Protein AF-A0A7R8ZQA6-F1 (afdb_monomer_lite)

Secondary structure (DSSP, 8-state):
----PEEEEEEEEEEEGGGTEEEEEEEEETT-SSEEEE-EEEEEEEETTEEEEEEEE---SS-TT--EEEEEE--EEEEEE-TTS-EEEEEEEEEEEEETTEEEEEEEEEE--TTSS-SEEEEHHHHTTTEEEEEEEE-SS----HHHHHHHTTTS-------EEEEEES-TTSHHHHHHHHHHHHTT-EEEEEEGGGEEEE--SS--EEEETTTEE----SEEEE-PPPSS-HHHHHHHHHHTT-----EEEESS-S-HHHHHHHTTSSSEEEEETT-STTTTEEEESSHHHHHHHHHHHHHTT--EEEEE--GGGTTEEEEEEEETTEEEEEEEEEPPTT-S---GGGT-EEEE----HHHHHHHHHHHHHTT-SEEEEEEEEETTEEEEEEEESS--SHHHHHHH---HHHHHHHHHHHHHT--S-SS---S-S--SS-----------SSSS-HHHHHHHHHTSTT-------SSHHHHHHHHHTTPPPPSEEEEESS-SSS-HHHHHHHHHHH-TTSEEEEEESS--HHHHHHHHHTT-SEEEETTS-HHHHHHHHHHHHTT--B--HHHHHHHHHHTT-

InterPro domains:
  IPR001789 Signal transduction response regulator, receiver domain [PF00072] (460-562)
  IPR001789 Signal transduction response regulator, receiver domain [PS50110] (448-565)
  IPR001789 Signal transduction response regulator, receiver domain [SM00448] (444-561)
  IPR004666 Ribosomal bS6 modification enzyme RimK/Lysine biosynthesis enzyme LysX [TIGR00768] (237-417)
  IPR008503 Retropepsin-like aspartic endopeptidase RimB [PF05618] (7-141)
  IPR011006 CheY-like superfamily [SSF52172] (460-579)
  IPR011761 ATP-grasp fold [PS50975] (238-421)
  IPR013651 ATP-grasp fold, RimK-type [PF08443] (237-417)
  IPR013815 ATP-grasp fold, subdomain 1 [G3DSA:3.30.1490.20] (249-314)
  IPR021109 Aspartic peptidase domain superfamily [G3DSA:2.40.70.10] (5-134)
  IPR021109 Aspartic peptidase domain superfamily [SSF50630] (7-141)
  IPR058245 NreC/VraR/RcsB-like, phosphoacceptor receiver domain [cd17535] (460-565)

Organism: NCBI:txid163714

Radius of gyration: 31.62 Å; chains: 1; bounding box: 71×98×68 Å

Foldseek 3Di:
DPPPAAEAEQKAWKAFVLQLRGTAIAGEDQPAAFKEFEWPPWDWDDDPNFIKIWTWHDRALVQLLQIRIDMFGQPDWDFDADPVRDTDTWTWGWTWMGFAPDIDIGIYTYDHDNVDSGRMYDYCVNPPPRYHYDHVDHHPGHDDDPVRVCVSCVPRRDDDPAAEEEEEEADCPAPQNVLLCVLCVSVRYRYHYAHPVQWDWDDDPVDIFIDGPDDDTDDDHLYYDYLDFDQPFDPVLVVLCVVVVQFAFQKDWDQDDPDQPVRQVSNVHPQKWKAFSRDDPRPGIDGDRHSVSSSVSVVVCVVVSTTMMIGHDQPVQFQKKKKFKAAQLFRPFIWIAGHDVPHRHRGVVRVIAIAGDDDDPQRGNSQSVSCVSVVANIWTWIWGQHPVGIHTHDITSNDDDPRGCVRGVDSSSNSNSVRSCVVSVVPPPPPDPDDDPDDPPDAAEAAEAAEDDDDDDSVVLQCLQVVDRRYDHQDYHQALVRVVVCVVVPRDDGQEYEAEQDGPPHGRLNSLLVCVVPPVNYEYAYEAQDLDLVSLVSNVVSPHQHYDYPPDDSVLVVVQCVQVSVVHGHDPPSSVVSVVVVVVD

Structure (mmCIF, N/CA/C/O backbone):
data_AF-A0A7R8ZQA6-F1
#
_entry.id   AF-A0A7R8ZQA6-F1
#
loop_
_atom_site.group_PDB
_atom_site.id
_atom_site.type_symbol
_atom_site.label_atom_id
_atom_site.label_alt_id
_atom_site.label_comp_id
_atom_site.label_asym_id
_atom_site.label_entity_id
_atom_site.label_seq_id
_atom_site.pdbx_PDB_ins_code
_atom_site.Cartn_x
_atom_site.Cartn_y
_atom_site.Cartn_z
_atom_site.occupancy
_atom_site.B_iso_or_equiv
_atom_site.auth_seq_id
_atom_site.auth_comp_id
_atom_site.auth_asym_id
_atom_site.auth_atom_id
_atom_site.pdbx_PDB_model_num
ATOM 1 N N . MET A 1 1 ? -28.154 44.594 33.048 1.00 41.03 1 MET A N 1
ATOM 2 C CA . MET A 1 1 ? -27.375 43.557 33.753 1.00 41.03 1 MET A CA 1
ATOM 3 C C . MET A 1 1 ? -26.352 43.042 32.761 1.00 41.03 1 MET A C 1
ATOM 5 O O . MET A 1 1 ? -26.751 42.697 31.659 1.00 41.03 1 MET A O 1
ATOM 9 N N . LYS A 1 2 ? -25.051 43.139 33.059 1.00 47.81 2 LYS A N 1
ATOM 10 C CA . LYS A 1 2 ? -24.030 42.489 32.227 1.00 47.81 2 LYS A CA 1
ATOM 11 C C . LYS A 1 2 ? -24.173 40.997 32.502 1.00 47.81 2 LYS A C 1
ATOM 13 O O . LYS A 1 2 ? -23.981 40.607 33.650 1.00 47.81 2 LYS A O 1
ATOM 18 N N . ASP A 1 3 ? -24.577 40.214 31.508 1.00 57.72 3 ASP A N 1
ATOM 19 C CA . ASP A 1 3 ? -24.562 38.758 31.634 1.00 57.72 3 ASP A CA 1
ATOM 20 C C . ASP A 1 3 ? -23.142 38.358 32.041 1.00 57.72 3 ASP A C 1
ATOM 22 O O . ASP A 1 3 ? -22.174 38.706 31.359 1.00 57.72 3 ASP A O 1
ATOM 26 N N . ASN A 1 4 ? -23.007 37.718 33.202 1.00 74.25 4 ASN A N 1
ATOM 27 C CA . ASN A 1 4 ? -21.729 37.244 33.718 1.00 74.25 4 ASN A CA 1
ATOM 28 C C . ASN A 1 4 ? -21.347 35.981 32.928 1.00 74.25 4 ASN A C 1
ATOM 30 O O . ASN A 1 4 ? -21.466 34.864 33.423 1.00 74.25 4 ASN A O 1
ATOM 34 N N . LEU A 1 5 ? -21.029 36.165 31.643 1.00 83.19 5 LEU A N 1
ATOM 35 C CA . LEU A 1 5 ? -20.707 35.085 30.719 1.00 83.19 5 LEU A CA 1
ATOM 36 C C . LEU A 1 5 ? -19.378 34.452 31.128 1.00 83.19 5 LEU A C 1
ATOM 38 O O . LEU A 1 5 ? -18.390 35.150 31.362 1.00 83.19 5 LEU A O 1
ATOM 42 N N . MET A 1 6 ? -19.351 33.124 31.168 1.00 87.75 6 MET A N 1
ATOM 43 C CA . MET A 1 6 ? -18.136 32.367 31.441 1.00 87.75 6 MET A CA 1
ATOM 44 C C . MET A 1 6 ? -17.092 32.632 30.341 1.00 87.75 6 MET A C 1
ATOM 46 O O . MET A 1 6 ? -17.429 32.733 29.158 1.00 87.75 6 MET A O 1
ATOM 50 N N . ILE A 1 7 ? -15.822 32.761 30.727 1.00 91.38 7 ILE A N 1
ATOM 51 C CA . ILE A 1 7 ? -14.715 33.020 29.801 1.00 91.38 7 ILE A CA 1
ATOM 52 C C . ILE A 1 7 ? -14.065 31.691 29.402 1.00 91.38 7 ILE A C 1
ATOM 54 O O . ILE A 1 7 ? -13.569 30.970 30.260 1.00 91.38 7 ILE A O 1
ATOM 58 N N . LEU A 1 8 ? -14.028 31.403 28.103 1.00 92.88 8 LEU A N 1
ATOM 59 C CA . LEU A 1 8 ? -13.275 30.303 27.500 1.00 92.88 8 LEU A CA 1
ATOM 60 C C . LEU A 1 8 ? -11.928 30.806 26.972 1.00 92.88 8 LEU A C 1
ATOM 62 O O . LEU A 1 8 ? -11.832 31.928 26.473 1.00 92.88 8 LEU A O 1
ATOM 66 N N . GLY A 1 9 ? -10.893 29.976 27.037 1.00 92.50 9 GLY A N 1
ATOM 67 C CA . GLY A 1 9 ? -9.639 30.174 26.318 1.00 92.50 9 GLY A CA 1
ATOM 68 C C . GLY A 1 9 ? -9.790 29.985 24.803 1.00 92.50 9 GLY A C 1
ATOM 69 O O . GLY A 1 9 ? -10.852 29.630 24.294 1.00 92.50 9 GLY A O 1
ATOM 70 N N . GLY A 1 10 ? -8.704 30.179 24.052 1.00 90.31 10 GLY A N 1
ATOM 71 C CA . GLY A 1 10 ? -8.636 29.815 22.629 1.00 90.31 10 GLY A CA 1
ATOM 72 C C . GLY A 1 10 ? -8.679 28.298 22.382 1.00 90.31 10 GLY A C 1
ATOM 73 O O . GLY A 1 10 ? -8.963 27.847 21.269 1.00 90.31 10 GLY A O 1
ATOM 74 N N . GLU A 1 11 ? -8.419 27.510 23.425 1.00 92.38 11 GLU A N 1
ATOM 75 C CA . GLU A 1 11 ? -8.485 26.050 23.458 1.00 92.38 11 GLU A CA 1
ATOM 76 C C . GLU A 1 11 ? -9.132 25.620 24.773 1.00 92.38 11 GLU A C 1
ATOM 78 O O . GLU A 1 11 ? -8.763 26.134 25.829 1.00 92.38 11 GLU A O 1
ATOM 83 N N . GLU A 1 12 ? -10.072 24.679 24.709 1.00 93.19 12 GLU A N 1
ATOM 84 C CA . GLU A 1 12 ? -10.780 24.159 25.880 1.00 93.19 12 GLU A CA 1
ATOM 85 C C . GLU A 1 12 ? -11.001 22.654 25.774 1.00 93.19 12 GLU A C 1
ATOM 87 O O . GLU A 1 12 ? -11.076 22.085 24.679 1.00 93.19 12 GLU A O 1
ATOM 92 N N . TRP A 1 13 ? -11.126 22.012 26.931 1.00 92.38 13 TRP A N 1
ATOM 93 C CA . TRP A 1 13 ? -11.618 20.646 27.016 1.00 92.38 13 TRP A CA 1
ATOM 94 C C . TRP A 1 13 ? -13.139 20.647 27.137 1.00 92.38 13 TRP A C 1
ATOM 96 O O . TRP A 1 13 ? -13.728 21.463 27.845 1.00 92.38 13 TRP A O 1
ATOM 106 N N . CYS A 1 14 ? -13.776 19.728 26.422 1.00 93.38 14 CYS A N 1
ATOM 107 C CA . CYS A 1 14 ? -15.220 19.553 26.452 1.00 93.38 14 CYS A CA 1
ATOM 108 C C . CYS A 1 14 ? -15.595 18.071 26.425 1.00 93.38 14 CYS A C 1
ATOM 110 O O . CYS A 1 14 ? -14.785 17.226 26.045 1.00 93.38 14 CYS A O 1
ATOM 112 N N . SER A 1 15 ? -16.822 17.764 26.832 1.00 94.06 15 SER A N 1
ATOM 113 C CA . SER A 1 15 ? -17.382 16.413 26.827 1.00 94.06 15 SER A CA 1
ATOM 114 C C . SER A 1 15 ? -18.605 16.344 25.915 1.00 94.06 15 SER A C 1
ATOM 116 O O . SER A 1 15 ? -19.368 17.307 25.810 1.00 94.06 15 SER A O 1
ATOM 118 N N . LEU A 1 16 ? -18.782 15.197 25.259 1.00 95.12 16 LEU A N 1
ATOM 119 C CA . LEU A 1 16 ? -19.949 14.852 24.449 1.00 95.12 16 LEU A CA 1
ATOM 120 C C . LEU A 1 16 ? -20.514 13.524 24.987 1.00 95.12 16 LEU A C 1
ATOM 122 O O . LEU A 1 16 ? -20.154 12.459 24.474 1.00 95.12 16 LEU A O 1
ATOM 126 N N . PRO A 1 17 ? -21.331 13.555 26.057 1.00 92.31 17 PRO A N 1
ATOM 127 C CA . PRO A 1 17 ? -21.789 12.346 26.744 1.00 92.31 17 PRO A CA 1
ATOM 128 C C . PRO A 1 17 ? -22.607 11.417 25.840 1.00 92.31 17 PRO A C 1
ATOM 130 O O . PRO A 1 17 ? -22.410 10.205 25.895 1.00 92.31 17 PRO A O 1
ATOM 133 N N . ASP A 1 18 ? -23.434 11.968 24.945 1.00 92.62 18 ASP A N 1
ATOM 134 C CA . ASP A 1 18 ? -24.246 11.180 24.002 1.00 92.62 18 ASP A CA 1
ATOM 135 C C . ASP A 1 18 ? -23.389 10.370 23.016 1.00 92.62 18 ASP A C 1
ATOM 137 O O . ASP A 1 18 ? -23.853 9.383 22.454 1.00 92.62 18 ASP A O 1
ATOM 141 N N . LEU A 1 19 ? -22.130 10.781 22.823 1.00 92.75 19 LEU A N 1
ATOM 142 C CA . LEU A 1 19 ? -21.152 10.117 21.961 1.00 92.75 19 LEU A CA 1
ATOM 143 C C . LEU A 1 19 ? -20.103 9.323 22.752 1.00 92.75 19 LEU A C 1
ATOM 145 O O . LEU A 1 19 ? -19.093 8.914 22.182 1.00 92.75 19 LEU A O 1
ATOM 149 N N . GLN A 1 20 ? -20.291 9.163 24.066 1.00 89.94 20 GLN A N 1
ATOM 150 C CA . GLN A 1 20 ? -19.340 8.503 24.969 1.00 89.94 20 GLN A CA 1
ATOM 151 C C . GLN A 1 20 ? -17.929 9.120 24.924 1.00 89.94 20 GLN A C 1
ATOM 153 O O . GLN A 1 20 ? -16.919 8.433 25.067 1.00 89.94 20 GLN A O 1
ATOM 158 N N . ILE A 1 21 ? -17.848 10.440 24.727 1.00 92.00 21 ILE A N 1
ATOM 159 C CA . ILE A 1 21 ? -16.588 11.192 24.706 1.00 92.00 21 ILE A CA 1
ATOM 160 C C . ILE A 1 21 ? -16.491 11.995 26.009 1.00 92.00 21 ILE A C 1
ATOM 162 O O . ILE A 1 21 ? -17.004 13.117 26.092 1.00 92.00 21 ILE A O 1
ATOM 166 N N . PRO A 1 22 ? -15.848 11.453 27.059 1.00 90.19 22 PRO A N 1
ATOM 167 C CA . PRO A 1 22 ? -15.670 12.158 28.325 1.00 90.19 22 PRO A CA 1
ATOM 168 C C . PRO A 1 22 ? -14.790 13.406 28.199 1.00 90.19 22 PRO A C 1
ATOM 170 O O . PRO A 1 22 ? -15.007 14.358 28.938 1.00 90.19 22 PRO A O 1
ATOM 173 N N . ALA A 1 23 ? -13.826 13.434 27.270 1.00 91.38 23 ALA A N 1
ATOM 174 C CA . ALA A 1 23 ? -12.939 14.585 27.087 1.00 91.38 23 ALA A CA 1
ATOM 175 C C . ALA A 1 23 ? -12.375 14.689 25.659 1.00 91.38 23 ALA A C 1
ATOM 177 O O . ALA A 1 23 ? -11.655 13.803 25.199 1.00 91.38 23 ALA A O 1
ATOM 178 N N . VAL A 1 24 ? -12.633 15.799 24.970 1.00 91.75 24 VAL A N 1
ATOM 179 C CA . VAL A 1 24 ? -12.051 16.141 23.664 1.00 91.75 24 VAL A CA 1
ATOM 180 C C . VAL A 1 24 ? -11.563 17.586 23.663 1.00 91.75 24 VAL A C 1
ATOM 182 O O . VAL A 1 24 ? -12.242 18.495 24.148 1.00 91.75 24 VAL A O 1
ATOM 185 N N . ARG A 1 25 ? -10.368 17.807 23.106 1.00 91.00 25 ARG A N 1
ATOM 186 C CA . ARG A 1 25 ? -9.787 19.145 22.965 1.00 91.00 25 ARG A CA 1
ATOM 187 C C . ARG A 1 25 ? -10.438 19.874 21.790 1.00 91.00 25 ARG A C 1
ATOM 189 O O . ARG A 1 25 ? -10.286 19.468 20.631 1.00 91.00 25 ARG A O 1
ATOM 196 N N . ALA A 1 26 ? -11.120 20.973 22.088 1.00 92.44 26 ALA A N 1
ATOM 197 C CA . ALA A 1 26 ? -11.746 21.845 21.110 1.00 92.44 26 ALA A CA 1
ATOM 198 C C . ALA A 1 26 ? -10.952 23.142 20.941 1.00 92.44 26 ALA A C 1
ATOM 200 O O . ALA A 1 26 ? -10.575 23.800 21.910 1.00 92.44 26 ALA A O 1
ATOM 201 N N . ARG A 1 27 ? -10.740 23.547 19.687 1.00 92.81 27 ARG A N 1
ATOM 202 C CA . ARG A 1 27 ? -10.316 24.913 19.381 1.00 92.81 27 ARG A CA 1
ATOM 203 C C . ARG A 1 27 ? -11.544 25.807 19.321 1.00 92.81 27 ARG A C 1
ATOM 205 O O . ARG A 1 27 ? -12.495 25.511 18.593 1.00 92.81 27 ARG A O 1
ATOM 212 N N . VAL A 1 28 ? -11.499 26.905 20.059 1.00 93.56 28 VAL A N 1
ATOM 213 C CA . VAL A 1 28 ? -12.570 27.895 20.091 1.00 93.56 28 VAL A CA 1
ATOM 214 C C . VAL A 1 28 ? -12.433 28.799 18.867 1.00 93.56 28 VAL A C 1
ATOM 216 O O . VAL A 1 28 ? -11.434 29.500 18.709 1.00 93.56 28 VAL A O 1
ATOM 219 N N . ASP A 1 29 ? -13.406 28.737 17.956 1.00 90.75 29 ASP A N 1
ATOM 220 C CA . ASP A 1 29 ? -13.341 29.395 16.648 1.00 90.75 29 ASP A CA 1
ATOM 221 C C . ASP A 1 29 ? -14.626 30.187 16.378 1.00 90.75 29 ASP A C 1
ATOM 223 O O . ASP A 1 29 ? -15.638 29.666 15.906 1.00 90.75 29 ASP A O 1
ATOM 227 N N . SER A 1 30 ? -14.579 31.488 16.665 1.00 87.69 30 SER A N 1
ATOM 228 C CA . SER A 1 30 ? -15.696 32.404 16.412 1.00 87.69 30 SER A CA 1
ATOM 229 C C . SER A 1 30 ? -15.955 32.654 14.920 1.00 87.69 30 SER A C 1
ATOM 231 O O . SER A 1 30 ? -17.042 33.118 14.567 1.00 87.69 30 SER A O 1
ATOM 233 N N . GLY A 1 31 ? -15.003 32.326 14.037 1.00 86.94 31 GLY A N 1
ATOM 234 C CA . GLY A 1 31 ? -15.168 32.393 12.585 1.00 86.94 31 GLY A CA 1
ATOM 235 C C . GLY A 1 31 ? -15.984 31.224 12.029 1.00 86.94 31 GLY A C 1
ATOM 236 O O . GLY A 1 31 ? -16.694 31.374 11.029 1.00 86.94 31 GLY A O 1
ATOM 237 N N . ALA A 1 32 ? -15.952 30.071 12.697 1.00 86.75 32 ALA A N 1
ATOM 238 C CA . ALA A 1 32 ? -16.780 28.926 12.350 1.00 86.75 32 ALA A CA 1
ATOM 239 C C . ALA A 1 32 ? -18.235 29.158 12.785 1.00 86.75 32 ALA A C 1
ATOM 241 O O . ALA A 1 32 ? -18.524 29.407 13.954 1.00 86.75 32 ALA A O 1
ATOM 242 N N . ARG A 1 33 ? -19.188 29.052 11.846 1.00 88.56 33 ARG A N 1
ATOM 243 C CA . ARG A 1 33 ? -20.622 29.175 12.164 1.00 88.56 33 ARG A CA 1
ATOM 244 C C . ARG A 1 33 ? -21.089 28.059 13.106 1.00 88.56 33 ARG A C 1
ATOM 246 O O . ARG A 1 33 ? -21.602 28.350 14.182 1.00 88.56 33 ARG A O 1
ATOM 253 N N . THR A 1 34 ? -20.883 26.817 12.683 1.00 88.75 34 THR A N 1
ATOM 254 C CA . THR A 1 34 ? -21.328 25.598 13.367 1.00 88.75 34 THR A CA 1
ATOM 255 C C . THR A 1 34 ? -20.107 24.837 13.873 1.00 88.75 34 THR A C 1
ATOM 257 O O . THR A 1 34 ? -19.047 24.872 13.240 1.00 88.75 34 THR A O 1
ATOM 260 N N . SER A 1 35 ? -20.250 24.153 15.006 1.00 94.50 35 SER A N 1
ATOM 261 C CA . SER A 1 35 ? -19.207 23.286 15.552 1.00 94.50 35 SER A CA 1
ATOM 262 C C . SER A 1 35 ? -18.930 22.095 14.627 1.00 94.50 35 SER A C 1
ATOM 264 O O . SER A 1 35 ? -19.784 21.655 13.846 1.00 94.50 35 SER A O 1
ATOM 266 N N . ALA A 1 36 ? -17.717 21.558 14.702 1.00 93.25 36 ALA A N 1
ATOM 267 C CA . ALA A 1 36 ? -17.312 20.407 13.903 1.00 93.25 36 ALA A CA 1
ATOM 268 C C . ALA A 1 36 ? -16.472 19.447 14.734 1.00 93.25 36 ALA A C 1
ATOM 270 O O . ALA A 1 36 ? -15.629 19.897 15.505 1.00 93.25 36 ALA A O 1
ATOM 271 N N . ILE A 1 37 ? -16.643 18.147 14.516 1.00 93.69 37 ILE A N 1
ATOM 272 C CA . ILE A 1 37 ? -15.797 17.113 15.108 1.00 93.69 37 ILE A CA 1
ATOM 273 C C . ILE A 1 37 ? -15.142 16.274 14.024 1.00 93.69 37 ILE A C 1
ATOM 275 O O . ILE A 1 37 ? -15.688 16.068 12.936 1.00 93.69 37 ILE A O 1
ATOM 279 N N . HIS A 1 38 ? -13.932 15.832 14.324 1.00 90.56 38 HIS A N 1
ATOM 280 C CA . HIS A 1 38 ? -13.205 14.899 13.506 1.00 90.56 38 HIS A CA 1
ATOM 281 C C . HIS A 1 38 ? -13.875 13.527 13.552 1.00 90.56 38 HIS A C 1
ATOM 283 O O . HIS A 1 38 ? -13.994 12.944 14.627 1.00 90.56 38 HIS A O 1
ATOM 289 N N . ALA A 1 39 ? -14.279 13.027 12.387 1.00 89.88 39 ALA A N 1
ATOM 290 C CA . ALA A 1 39 ? -14.894 11.720 12.241 1.00 89.88 39 ALA A CA 1
ATOM 291 C C . ALA A 1 39 ? -14.347 10.982 11.010 1.00 89.88 39 ALA A C 1
ATOM 293 O O . ALA A 1 39 ? -14.197 11.581 9.939 1.00 89.88 39 ALA A O 1
ATOM 294 N N . ASN A 1 40 ? -14.094 9.685 11.176 1.00 83.94 40 ASN A N 1
ATOM 295 C CA . ASN A 1 40 ? -13.649 8.739 10.156 1.00 83.94 40 ASN A CA 1
ATOM 296 C C . ASN A 1 40 ? -14.734 7.691 9.876 1.00 83.94 40 ASN A C 1
ATOM 298 O O . ASN A 1 40 ? -15.726 7.603 10.597 1.00 83.94 40 ASN A O 1
ATOM 302 N N . ASN A 1 41 ? -14.574 6.942 8.779 1.00 78.81 41 ASN A N 1
ATOM 303 C CA . ASN A 1 41 ? -15.466 5.846 8.379 1.00 78.81 41 ASN A CA 1
ATOM 304 C C . ASN A 1 41 ? -16.968 6.182 8.417 1.00 78.81 41 ASN A C 1
ATOM 306 O O . ASN A 1 41 ? -17.794 5.334 8.740 1.00 78.81 41 ASN A O 1
ATOM 310 N N . ILE A 1 42 ? -17.327 7.412 8.032 1.00 86.44 42 ILE A N 1
ATOM 311 C CA . ILE A 1 42 ? -18.716 7.877 8.059 1.00 86.44 42 ILE A CA 1
ATOM 312 C C . ILE A 1 42 ? -19.547 7.084 7.042 1.00 86.44 42 ILE A C 1
ATOM 314 O O . ILE A 1 42 ? -19.318 7.180 5.832 1.00 86.44 42 ILE A O 1
ATOM 318 N N . ARG A 1 43 ? -20.525 6.320 7.530 1.00 84.88 43 ARG A N 1
ATOM 319 C CA . ARG A 1 43 ? -21.441 5.500 6.731 1.00 84.88 43 ARG A CA 1
ATOM 320 C C . ARG A 1 43 ? -22.878 5.856 7.054 1.00 84.88 43 ARG A C 1
ATOM 322 O O . ARG A 1 43 ? -23.286 5.863 8.209 1.00 84.88 43 ARG A O 1
ATOM 329 N N . GLU A 1 44 ? -23.647 6.134 6.017 1.00 90.31 44 GLU A N 1
ATOM 330 C CA . GLU A 1 44 ? -25.081 6.362 6.132 1.00 90.31 44 GLU A CA 1
ATOM 331 C C . GLU A 1 44 ? -25.836 5.031 6.117 1.00 90.31 44 GLU A C 1
ATOM 333 O O . GLU A 1 44 ? -25.506 4.135 5.337 1.00 90.31 44 GLU A O 1
ATOM 338 N N . PHE A 1 45 ? -26.866 4.921 6.953 1.00 89.62 45 PHE A N 1
ATOM 339 C CA . PHE A 1 45 ? -27.785 3.790 6.963 1.00 89.62 45 PHE A CA 1
ATOM 340 C C . PHE A 1 45 ? -29.184 4.219 7.425 1.00 89.62 45 PHE A C 1
ATOM 342 O O . PHE A 1 45 ? -29.393 5.338 7.897 1.00 89.62 45 PHE A O 1
ATOM 349 N N . THR A 1 46 ? -30.162 3.332 7.267 1.00 90.00 46 THR A N 1
ATOM 350 C CA . THR A 1 46 ? -31.541 3.562 7.711 1.00 90.00 46 THR A CA 1
ATOM 351 C C . THR A 1 46 ? -31.838 2.688 8.921 1.00 90.00 46 THR A C 1
ATOM 353 O O . THR A 1 46 ? -31.616 1.480 8.878 1.00 90.00 46 THR A O 1
ATOM 356 N N . LYS A 1 47 ? -32.370 3.289 9.988 1.00 86.81 47 LYS A N 1
ATOM 357 C CA . LYS A 1 47 ? -32.771 2.603 11.224 1.00 86.81 47 LYS A CA 1
ATOM 358 C C . LYS A 1 47 ? -34.184 3.053 11.569 1.00 86.81 47 LYS A C 1
ATOM 360 O O . LYS A 1 47 ? -34.427 4.248 11.679 1.00 86.81 47 LYS A O 1
ATOM 365 N N . ASN A 1 48 ? -35.125 2.115 11.677 1.00 88.00 48 ASN A N 1
ATOM 366 C CA . ASN A 1 48 ? -36.541 2.401 11.965 1.00 88.00 48 ASN A CA 1
ATOM 367 C C . ASN A 1 48 ? -37.190 3.441 11.021 1.00 88.00 48 ASN A C 1
ATOM 369 O O . ASN A 1 48 ? -38.031 4.225 11.441 1.00 88.00 48 ASN A O 1
ATOM 373 N N . GLY A 1 49 ? -36.790 3.465 9.743 1.00 86.19 49 GLY A N 1
ATOM 374 C CA . GLY A 1 49 ? -37.300 4.424 8.751 1.00 86.19 49 GLY A CA 1
ATOM 375 C C . GLY A 1 49 ? -36.673 5.823 8.815 1.00 86.19 49 GLY A C 1
ATOM 376 O O . GLY A 1 49 ? -36.961 6.653 7.956 1.00 86.19 49 GLY A O 1
ATOM 377 N N . GLU A 1 50 ? -35.779 6.078 9.771 1.00 88.88 50 GLU A N 1
ATOM 378 C CA . GLU A 1 50 ? -35.049 7.337 9.910 1.00 88.88 50 GLU A CA 1
ATOM 379 C C . GLU A 1 50 ? -33.623 7.227 9.360 1.00 88.88 50 GLU A C 1
ATOM 381 O O . GLU A 1 50 ? -33.024 6.148 9.300 1.00 88.88 50 GLU A O 1
ATOM 386 N N . ARG A 1 51 ? -33.056 8.369 8.960 1.00 93.19 51 ARG A N 1
ATOM 387 C CA . ARG A 1 51 ? -31.692 8.463 8.433 1.00 93.19 51 ARG A CA 1
ATOM 388 C C . ARG A 1 51 ? -30.682 8.525 9.574 1.00 93.19 51 ARG A C 1
ATOM 390 O O . ARG A 1 51 ? -30.726 9.446 10.383 1.00 93.19 51 ARG A O 1
ATOM 397 N N . TRP A 1 52 ? -29.738 7.595 9.596 1.00 95.62 52 TRP A N 1
ATOM 398 C CA . TRP A 1 52 ? -28.690 7.496 10.607 1.00 95.62 52 TRP A CA 1
ATOM 399 C C . TRP A 1 52 ? -27.303 7.517 9.966 1.00 95.62 52 TRP A C 1
ATOM 401 O O . TRP A 1 52 ? -27.129 7.212 8.784 1.00 95.62 52 TRP A O 1
ATOM 411 N N . VAL A 1 53 ? -26.305 7.899 10.756 1.00 94.19 53 VAL A N 1
ATOM 412 C CA . VAL A 1 53 ? -24.894 7.851 10.373 1.00 94.19 53 VAL A CA 1
ATOM 413 C C . VAL A 1 53 ? -24.088 7.128 11.444 1.00 94.19 53 VAL A C 1
ATOM 415 O O . VAL A 1 53 ? -24.217 7.431 12.627 1.00 94.19 53 VAL A O 1
ATOM 418 N N . SER A 1 54 ? -23.266 6.173 11.017 1.00 90.25 54 SER A N 1
ATOM 419 C CA . SER A 1 54 ? -22.240 5.511 11.825 1.00 90.25 54 SER A CA 1
ATOM 420 C C . SER A 1 54 ? -20.889 6.143 11.511 1.00 90.25 54 SER A C 1
ATOM 422 O O . SER A 1 54 ? -20.622 6.464 10.350 1.00 90.25 54 SER A O 1
ATOM 424 N N . PHE A 1 55 ? -20.065 6.387 12.524 1.00 91.56 55 PHE A N 1
ATOM 425 C CA . PHE A 1 55 ? -18.778 7.057 12.369 1.00 91.56 55 PHE A CA 1
ATOM 426 C C . PHE A 1 55 ? -17.835 6.756 13.538 1.00 91.56 55 PHE A C 1
ATOM 428 O O . PHE A 1 55 ? -18.256 6.418 14.643 1.00 91.56 55 PHE A O 1
ATOM 435 N N . GLU A 1 56 ? -16.543 6.929 13.289 1.00 88.31 56 GLU A N 1
ATOM 436 C CA . GLU A 1 56 ? -15.463 6.712 14.252 1.00 88.31 56 GLU A CA 1
ATOM 437 C C . GLU A 1 56 ? -14.872 8.052 14.691 1.00 88.31 56 GLU A C 1
ATOM 439 O O . GLU A 1 56 ? -14.534 8.887 13.848 1.00 88.31 56 GLU A O 1
ATOM 444 N N . ILE A 1 57 ? -14.722 8.271 15.998 1.00 87.56 57 ILE A N 1
ATOM 445 C CA . ILE A 1 57 ? -14.073 9.464 16.553 1.00 87.56 57 ILE A CA 1
ATOM 446 C C . ILE A 1 57 ? -12.777 9.066 17.254 1.00 87.56 57 ILE A C 1
ATOM 448 O O . ILE A 1 57 ? -12.769 8.177 18.098 1.00 87.56 57 ILE A O 1
ATOM 452 N N . HIS A 1 58 ? -11.701 9.798 16.962 1.00 83.50 58 HIS A N 1
ATOM 453 C CA . HIS A 1 58 ? -10.449 9.754 17.721 1.00 83.50 58 HIS A CA 1
ATOM 454 C C . HIS A 1 58 ? -10.376 11.010 18.600 1.00 83.50 58 HIS A C 1
ATOM 456 O O . HIS A 1 58 ? -9.979 12.072 18.104 1.00 83.50 58 HIS A O 1
ATOM 462 N N . PRO A 1 59 ? -10.810 10.955 19.872 1.00 81.88 59 PRO A N 1
ATOM 463 C CA . PRO A 1 59 ? -11.017 12.160 20.675 1.00 81.88 59 PRO A CA 1
ATOM 464 C C . PRO A 1 59 ? -9.708 12.807 21.152 1.00 81.88 59 PRO A C 1
ATOM 466 O O . PRO A 1 59 ? -9.679 14.011 21.405 1.00 81.88 59 PRO A O 1
ATOM 469 N N . ILE A 1 60 ? -8.609 12.049 21.223 1.00 81.12 60 ILE A N 1
ATOM 470 C CA . ILE A 1 60 ? -7.293 12.544 21.644 1.00 81.12 60 ILE A CA 1
ATOM 471 C C . ILE A 1 60 ? -6.376 12.656 20.421 1.00 81.12 60 ILE A C 1
ATOM 473 O O . ILE A 1 60 ? -6.231 11.712 19.644 1.00 81.12 60 ILE A O 1
ATOM 477 N N . THR A 1 61 ? -5.767 13.827 20.206 1.00 69.88 61 THR A N 1
ATOM 478 C CA . THR A 1 61 ? -4.917 14.070 19.026 1.00 69.88 61 THR A CA 1
ATOM 479 C C . THR A 1 61 ? -3.687 13.161 19.034 1.00 69.88 61 THR A C 1
ATOM 481 O O . THR A 1 61 ? -3.360 12.574 18.003 1.00 69.88 61 THR A O 1
ATOM 484 N N . GLU A 1 62 ? -3.053 13.028 20.198 1.00 65.75 62 GLU A N 1
ATOM 485 C CA . GLU A 1 62 ? -1.789 12.327 20.429 1.00 65.75 62 GLU A CA 1
ATOM 486 C C . GLU A 1 62 ? -1.967 10.819 20.708 1.00 65.75 62 GLU A C 1
ATOM 488 O O . GLU A 1 62 ? -0.983 10.091 20.772 1.00 65.75 62 GLU A O 1
ATOM 493 N N . ASN A 1 63 ? -3.206 10.332 20.856 1.00 64.31 63 ASN A N 1
ATOM 494 C CA . ASN A 1 63 ? -3.514 8.920 21.090 1.00 64.31 63 ASN A CA 1
ATOM 495 C C . ASN A 1 63 ? -4.587 8.439 20.107 1.00 64.31 63 ASN A C 1
ATOM 497 O O . ASN A 1 63 ? -5.785 8.515 20.381 1.00 64.31 63 ASN A O 1
ATOM 501 N N . ARG A 1 64 ? -4.139 7.937 18.953 1.00 56.41 64 ARG A N 1
ATOM 502 C CA . ARG A 1 64 ? -5.030 7.451 17.891 1.00 56.41 64 ARG A CA 1
ATOM 503 C C . ARG A 1 64 ? -5.518 6.013 18.089 1.00 56.41 64 ARG A C 1
ATOM 505 O O . ARG A 1 64 ? -6.450 5.624 17.394 1.00 56.41 64 ARG A O 1
ATOM 512 N N . ARG A 1 65 ? -4.968 5.278 19.072 1.00 56.25 65 ARG A N 1
ATOM 513 C CA . ARG A 1 65 ? -5.469 3.953 19.504 1.00 56.25 65 ARG A CA 1
ATOM 514 C C . ARG A 1 65 ? -6.879 4.021 20.076 1.00 56.25 65 ARG A C 1
ATOM 516 O O . ARG A 1 65 ? -7.608 3.039 20.063 1.00 56.25 65 ARG A O 1
ATOM 523 N N . LEU A 1 66 ? -7.238 5.173 20.630 1.00 68.94 66 LEU A N 1
ATOM 524 C CA . LEU A 1 66 ? -8.548 5.397 21.202 1.00 68.94 66 LEU A CA 1
ATOM 525 C C . LEU A 1 66 ? -9.534 5.760 20.090 1.00 68.94 66 LEU A C 1
ATOM 527 O O . LEU A 1 66 ? -9.496 6.875 19.561 1.00 68.94 66 LEU A O 1
ATOM 531 N N . VAL A 1 67 ? -10.408 4.814 19.759 1.00 77.56 67 VAL A N 1
ATOM 532 C CA . VAL A 1 67 ? -11.487 4.984 18.784 1.00 77.56 67 VAL A CA 1
ATOM 533 C C . VAL A 1 67 ? -12.814 4.823 19.503 1.00 77.56 67 VAL A C 1
ATOM 535 O O . VAL A 1 67 ? -13.040 3.825 20.177 1.00 77.56 67 VAL A O 1
ATOM 538 N N . VAL A 1 68 ? -13.700 5.802 19.349 1.00 81.81 68 VAL A N 1
ATOM 539 C CA . VAL A 1 68 ? -15.073 5.726 19.849 1.00 81.81 68 VAL A CA 1
ATOM 540 C C . VAL A 1 68 ? -16.006 5.632 18.650 1.00 81.81 68 VAL A C 1
ATOM 542 O O . VAL A 1 68 ? -16.149 6.592 17.885 1.00 81.81 68 VAL A O 1
ATOM 545 N N . ILE A 1 69 ? -16.604 4.456 18.462 1.00 83.56 69 ILE A N 1
ATOM 546 C CA . ILE A 1 69 ? -17.571 4.194 17.394 1.00 83.56 69 ILE A CA 1
ATOM 547 C C . ILE A 1 69 ? -18.942 4.659 17.868 1.00 83.56 69 ILE A C 1
ATOM 549 O O . ILE A 1 69 ? -19.399 4.265 18.937 1.00 83.56 69 ILE A O 1
ATOM 553 N N . ASN A 1 70 ? -19.597 5.494 17.069 1.00 89.88 70 ASN A N 1
ATOM 554 C CA . ASN A 1 70 ? -20.903 6.044 17.397 1.00 89.88 70 ASN A CA 1
ATOM 555 C C . ASN A 1 70 ? -21.881 5.910 16.231 1.00 89.88 70 ASN A C 1
ATOM 557 O O . ASN A 1 70 ? -21.500 5.919 15.059 1.00 89.88 70 ASN A O 1
ATOM 561 N N . GLU A 1 71 ? -23.162 5.841 16.578 1.00 92.81 71 GLU A N 1
ATOM 562 C CA . GLU A 1 71 ? -24.285 5.975 15.657 1.00 92.81 71 GLU A CA 1
ATOM 563 C C . GLU A 1 71 ? -25.165 7.130 16.128 1.00 92.81 71 GLU A C 1
ATOM 565 O O . GLU A 1 71 ? -25.502 7.206 17.308 1.00 92.81 71 GLU A O 1
ATOM 570 N N . ALA A 1 72 ? -25.576 8.010 15.216 1.00 94.06 72 ALA A N 1
ATOM 571 C CA . ALA A 1 72 ? -26.500 9.088 15.549 1.00 94.06 72 ALA A CA 1
ATOM 572 C C . ALA A 1 72 ? -27.496 9.363 14.411 1.00 94.06 72 ALA A C 1
ATOM 574 O O . ALA A 1 72 ? -27.153 9.179 13.234 1.00 94.06 72 ALA A O 1
ATOM 575 N N . PRO A 1 73 ? -28.711 9.851 14.728 1.00 95.25 73 PRO A N 1
ATOM 576 C CA . PRO A 1 73 ? -29.632 10.368 13.727 1.00 95.25 73 PRO A CA 1
ATOM 577 C C . PRO A 1 73 ? -28.990 11.504 12.923 1.00 95.25 73 PRO A C 1
ATOM 579 O O . PRO A 1 73 ? -28.435 12.459 13.475 1.00 95.25 73 PRO A O 1
ATOM 582 N N . CYS A 1 74 ? -29.090 11.419 11.600 1.00 95.12 74 CYS A N 1
ATOM 583 C CA . CYS A 1 74 ? -28.647 12.474 10.702 1.00 95.12 74 CYS A CA 1
ATOM 584 C C . CYS A 1 74 ? -29.754 13.522 10.574 1.00 95.12 74 CYS A C 1
ATOM 586 O O . CYS A 1 74 ? -30.700 13.343 9.805 1.00 95.12 74 CYS A O 1
ATOM 588 N N . VAL A 1 75 ? -29.611 14.639 11.285 1.00 94.31 75 VAL A N 1
ATOM 589 C CA . VAL A 1 75 ? -30.633 15.696 11.306 1.00 94.31 75 VAL A CA 1
ATOM 590 C C . VAL A 1 75 ? -30.586 16.603 10.075 1.00 94.31 75 VAL A C 1
ATOM 592 O O . VAL A 1 75 ? -31.602 17.189 9.714 1.00 94.31 75 VAL A O 1
ATOM 595 N N . ASP A 1 76 ? -29.424 16.733 9.425 1.00 93.06 76 ASP A N 1
ATOM 596 C CA . ASP A 1 76 ? -29.237 17.600 8.253 1.00 93.06 76 ASP A CA 1
ATOM 597 C C . ASP A 1 76 ? -27.954 17.230 7.472 1.00 93.06 76 ASP A C 1
ATOM 599 O O . ASP A 1 76 ? -27.069 16.541 7.985 1.00 93.06 76 ASP A O 1
ATOM 603 N N . ILE A 1 77 ? -27.819 17.721 6.235 1.00 91.94 77 ILE A N 1
ATOM 604 C CA . ILE A 1 77 ? -26.554 17.753 5.487 1.00 91.94 77 ILE A CA 1
ATOM 605 C C . ILE A 1 77 ? -26.256 19.181 5.060 1.00 91.94 77 ILE A C 1
ATOM 607 O O . ILE A 1 77 ? -26.916 19.749 4.188 1.00 91.94 77 ILE A O 1
ATOM 611 N N . ARG A 1 78 ? -25.160 19.731 5.581 1.00 89.44 78 ARG A N 1
ATOM 612 C CA . ARG A 1 78 ? -24.768 21.117 5.316 1.00 89.44 78 ARG A CA 1
ATOM 613 C C . ARG A 1 78 ? -23.600 21.213 4.361 1.00 89.44 78 ARG A C 1
ATOM 615 O O . ARG A 1 78 ? -22.625 20.471 4.454 1.00 89.44 78 ARG A O 1
ATOM 622 N N . LYS A 1 79 ? -23.679 22.189 3.456 1.00 88.12 79 LYS A N 1
ATOM 623 C CA . LYS A 1 79 ? -22.556 22.596 2.610 1.00 88.12 79 LYS A CA 1
ATOM 624 C C . LYS A 1 79 ? -21.674 23.567 3.396 1.00 88.12 79 LYS A C 1
ATOM 626 O O . LYS A 1 79 ? -22.033 24.729 3.568 1.00 88.12 79 LYS A O 1
ATOM 631 N N . VAL A 1 80 ? -20.528 23.092 3.870 1.00 83.81 80 VAL A N 1
ATOM 632 C CA . VAL A 1 80 ? -19.571 23.853 4.682 1.00 83.81 80 VAL A CA 1
ATOM 633 C C . VAL A 1 80 ? -18.340 24.169 3.838 1.00 83.81 80 VAL A C 1
ATOM 635 O O . VAL A 1 80 ? -17.793 23.284 3.187 1.00 83.81 80 VAL A O 1
ATOM 638 N N . LYS A 1 81 ? -17.894 25.429 3.826 1.00 80.75 81 LYS A N 1
ATOM 639 C CA . LYS A 1 81 ? -16.627 25.818 3.188 1.00 80.75 81 LYS A CA 1
ATOM 640 C C . LYS A 1 81 ? -15.486 25.703 4.194 1.00 80.75 81 LYS A C 1
ATOM 642 O O . LYS A 1 81 ? -15.615 26.193 5.313 1.00 80.75 81 LYS A O 1
ATOM 647 N N . ASN A 1 82 ? -14.388 25.063 3.805 1.00 68.88 82 ASN A N 1
ATOM 648 C CA . ASN A 1 82 ? -13.167 25.056 4.607 1.00 68.88 82 ASN A CA 1
ATOM 649 C C . ASN A 1 82 ? -12.396 26.386 4.461 1.00 68.88 82 ASN A C 1
ATOM 651 O O . ASN A 1 82 ? -12.756 27.247 3.656 1.00 68.88 82 ASN A O 1
ATOM 655 N N . THR A 1 83 ? -11.318 26.549 5.231 1.00 60.94 83 THR A N 1
ATOM 656 C CA . THR A 1 83 ? -10.433 27.728 5.178 1.00 60.94 83 THR A CA 1
ATOM 657 C C . THR A 1 83 ? -9.780 27.936 3.806 1.00 60.94 83 THR A C 1
ATOM 659 O O . THR A 1 83 ? -9.440 29.063 3.469 1.00 60.94 83 THR A O 1
ATOM 662 N N . GLY A 1 84 ? -9.663 26.882 2.992 1.00 61.12 84 GLY A N 1
ATOM 663 C CA . GLY A 1 84 ? -9.206 26.939 1.598 1.00 61.12 84 GLY A CA 1
ATOM 664 C C . GLY A 1 84 ? -10.303 27.271 0.576 1.00 61.12 84 GLY A C 1
ATOM 665 O O . GLY A 1 84 ? -10.054 27.203 -0.623 1.00 61.12 84 GLY A O 1
ATOM 666 N N . GLY A 1 85 ? -11.527 27.589 1.014 1.00 68.50 85 GLY A N 1
ATOM 667 C CA . GLY A 1 85 ? -12.648 27.971 0.146 1.00 68.50 85 GLY A CA 1
ATOM 668 C C . GLY A 1 85 ? -13.375 26.810 -0.546 1.00 68.50 85 GLY A C 1
ATOM 669 O O . GLY A 1 85 ? -14.393 27.039 -1.207 1.00 68.50 85 GLY A O 1
ATOM 670 N N . VAL A 1 86 ? -12.916 25.570 -0.363 1.00 70.75 86 VAL A N 1
ATOM 671 C CA . VAL A 1 86 ? -13.539 24.370 -0.936 1.00 70.75 86 VAL A CA 1
ATOM 672 C C . VAL A 1 86 ? -14.791 24.025 -0.139 1.00 70.75 86 VAL A C 1
ATOM 674 O O . VAL A 1 86 ? -14.763 23.931 1.089 1.00 70.75 86 VAL A O 1
ATOM 677 N N . ALA A 1 87 ? -15.909 23.858 -0.844 1.00 79.38 87 ALA A N 1
ATOM 678 C CA . ALA A 1 87 ? -17.179 23.495 -0.238 1.00 79.38 87 ALA A CA 1
ATOM 679 C C . ALA A 1 87 ? -17.343 21.971 -0.168 1.00 79.38 87 ALA A C 1
ATOM 681 O O . ALA A 1 87 ? -17.265 21.292 -1.187 1.00 79.38 87 ALA A O 1
ATOM 682 N N . GLU A 1 88 ? -17.654 21.463 1.018 1.00 83.00 88 GLU A N 1
ATOM 683 C CA . GLU A 1 88 ? -17.867 20.048 1.318 1.00 83.00 88 GLU A CA 1
ATOM 684 C C . GLU A 1 88 ? -19.280 19.844 1.883 1.00 83.00 88 GLU A C 1
ATOM 686 O O . GLU A 1 88 ? -19.802 20.709 2.589 1.00 83.00 88 GLU A O 1
ATOM 691 N N . ARG A 1 89 ? -19.921 18.713 1.574 1.00 88.25 89 ARG A N 1
ATOM 692 C CA . ARG A 1 89 ? -21.181 18.308 2.212 1.00 88.25 89 ARG A CA 1
ATOM 693 C C . ARG A 1 89 ? -20.873 17.485 3.455 1.00 88.25 89 ARG A C 1
ATOM 695 O O . ARG A 1 89 ? -20.188 16.477 3.348 1.00 88.25 89 ARG A O 1
ATOM 702 N N . ARG A 1 90 ? -21.398 17.903 4.604 1.00 92.69 90 ARG A N 1
ATOM 703 C CA . ARG A 1 90 ? -21.159 17.257 5.897 1.00 92.69 90 ARG A CA 1
ATOM 704 C C . ARG A 1 90 ? -22.470 16.882 6.560 1.00 92.69 90 ARG A C 1
ATOM 706 O O . ARG A 1 90 ? -23.392 17.697 6.584 1.00 92.69 90 ARG A O 1
ATOM 713 N N . TYR A 1 91 ? -22.521 15.672 7.104 1.00 94.81 91 TYR A N 1
ATOM 714 C CA . TYR A 1 91 ? -23.619 15.226 7.952 1.00 94.81 91 TYR A CA 1
ATOM 715 C C . TYR A 1 91 ? -23.629 16.034 9.248 1.00 94.81 91 TYR A C 1
ATOM 717 O O . TYR A 1 91 ? -22.571 16.378 9.786 1.00 94.81 91 TYR A O 1
ATOM 725 N N . VAL A 1 92 ? -24.827 16.347 9.721 1.00 95.88 92 VAL A N 1
ATOM 726 C CA . VAL A 1 92 ? -25.067 17.061 10.970 1.00 95.88 92 VAL A CA 1
ATOM 727 C C . VAL A 1 92 ? -25.778 16.116 11.921 1.00 95.88 92 VAL A C 1
ATOM 729 O O . VAL A 1 92 ? -26.778 15.497 11.553 1.00 95.88 92 VAL A O 1
ATOM 732 N N . ILE A 1 93 ? -25.261 16.036 13.139 1.00 96.69 93 ILE A N 1
ATOM 733 C CA . ILE A 1 93 ? -25.862 15.299 14.249 1.00 96.69 93 ILE A CA 1
ATOM 734 C C . ILE A 1 93 ? -26.189 16.277 15.379 1.00 96.69 93 ILE A C 1
ATOM 736 O O . ILE A 1 93 ? -25.605 17.364 15.452 1.00 96.69 93 ILE A O 1
ATOM 740 N N . ARG A 1 94 ? -27.108 15.891 16.264 1.00 96.44 94 ARG A N 1
ATOM 741 C CA . ARG A 1 94 ? -27.330 16.578 17.541 1.00 96.44 94 ARG A CA 1
ATOM 742 C C . ARG A 1 94 ? -26.665 15.797 18.658 1.00 96.44 94 ARG A C 1
ATOM 744 O O . ARG A 1 94 ? -26.697 14.572 18.654 1.00 96.44 94 ARG A O 1
ATOM 751 N N . THR A 1 95 ? -26.036 16.520 19.571 1.00 96.19 95 THR A N 1
ATOM 752 C CA . THR A 1 95 ? -25.405 15.960 20.766 1.00 96.19 95 THR A CA 1
ATOM 753 C C . THR A 1 95 ? -25.383 17.016 21.855 1.00 96.19 95 THR A C 1
ATOM 755 O O . THR A 1 95 ? -25.294 18.218 21.590 1.00 96.19 95 THR A O 1
ATOM 758 N N . THR A 1 96 ? -25.405 16.561 23.093 1.00 96.62 96 THR A N 1
ATOM 759 C CA . THR A 1 96 ? -25.150 17.365 24.277 1.00 96.62 96 THR A CA 1
ATOM 760 C C . THR A 1 96 ? -23.668 17.719 24.325 1.00 96.62 96 THR A C 1
ATOM 762 O O . THR A 1 96 ? -22.813 16.848 24.165 1.00 96.62 96 THR A O 1
ATOM 765 N N . LEU A 1 97 ? -23.363 19.000 24.521 1.00 95.69 97 LEU A N 1
ATOM 766 C CA . LEU A 1 97 ? -22.029 19.518 24.799 1.00 95.69 97 LEU A CA 1
ATOM 767 C C . LEU A 1 97 ? -21.951 19.904 26.270 1.00 95.69 97 LEU A C 1
ATOM 769 O O . LEU A 1 97 ? -22.794 20.668 26.744 1.00 95.69 97 LEU A O 1
ATOM 773 N N . MET A 1 98 ? -20.904 19.444 26.953 1.00 94.25 98 MET A N 1
ATOM 774 C CA . MET A 1 98 ? -20.565 19.919 28.291 1.00 94.25 98 MET A CA 1
ATOM 775 C C . MET A 1 98 ? -19.210 20.625 28.315 1.00 94.25 98 MET A C 1
ATOM 777 O O . MET A 1 98 ? -18.223 20.116 27.775 1.00 94.25 98 MET A O 1
ATOM 781 N N . ILE A 1 99 ? -19.164 21.789 28.962 1.00 92.00 99 ILE A N 1
ATOM 782 C CA . ILE A 1 99 ? -17.942 22.553 29.249 1.00 92.00 99 ILE A CA 1
ATOM 783 C C . ILE A 1 99 ? -18.024 23.012 30.708 1.00 92.00 99 ILE A C 1
ATOM 785 O O . ILE A 1 99 ? -18.834 23.879 31.044 1.00 92.00 99 ILE A O 1
ATOM 789 N N . GLY A 1 100 ? -17.208 22.415 31.581 1.00 86.75 100 GLY A N 1
ATOM 790 C CA . GLY A 1 100 ? -17.344 22.599 33.029 1.00 86.75 100 GLY A CA 1
ATOM 791 C C . GLY A 1 100 ? -18.726 22.150 33.508 1.00 86.75 100 GLY A C 1
ATOM 792 O O . GLY A 1 100 ? -19.157 21.044 33.199 1.00 86.75 100 GLY A O 1
ATOM 793 N N . GLU A 1 101 ? -19.437 23.025 34.219 1.00 84.81 101 GLU A N 1
ATOM 794 C CA . GLU A 1 101 ? -20.799 22.764 34.716 1.00 84.81 101 GLU A CA 1
ATOM 795 C C . GLU A 1 101 ? -21.904 23.085 33.690 1.00 84.81 101 GLU A C 1
ATOM 797 O O . GLU A 1 101 ? -23.078 22.791 33.916 1.00 84.81 101 GLU A O 1
ATOM 802 N N . HIS A 1 102 ? -21.561 23.690 32.548 1.00 89.44 102 HIS A N 1
ATOM 803 C CA . HIS A 1 102 ? -22.542 24.032 31.521 1.00 89.44 102 HIS A CA 1
ATOM 804 C C . HIS A 1 102 ? -22.823 22.833 30.620 1.00 89.44 102 HIS A C 1
ATOM 806 O O . HIS A 1 102 ? -21.897 22.283 30.029 1.00 89.44 102 HIS A O 1
ATOM 812 N N . SER A 1 103 ? -24.102 22.495 30.449 1.00 93.62 103 SER A N 1
ATOM 813 C CA . SER A 1 103 ? -24.575 21.425 29.566 1.00 93.62 103 SER A CA 1
ATOM 814 C C . SER A 1 103 ? -25.724 21.923 28.686 1.00 93.62 103 SER A C 1
ATOM 816 O O . SER A 1 103 ? -26.677 22.522 29.190 1.00 93.62 103 SER A O 1
ATOM 818 N N . PHE A 1 104 ? -25.617 21.750 27.366 1.00 94.69 104 PHE A N 1
ATOM 819 C CA . PHE A 1 104 ? -26.654 22.140 26.401 1.00 94.69 104 PHE A CA 1
ATOM 820 C C . PHE A 1 104 ? -26.502 21.403 25.061 1.00 94.69 104 PHE A C 1
ATOM 822 O O . PHE A 1 104 ? -25.412 20.971 24.692 1.00 94.69 104 PHE A O 1
ATOM 829 N N . GLU A 1 105 ? -27.594 21.289 24.305 1.00 95.69 105 GLU A N 1
ATOM 830 C CA . GLU A 1 105 ? -27.590 20.655 22.981 1.00 95.69 105 GLU A CA 1
ATOM 831 C C . GLU A 1 105 ? -26.907 21.545 21.928 1.00 95.69 105 GLU A C 1
ATOM 833 O O . GLU A 1 105 ? -27.123 22.762 21.873 1.00 95.69 105 GLU A O 1
ATOM 838 N N . ILE A 1 106 ? -26.100 20.925 21.065 1.00 95.56 106 ILE A N 1
ATOM 839 C CA . ILE A 1 106 ? -25.499 21.552 19.890 1.00 95.56 106 ILE A CA 1
ATOM 840 C C . ILE A 1 106 ? -25.733 20.715 18.633 1.00 95.56 106 ILE A C 1
ATOM 842 O O . ILE A 1 106 ? -25.895 19.496 18.677 1.00 95.56 106 ILE A O 1
ATOM 846 N N . GLU A 1 107 ? -25.650 21.380 17.485 1.00 95.44 107 GLU A N 1
ATOM 847 C CA . GLU A 1 107 ? -25.469 20.710 16.203 1.00 95.44 107 GLU A CA 1
ATOM 848 C C . GLU A 1 107 ? -23.980 20.601 15.880 1.00 95.44 107 GLU A C 1
ATOM 850 O O . GLU A 1 107 ? -23.229 21.584 15.937 1.00 95.44 107 GLU A O 1
ATOM 855 N N . LEU A 1 108 ? -23.561 19.395 15.515 1.00 95.38 108 LEU A N 1
ATOM 856 C CA . LEU A 1 108 ? -22.171 19.055 15.274 1.00 95.38 108 LEU A CA 1
ATOM 857 C C . LEU A 1 108 ? -22.026 18.487 13.865 1.00 95.38 108 LEU A C 1
ATOM 859 O O . LEU A 1 108 ? -22.708 17.538 13.483 1.00 95.38 108 LEU A O 1
ATOM 863 N N . THR A 1 109 ? -21.145 19.092 13.070 1.00 95.00 109 THR A N 1
ATOM 864 C CA . THR A 1 109 ? -20.838 18.583 11.727 1.00 95.00 109 THR A CA 1
ATOM 865 C C . THR A 1 109 ? -19.725 17.540 11.786 1.00 95.00 109 THR A C 1
ATOM 867 O O . THR A 1 109 ? -18.688 17.771 12.412 1.00 95.00 109 THR A O 1
ATOM 870 N N . LEU A 1 110 ? -19.920 16.407 11.109 1.00 93.19 110 LEU A N 1
ATOM 871 C CA . LEU A 1 110 ? -18.903 15.362 10.970 1.00 93.19 110 LEU A CA 1
ATOM 872 C C . LEU A 1 110 ? -17.941 15.734 9.834 1.00 93.19 110 LEU A C 1
ATOM 874 O O . LEU A 1 110 ? -18.375 15.971 8.704 1.00 93.19 110 LEU A O 1
ATOM 878 N N . ALA A 1 111 ? -16.642 15.826 10.125 1.00 86.38 111 ALA A N 1
ATOM 879 C CA . ALA A 1 111 ? -15.631 16.248 9.157 1.00 86.38 111 ALA A CA 1
ATOM 880 C C . ALA A 1 111 ? -14.353 15.404 9.247 1.00 86.38 111 ALA A C 1
ATOM 882 O O . ALA A 1 111 ? -13.862 15.120 10.339 1.00 86.38 111 ALA A O 1
ATOM 883 N N . ARG A 1 112 ? -13.720 15.104 8.109 1.00 79.88 112 ARG A N 1
ATOM 884 C CA . ARG A 1 112 ? -12.347 14.573 8.106 1.00 79.88 112 ARG A CA 1
ATOM 885 C C . ARG A 1 112 ? -11.362 15.722 8.320 1.00 79.88 112 ARG A C 1
ATOM 887 O O . ARG A 1 112 ? -11.385 16.713 7.594 1.00 79.88 112 ARG A O 1
ATOM 894 N N . ARG A 1 113 ? -10.542 15.631 9.369 1.00 72.31 113 ARG A N 1
ATOM 895 C CA . ARG A 1 113 ? -9.653 16.711 9.842 1.00 72.31 113 ARG A CA 1
ATOM 896 C C . ARG A 1 113 ? -8.245 16.192 10.152 1.00 72.31 113 ARG A C 1
ATOM 898 O O . ARG A 1 113 ? -7.561 16.761 10.995 1.00 72.31 113 ARG A O 1
ATOM 905 N N . ASP A 1 114 ? -7.828 15.136 9.451 1.00 59.31 114 ASP A N 1
ATOM 906 C CA . ASP A 1 114 ? -6.578 14.383 9.663 1.00 59.31 114 ASP A CA 1
ATOM 907 C C . ASP A 1 114 ? -5.320 15.274 9.678 1.00 59.31 114 ASP A C 1
ATOM 909 O O . ASP A 1 114 ? -4.370 15.014 10.411 1.00 59.31 114 ASP A O 1
ATOM 913 N N . SER A 1 115 ? -5.337 16.371 8.916 1.00 51.75 115 SER A N 1
ATOM 914 C CA . SER A 1 115 ? -4.238 17.335 8.782 1.00 51.75 115 SER A CA 1
ATOM 915 C C . SER A 1 115 ? -4.249 18.480 9.809 1.00 51.75 115 SER A C 1
ATOM 917 O O . SER A 1 115 ? -3.449 19.409 9.699 1.00 51.75 115 SER A O 1
ATOM 919 N N . MET A 1 116 ? -5.152 18.466 10.799 1.00 59.97 116 MET A N 1
ATOM 920 C CA . MET A 1 116 ? -5.345 19.572 11.747 1.00 59.97 116 MET A CA 1
ATOM 921 C C . MET A 1 116 ? -5.110 19.131 13.199 1.00 59.97 116 MET A C 1
ATOM 923 O O . MET A 1 116 ? -5.656 18.130 13.646 1.00 59.97 116 MET A O 1
ATOM 927 N N . GLY A 1 117 ? -4.361 19.917 13.983 1.00 63.03 117 GLY A N 1
ATOM 928 C CA . GLY A 1 117 ? -3.976 19.565 15.366 1.00 63.03 117 GLY A CA 1
ATOM 929 C C . GLY A 1 117 ? -5.112 19.480 16.407 1.00 63.03 117 GLY A C 1
ATOM 930 O O . GLY A 1 117 ? -4.873 19.066 17.546 1.00 63.03 117 GLY A O 1
ATOM 931 N N . PHE A 1 118 ? -6.347 19.844 16.039 1.00 77.50 118 PHE A N 1
ATOM 932 C CA . PHE A 1 118 ? -7.522 19.827 16.919 1.00 77.50 118 PHE A CA 1
ATOM 933 C C . PHE A 1 118 ? -8.622 18.933 16.354 1.00 77.50 118 PHE A C 1
ATOM 935 O O . PHE A 1 118 ? -9.036 19.098 15.202 1.00 77.50 118 PHE A O 1
ATOM 942 N N . ARG A 1 119 ? -9.123 18.026 17.199 1.00 84.25 119 ARG A N 1
ATOM 943 C CA . ARG A 1 119 ? -10.183 17.071 16.856 1.00 84.25 119 ARG A CA 1
ATOM 944 C C . ARG A 1 119 ? -11.568 17.709 16.848 1.00 84.25 119 ARG A C 1
ATOM 946 O O . ARG A 1 119 ? -12.433 17.224 16.132 1.00 84.25 119 ARG A O 1
ATOM 953 N N . MET A 1 120 ? -11.768 18.821 17.553 1.00 92.31 120 MET A N 1
ATOM 954 C CA . MET A 1 120 ? -13.034 19.553 17.558 1.00 92.31 120 MET A CA 1
ATOM 955 C C . MET A 1 120 ? -12.831 21.057 17.325 1.00 92.31 120 MET A C 1
ATOM 957 O O . MET A 1 120 ? -11.839 21.646 17.756 1.00 92.31 120 MET A O 1
ATOM 961 N N . LEU A 1 121 ? -13.787 21.680 16.635 1.00 92.88 121 LEU A N 1
ATOM 962 C CA . LEU A 1 121 ? -13.984 23.126 16.595 1.00 92.88 121 LEU A CA 1
ATOM 963 C C . LEU A 1 121 ? -15.270 23.481 17.331 1.00 92.88 121 LEU A C 1
ATOM 965 O O . LEU A 1 121 ? -16.328 22.930 17.016 1.00 92.88 121 LEU A O 1
ATOM 969 N N . LEU A 1 122 ? -15.184 24.455 18.232 1.00 93.94 122 LEU A N 1
ATOM 970 C CA . LEU A 1 122 ? -16.344 25.063 18.867 1.00 93.94 122 LEU A CA 1
ATOM 971 C C . LEU A 1 122 ? -16.731 26.326 18.092 1.00 93.94 122 LEU A C 1
ATOM 973 O O . LEU A 1 122 ? -16.012 27.324 18.128 1.00 93.94 122 LEU A O 1
ATOM 977 N N . GLY A 1 123 ? -17.842 26.252 17.358 1.00 93.19 123 GLY A N 1
ATOM 978 C CA . GLY A 1 123 ? -18.332 27.337 16.509 1.00 93.19 123 GLY A CA 1
ATOM 979 C C . GLY A 1 123 ? -19.177 28.365 17.263 1.00 93.19 123 GLY A C 1
ATOM 980 O O . GLY A 1 123 ? -19.680 28.122 18.363 1.00 93.19 123 GLY A O 1
ATOM 981 N N . ARG A 1 124 ? -19.390 29.531 16.646 1.00 92.50 124 ARG A N 1
ATOM 982 C CA . ARG A 1 124 ? -20.112 30.655 17.262 1.00 92.50 124 ARG A CA 1
ATOM 983 C C . ARG A 1 124 ? -21.561 30.350 17.633 1.00 92.50 124 ARG A C 1
ATOM 985 O O . ARG A 1 124 ? -22.045 30.950 18.581 1.00 92.50 124 ARG A O 1
ATOM 992 N N . GLU A 1 125 ? -22.265 29.453 16.937 1.00 91.62 125 GLU A N 1
ATOM 993 C CA . GLU A 1 125 ? -23.645 29.081 17.309 1.00 91.62 125 GLU A CA 1
ATOM 994 C C . GLU A 1 125 ? -23.708 28.393 18.681 1.00 91.62 125 GLU A C 1
ATOM 996 O O . GLU A 1 125 ? -24.599 28.708 19.469 1.00 91.62 125 GLU A O 1
ATOM 1001 N N . ALA A 1 126 ? -22.722 27.548 19.004 1.00 90.75 126 ALA A N 1
ATOM 1002 C CA . ALA A 1 126 ? -22.606 26.931 20.324 1.00 90.75 126 ALA A CA 1
ATOM 1003 C C . ALA A 1 126 ? -22.208 27.954 21.405 1.00 90.75 126 ALA A C 1
ATOM 1005 O O . ALA A 1 126 ? -22.646 27.846 22.546 1.00 90.75 126 ALA A O 1
ATOM 1006 N N . MET A 1 127 ? -21.419 28.975 21.050 1.00 91.56 127 MET A N 1
ATOM 1007 C CA . MET A 1 127 ? -20.946 29.988 22.004 1.00 91.56 127 MET A CA 1
ATOM 1008 C C . MET A 1 127 ? -21.911 31.148 22.252 1.00 91.56 127 MET A C 1
ATOM 1010 O O . MET A 1 127 ? -21.836 31.811 23.289 1.00 91.56 127 MET A O 1
ATOM 1014 N N . ASN A 1 128 ? -22.784 31.437 21.287 1.00 86.31 128 ASN A N 1
ATOM 1015 C CA . ASN A 1 128 ? -23.581 32.656 21.264 1.00 86.31 128 ASN A CA 1
ATOM 1016 C C . ASN A 1 128 ? -24.407 32.811 22.550 1.00 86.31 128 ASN A C 1
ATOM 1018 O O . ASN A 1 128 ? -25.160 31.905 22.911 1.00 86.31 128 ASN A O 1
ATOM 1022 N N . ARG A 1 129 ? -24.270 33.969 23.212 1.00 85.88 129 ARG A N 1
ATOM 1023 C CA . ARG A 1 129 ? -24.919 34.321 24.492 1.00 85.88 129 ARG A CA 1
ATOM 1024 C C . ARG A 1 129 ? -24.617 33.376 25.668 1.00 85.88 129 ARG A C 1
ATOM 1026 O O . ARG A 1 129 ? -25.331 33.421 26.662 1.00 85.88 129 ARG A O 1
ATOM 1033 N N . ARG A 1 130 ? -23.589 32.528 25.563 1.00 88.38 130 ARG A N 1
ATOM 1034 C CA . ARG A 1 130 ? -23.173 31.591 26.625 1.00 88.38 130 ARG A CA 1
ATOM 1035 C C . ARG A 1 130 ? -21.767 31.878 27.140 1.00 88.38 130 ARG A C 1
ATOM 1037 O O . ARG A 1 130 ? -21.544 31.798 28.341 1.00 88.38 130 ARG A O 1
ATOM 1044 N N . PHE A 1 131 ? -20.853 32.270 26.250 1.00 91.50 131 PHE A N 1
ATOM 1045 C CA . PHE A 1 131 ? -19.438 32.425 26.586 1.00 91.50 131 PHE A CA 1
ATOM 1046 C C . PHE A 1 131 ? -18.814 33.707 26.027 1.00 91.50 131 PHE A C 1
ATOM 1048 O O . PHE A 1 131 ? -19.208 34.204 24.970 1.00 91.50 131 PHE A O 1
ATOM 1055 N N . MET A 1 132 ? -17.787 34.199 26.719 1.00 90.62 132 MET A N 1
ATOM 1056 C CA . MET A 1 132 ? -16.782 35.127 26.195 1.00 90.62 132 MET A CA 1
ATOM 1057 C C . MET A 1 132 ? -15.502 34.358 25.857 1.00 90.62 132 MET A C 1
ATOM 1059 O O . MET A 1 132 ? -15.203 33.362 26.501 1.00 90.62 132 MET A O 1
ATOM 1063 N N . VAL A 1 133 ? -14.727 34.813 24.869 1.00 91.50 133 VAL A N 1
ATOM 1064 C CA . VAL A 1 133 ? -13.488 34.132 24.451 1.00 91.50 133 VAL A CA 1
ATOM 1065 C C . VAL A 1 133 ? -12.277 35.007 24.754 1.00 91.50 133 VAL A C 1
ATOM 1067 O O . VAL A 1 133 ? -12.186 36.132 24.263 1.00 91.50 133 VAL A O 1
ATOM 1070 N N . ASN A 1 134 ? -11.335 34.478 25.532 1.00 92.50 134 ASN A N 1
ATOM 1071 C CA . ASN A 1 134 ? -10.003 35.030 25.731 1.00 92.50 134 ASN A CA 1
ATOM 1072 C C . ASN A 1 134 ? -8.992 34.251 24.865 1.00 92.50 134 ASN A C 1
ATOM 1074 O O . ASN A 1 134 ? -8.540 33.177 25.264 1.00 92.50 134 ASN A O 1
ATOM 1078 N N . PRO A 1 135 ? -8.589 34.779 23.696 1.00 89.12 135 PRO A N 1
ATOM 1079 C CA . PRO A 1 135 ? -7.730 34.053 22.762 1.00 89.12 135 PRO A CA 1
ATOM 1080 C C . PRO A 1 135 ? -6.299 33.825 23.274 1.00 89.12 135 PRO A C 1
ATOM 1082 O O . PRO A 1 135 ? -5.590 32.998 22.709 1.00 89.12 135 PRO A O 1
ATOM 1085 N N . ALA A 1 136 ? -5.861 34.551 24.312 1.00 90.50 136 ALA A N 1
ATOM 1086 C CA . ALA A 1 136 ? -4.522 34.411 24.887 1.00 90.50 136 ALA A CA 1
ATOM 1087 C C . ALA A 1 136 ? -4.429 33.292 25.939 1.00 90.50 136 ALA A C 1
ATOM 1089 O O . ALA A 1 136 ? -3.329 32.855 26.271 1.00 90.50 136 ALA A O 1
ATOM 1090 N N . ALA A 1 137 ? -5.566 32.835 26.466 1.00 92.25 137 ALA A N 1
ATOM 1091 C CA . ALA A 1 137 ? -5.629 31.786 27.475 1.00 92.25 137 ALA A CA 1
ATOM 1092 C C . ALA A 1 137 ? -5.967 30.423 26.853 1.00 92.25 137 ALA A C 1
ATOM 1094 O O . ALA A 1 137 ? -6.485 30.343 25.739 1.00 92.25 137 ALA A O 1
ATOM 1095 N N . LYS A 1 138 ? -5.694 29.345 27.588 1.00 91.75 138 LYS A N 1
ATOM 1096 C CA . LYS A 1 138 ? -6.067 27.969 27.238 1.00 91.75 138 LYS A CA 1
ATOM 1097 C C . LYS A 1 138 ? -6.501 27.242 28.503 1.00 91.75 138 LYS A C 1
ATOM 1099 O O . LYS A 1 138 ? -5.919 27.507 29.553 1.00 91.75 138 LYS A O 1
ATOM 1104 N N . TYR A 1 139 ? -7.453 26.322 28.373 1.00 89.06 139 TYR A N 1
ATOM 1105 C CA . TYR A 1 139 ? -7.874 25.415 29.443 1.00 89.06 139 TYR A CA 1
ATOM 1106 C C . TYR A 1 139 ? -8.320 26.158 30.712 1.00 89.06 139 TYR A C 1
ATOM 1108 O O . TYR A 1 139 ? -7.938 25.791 31.820 1.00 89.06 139 TYR A O 1
ATOM 1116 N N . LEU A 1 140 ? -9.094 27.239 30.554 1.00 88.81 140 LEU A N 1
ATOM 1117 C CA . LEU A 1 140 ? -9.557 28.038 31.691 1.00 88.81 140 LEU A CA 1
ATOM 1118 C C . LEU A 1 140 ? -10.581 27.287 32.544 1.00 88.81 140 LEU A C 1
ATOM 1120 O O . LEU A 1 140 ? -10.745 27.618 33.717 1.00 88.81 140 LEU A O 1
ATOM 1124 N N . ILE A 1 141 ? -11.286 26.318 31.953 1.00 86.00 141 ILE A N 1
ATOM 1125 C CA . ILE A 1 141 ? -12.385 25.619 32.624 1.00 86.00 141 ILE A CA 1
ATOM 1126 C C . ILE A 1 141 ? -11.939 24.288 33.214 1.00 86.00 141 ILE A C 1
ATOM 1128 O O . ILE A 1 141 ? -12.251 23.969 34.357 1.00 86.00 141 ILE A O 1
ATOM 1132 N N . SER A 1 142 ? -11.246 23.485 32.417 1.00 80.56 142 SER A N 1
ATOM 1133 C CA . SER A 1 142 ? -10.796 22.158 32.821 1.00 80.56 142 SER A CA 1
ATOM 1134 C C . SER A 1 142 ? -9.493 21.818 32.121 1.00 80.56 142 SER A C 1
ATOM 1136 O O . SER A 1 142 ? -9.254 22.239 30.988 1.00 80.56 142 SER A O 1
ATOM 1138 N N . GLN A 1 143 ? -8.657 21.050 32.810 1.00 82.69 143 GLN A N 1
ATOM 1139 C CA . GLN A 1 143 ? -7.383 20.565 32.311 1.00 82.69 143 GLN A CA 1
ATOM 1140 C C . GLN A 1 143 ? -7.246 19.100 32.715 1.00 82.69 143 GLN A C 1
ATOM 1142 O O . GLN A 1 143 ? -7.483 18.752 33.867 1.00 82.69 143 GLN A O 1
ATOM 1147 N N . TYR A 1 144 ? -6.880 18.258 31.754 1.00 82.31 144 TYR A N 1
ATOM 1148 C CA . TYR A 1 144 ? -6.635 16.838 31.976 1.00 82.31 144 TYR A CA 1
ATOM 1149 C C . TYR A 1 144 ? -5.160 16.536 31.754 1.00 82.31 144 TYR A C 1
ATOM 1151 O O . TYR A 1 144 ? -4.581 16.978 30.755 1.00 82.31 144 TYR A O 1
ATOM 1159 N N . GLU A 1 145 ? -4.561 15.758 32.651 1.00 78.00 145 GLU A N 1
ATOM 1160 C CA . GLU A 1 145 ? -3.261 15.145 32.406 1.00 78.00 145 GLU A CA 1
ATOM 1161 C C . GLU A 1 145 ? -3.416 13.802 31.674 1.00 78.00 145 GLU A C 1
ATOM 1163 O O . GLU A 1 145 ? -4.502 13.225 31.571 1.00 78.00 145 GLU A O 1
ATOM 1168 N N . ASN A 1 146 ? -2.308 13.266 31.154 1.00 70.56 146 ASN A N 1
ATOM 1169 C CA . ASN A 1 146 ? -2.319 12.001 30.412 1.00 70.56 146 ASN A CA 1
ATOM 1170 C C . ASN A 1 146 ? -2.863 10.820 31.239 1.00 70.56 146 ASN A C 1
ATOM 1172 O O . ASN A 1 146 ? -3.473 9.912 30.673 1.00 70.56 146 ASN A O 1
ATOM 1176 N N . GLU A 1 147 ? -2.649 10.801 32.557 1.00 70.50 147 GLU A N 1
ATOM 1177 C CA . GLU A 1 147 ? -3.202 9.760 33.433 1.00 70.50 147 GLU A CA 1
ATOM 1178 C C . GLU A 1 147 ? -4.714 9.890 33.631 1.00 70.50 147 GLU A C 1
ATOM 1180 O O . GLU A 1 147 ? -5.408 8.871 33.658 1.00 70.50 147 GLU A O 1
ATOM 1185 N N . ASP A 1 148 ? -5.241 11.114 33.701 1.00 79.19 148 ASP A N 1
ATOM 1186 C CA . ASP A 1 148 ? -6.682 11.358 33.810 1.00 79.19 148 ASP A CA 1
ATOM 1187 C C . ASP A 1 148 ? -7.401 10.887 32.550 1.00 79.19 148 ASP A C 1
ATOM 1189 O O . ASP A 1 148 ? -8.400 10.173 32.626 1.00 79.19 148 ASP A O 1
ATOM 1193 N N . LEU A 1 149 ? -6.838 11.197 31.378 1.00 79.69 149 LEU A N 1
ATOM 1194 C CA . LEU A 1 149 ? -7.365 10.734 30.095 1.00 79.69 149 LEU A CA 1
ATOM 1195 C C . LEU A 1 149 ? -7.372 9.203 30.007 1.00 79.69 149 LEU A C 1
ATOM 1197 O O . LEU A 1 149 ? -8.356 8.623 29.553 1.00 79.69 149 LEU A O 1
ATOM 1201 N N . LYS A 1 150 ? -6.320 8.525 30.489 1.00 71.12 150 LYS A N 1
ATOM 1202 C CA . LYS A 1 150 ? -6.287 7.052 30.541 1.00 71.12 150 LYS A CA 1
ATOM 1203 C C . LYS A 1 150 ? -7.403 6.482 31.415 1.00 71.12 150 LYS A C 1
ATOM 1205 O O . LYS A 1 150 ? -8.011 5.491 31.025 1.00 71.12 150 LYS A O 1
ATOM 1210 N N . LYS A 1 151 ? -7.685 7.096 32.569 1.00 77.31 151 LYS A N 1
ATOM 1211 C CA . LYS A 1 151 ? -8.774 6.671 33.466 1.00 77.31 151 LYS A CA 1
ATOM 1212 C C . LYS A 1 151 ? -10.147 6.915 32.837 1.00 77.31 151 LYS A C 1
ATOM 1214 O O . LYS A 1 151 ? -10.983 6.017 32.849 1.00 77.31 151 LYS A O 1
ATOM 1219 N N . LEU A 1 152 ? -10.357 8.093 32.248 1.00 80.38 152 LEU A N 1
ATOM 1220 C CA . LEU A 1 152 ? -11.618 8.472 31.602 1.00 80.38 152 LEU A CA 1
ATOM 1221 C C . LEU A 1 152 ? -11.969 7.557 30.426 1.00 80.38 152 LEU A C 1
ATOM 1223 O O . LEU A 1 152 ? -13.135 7.230 30.230 1.00 80.38 152 LEU A O 1
ATOM 1227 N N . TYR A 1 153 ? -10.962 7.108 29.678 1.00 77.69 153 TYR A N 1
ATOM 1228 C CA . TYR A 1 153 ? -11.134 6.247 28.509 1.00 77.69 153 TYR A CA 1
ATOM 1229 C C . TYR A 1 153 ? -10.853 4.759 28.764 1.00 77.69 153 TYR A C 1
ATOM 1231 O O . TYR A 1 153 ? -10.829 3.973 27.819 1.00 77.69 153 TYR A O 1
ATOM 1239 N N . ALA A 1 154 ? -10.687 4.338 30.023 1.00 66.00 154 ALA A N 1
ATOM 1240 C CA . ALA A 1 154 ? -10.327 2.960 30.374 1.00 66.00 154 ALA A CA 1
ATOM 1241 C C . ALA A 1 154 ? -11.332 1.900 29.876 1.00 66.00 154 ALA A C 1
ATOM 1243 O O . ALA A 1 154 ? -10.950 0.755 29.654 1.00 66.00 154 ALA A O 1
ATOM 1244 N N . HIS A 1 155 ? -12.598 2.282 29.677 1.00 55.88 155 HIS A N 1
ATOM 1245 C CA . HIS A 1 155 ? -13.682 1.394 29.240 1.00 55.88 155 HIS A CA 1
ATOM 1246 C C . HIS A 1 155 ? -13.882 1.354 27.710 1.00 55.88 155 HIS A C 1
ATOM 1248 O O . HIS A 1 155 ? -14.700 0.574 27.238 1.00 55.88 155 HIS A O 1
ATOM 1254 N N . GLY A 1 156 ? -13.154 2.176 26.939 1.00 50.75 156 GLY A N 1
ATOM 1255 C CA . GLY A 1 156 ? -13.312 2.324 25.481 1.00 50.75 156 GLY A CA 1
ATOM 1256 C C . GLY A 1 156 ? -12.184 1.711 24.644 1.00 50.75 156 GLY A C 1
ATOM 1257 O O . GLY A 1 156 ? -11.997 2.104 23.498 1.00 50.75 156 GLY A O 1
ATOM 1258 N N . ILE A 1 157 ? -11.389 0.803 25.216 1.00 48.78 157 ILE A N 1
ATOM 1259 C CA . ILE A 1 157 ? -10.274 0.140 24.526 1.00 48.78 157 ILE A CA 1
ATOM 1260 C C . ILE A 1 157 ? -10.686 -1.307 24.241 1.00 48.78 157 ILE A C 1
ATOM 1262 O O . ILE A 1 157 ? -10.505 -2.182 25.089 1.00 48.78 157 ILE A O 1
ATOM 1266 N N . GLU A 1 158 ? -11.241 -1.577 23.059 1.00 45.19 158 GLU A N 1
ATOM 1267 C CA . GLU A 1 158 ? -11.317 -2.959 22.572 1.00 45.19 158 GLU A CA 1
ATOM 1268 C C . GLU A 1 158 ? -9.902 -3.489 22.256 1.00 45.19 158 GLU A C 1
ATOM 1270 O O . GLU A 1 158 ? -9.022 -2.759 21.792 1.00 45.19 158 GLU A O 1
ATOM 1275 N N . LYS A 1 159 ? -9.671 -4.763 22.608 1.00 45.16 159 LYS A N 1
ATOM 1276 C CA . LYS A 1 159 ? -8.390 -5.502 22.553 1.00 45.16 159 LYS A CA 1
ATOM 1277 C C . LYS A 1 159 ? -7.769 -5.431 21.146 1.00 45.16 159 LYS A C 1
ATOM 1279 O O . LYS A 1 159 ? -8.426 -5.762 20.173 1.00 45.16 159 LYS A O 1
ATOM 1284 N N . LYS A 1 160 ? -6.559 -4.881 20.981 1.00 47.88 160 LYS A N 1
ATOM 1285 C CA . LYS A 1 160 ? -5.224 -5.510 21.123 1.00 47.88 160 LYS A CA 1
ATOM 1286 C C . LYS A 1 160 ? -5.008 -6.761 20.262 1.00 47.88 160 LYS A C 1
ATOM 1288 O O . LYS A 1 160 ? -5.163 -7.875 20.751 1.00 47.88 160 LYS A O 1
ATOM 1293 N N . SER A 1 161 ? -4.468 -6.573 19.064 1.00 53.28 161 SER A N 1
ATOM 1294 C CA . SER A 1 161 ? -3.440 -7.482 18.553 1.00 53.28 161 SER A CA 1
ATOM 1295 C C . SER A 1 161 ? -2.096 -7.082 19.171 1.00 53.28 161 SER A C 1
ATOM 1297 O O . SER A 1 161 ? -1.633 -5.962 18.992 1.00 53.28 161 SER A O 1
ATOM 1299 N N . ASN A 1 162 ? -1.470 -7.972 19.938 1.00 66.25 162 ASN A N 1
ATOM 1300 C CA . ASN A 1 162 ? -0.196 -7.693 20.614 1.00 66.25 162 ASN A CA 1
ATOM 1301 C C . ASN A 1 162 ? 1.023 -7.975 19.717 1.00 66.25 162 ASN A C 1
ATOM 1303 O O . ASN A 1 162 ? 2.053 -8.392 20.239 1.00 66.25 162 ASN A O 1
ATOM 1307 N N . LEU A 1 163 ? 0.922 -7.807 18.391 1.00 75.94 163 LEU A N 1
ATOM 1308 C CA . LEU A 1 163 ? 2.070 -8.115 17.539 1.00 75.94 163 LEU A CA 1
ATOM 1309 C C . LEU A 1 163 ? 3.182 -7.092 17.752 1.00 75.94 163 LEU A C 1
ATOM 1311 O O . LEU A 1 163 ? 2.933 -5.885 17.808 1.00 75.94 163 LEU A O 1
ATOM 1315 N N . LYS A 1 164 ? 4.413 -7.579 17.807 1.00 79.19 164 LYS A N 1
ATOM 1316 C CA . LYS A 1 164 ? 5.642 -6.803 17.855 1.00 79.19 164 LYS A CA 1
ATOM 1317 C C . LYS A 1 164 ? 6.209 -6.692 16.443 1.00 79.19 164 LYS A C 1
ATOM 1319 O O . LYS A 1 164 ? 6.893 -7.587 15.946 1.00 79.19 164 LYS A O 1
ATOM 1324 N N . ILE A 1 165 ? 5.892 -5.590 15.767 1.00 80.56 165 ILE A N 1
ATOM 1325 C CA . ILE A 1 165 ? 6.226 -5.368 14.356 1.00 80.56 165 ILE A CA 1
ATOM 1326 C C . ILE A 1 165 ? 7.397 -4.388 14.252 1.00 80.56 165 ILE A C 1
ATOM 1328 O O . ILE A 1 165 ? 7.301 -3.225 14.654 1.00 80.56 165 ILE A O 1
ATOM 1332 N N . ALA A 1 166 ? 8.505 -4.822 13.651 1.00 83.00 166 ALA A N 1
ATOM 1333 C CA . ALA A 1 166 ? 9.642 -3.951 13.384 1.00 83.00 166 ALA A CA 1
ATOM 1334 C C . ALA A 1 166 ? 9.499 -3.206 12.050 1.00 83.00 166 ALA A C 1
ATOM 1336 O O . ALA A 1 166 ? 9.336 -3.813 10.994 1.00 83.00 166 ALA A O 1
ATOM 1337 N N . LEU A 1 167 ? 9.651 -1.883 12.064 1.00 81.44 167 LEU A N 1
ATOM 1338 C CA . LEU A 1 167 ? 9.818 -1.064 10.867 1.00 81.44 167 LEU A CA 1
ATOM 1339 C C . LEU A 1 167 ? 11.311 -0.835 10.611 1.00 81.44 167 LEU A C 1
ATOM 1341 O O . LEU A 1 167 ? 11.946 -0.023 11.285 1.00 81.44 167 LEU A O 1
ATOM 1345 N N . LEU A 1 168 ? 11.865 -1.527 9.615 1.00 76.38 168 LEU A N 1
ATOM 1346 C CA . LEU A 1 168 ? 13.280 -1.438 9.260 1.00 76.38 168 LEU A CA 1
ATOM 1347 C C . LEU A 1 168 ? 13.490 -0.357 8.188 1.00 76.38 168 LEU A C 1
ATOM 1349 O O . LEU A 1 168 ? 13.174 -0.571 7.017 1.00 76.38 168 LEU A O 1
ATOM 1353 N N . ALA A 1 169 ? 14.004 0.815 8.567 1.00 74.88 169 ALA A N 1
ATOM 1354 C CA . ALA A 1 169 ? 14.157 1.969 7.670 1.00 74.88 169 ALA A CA 1
ATOM 1355 C C . ALA A 1 169 ? 15.370 2.841 8.045 1.00 74.88 169 ALA A C 1
ATOM 1357 O O . ALA A 1 169 ? 16.111 2.508 8.954 1.00 74.88 169 ALA A O 1
ATOM 1358 N N . SER A 1 170 ? 15.592 3.973 7.366 1.00 72.44 170 SER A N 1
ATOM 1359 C CA . SER A 1 170 ? 16.753 4.848 7.632 1.00 72.44 170 SER A CA 1
ATOM 1360 C C . SER A 1 170 ? 16.454 6.077 8.502 1.00 72.44 170 SER A C 1
ATOM 1362 O O . SER A 1 170 ? 17.351 6.615 9.139 1.00 72.44 170 SER A O 1
ATOM 1364 N N . ASN A 1 171 ? 15.217 6.588 8.505 1.00 76.81 171 ASN A N 1
ATOM 1365 C CA . ASN A 1 171 ? 14.862 7.807 9.241 1.00 76.81 171 ASN A CA 1
ATOM 1366 C C . ASN A 1 171 ? 13.406 7.751 9.744 1.00 76.81 171 ASN A C 1
ATOM 1368 O O . ASN A 1 171 ? 12.502 7.721 8.904 1.00 76.81 171 ASN A O 1
ATOM 1372 N N . PRO A 1 172 ? 13.156 7.770 11.066 1.00 76.50 172 PRO A N 1
ATOM 1373 C CA . PRO A 1 172 ? 11.803 7.693 11.620 1.00 76.50 172 PRO A CA 1
ATOM 1374 C C . PRO A 1 172 ? 10.967 8.943 11.327 1.00 76.50 172 PRO A C 1
ATOM 1376 O O . PRO A 1 172 ? 9.745 8.859 11.267 1.00 76.50 172 PRO A O 1
ATOM 1379 N N . GLU A 1 173 ? 11.603 10.087 11.057 1.00 77.38 173 GLU A N 1
ATOM 1380 C CA . GLU A 1 173 ? 10.908 11.359 10.854 1.00 77.38 173 GLU A CA 1
ATOM 1381 C C . GLU A 1 173 ? 10.236 11.493 9.478 1.00 77.38 173 GLU A C 1
ATOM 1383 O O . GLU A 1 173 ? 9.464 12.425 9.241 1.00 77.38 173 GLU A O 1
ATOM 1388 N N . LEU A 1 174 ? 10.513 10.572 8.551 1.00 73.69 174 LEU A N 1
ATOM 1389 C CA . LEU A 1 174 ? 9.882 10.573 7.234 1.00 73.69 174 LEU A CA 1
ATOM 1390 C C . LEU A 1 174 ? 8.396 10.227 7.348 1.00 73.69 174 LEU A C 1
ATOM 1392 O O . LEU A 1 174 ? 8.039 9.245 7.994 1.00 73.69 174 LEU A O 1
ATOM 1396 N N . TYR A 1 175 ? 7.550 10.970 6.627 1.00 73.44 175 TYR A N 1
ATOM 1397 C CA . TYR A 1 175 ? 6.090 10.814 6.650 1.00 73.44 175 TYR A CA 1
ATOM 1398 C C . TYR A 1 175 ? 5.632 9.353 6.549 1.00 73.44 175 TYR A C 1
ATOM 1400 O O . TYR A 1 175 ? 4.842 8.892 7.360 1.00 73.44 175 TYR A O 1
ATOM 1408 N N . SER A 1 176 ? 6.163 8.597 5.580 1.00 72.75 176 SER A N 1
ATOM 1409 C CA . SER A 1 176 ? 5.762 7.197 5.374 1.00 72.75 176 SER A CA 1
ATOM 1410 C C . SER A 1 176 ? 6.102 6.293 6.557 1.00 72.75 176 SER A C 1
ATOM 1412 O O . SER A 1 176 ? 5.355 5.365 6.835 1.00 72.75 176 SER A O 1
ATOM 1414 N N . ASN A 1 177 ? 7.206 6.562 7.256 1.00 82.31 177 ASN A N 1
ATOM 1415 C CA . ASN A 1 177 ? 7.605 5.771 8.414 1.00 82.31 177 ASN A CA 1
ATOM 1416 C C . ASN A 1 177 ? 6.754 6.133 9.633 1.00 82.31 177 ASN A C 1
ATOM 1418 O O . ASN A 1 177 ? 6.259 5.227 10.296 1.00 82.31 177 ASN A O 1
ATOM 1422 N N . LYS A 1 178 ? 6.496 7.432 9.858 1.00 79.88 178 LYS A N 1
ATOM 1423 C CA . LYS A 1 178 ? 5.543 7.892 10.879 1.00 79.88 178 LYS A CA 1
ATOM 1424 C C . LYS A 1 178 ? 4.175 7.260 10.677 1.00 79.88 178 LYS A C 1
ATOM 1426 O O . LYS A 1 178 ? 3.658 6.634 11.590 1.00 79.88 178 LYS A O 1
ATOM 1431 N N . ARG A 1 179 ? 3.635 7.329 9.457 1.00 81.94 179 ARG A N 1
ATOM 1432 C CA . ARG A 1 179 ? 2.304 6.798 9.166 1.00 81.94 179 ARG A CA 1
ATOM 1433 C C . ARG A 1 179 ? 2.223 5.274 9.341 1.00 81.94 179 ARG A C 1
ATOM 1435 O O . ARG A 1 179 ? 1.213 4.803 9.845 1.00 81.94 179 ARG A O 1
ATOM 1442 N N . LEU A 1 180 ? 3.264 4.511 8.987 1.00 76.00 180 LEU A N 1
ATOM 1443 C CA . LEU A 1 180 ? 3.311 3.059 9.236 1.00 76.00 180 LEU A CA 1
ATOM 1444 C C . LEU A 1 180 ? 3.337 2.716 10.732 1.00 76.00 180 LEU A C 1
ATOM 1446 O O . LEU A 1 180 ? 2.637 1.799 11.147 1.00 76.00 180 LEU A O 1
ATOM 1450 N N . ILE A 1 181 ? 4.114 3.455 11.531 1.00 78.75 181 ILE A N 1
ATOM 1451 C CA . ILE A 1 181 ? 4.128 3.310 12.995 1.00 78.75 181 ILE A CA 1
ATOM 1452 C C . ILE A 1 181 ? 2.743 3.648 13.554 1.00 78.75 181 ILE A C 1
ATOM 1454 O O . ILE A 1 181 ? 2.145 2.830 14.241 1.00 78.75 181 ILE A O 1
ATOM 1458 N N . GLU A 1 182 ? 2.188 4.800 13.173 1.00 71.88 182 GLU A N 1
ATOM 1459 C CA . GLU A 1 182 ? 0.853 5.234 13.592 1.00 71.88 182 GLU A CA 1
ATOM 1460 C C . GLU A 1 182 ? -0.220 4.189 13.244 1.00 71.88 182 GLU A C 1
ATOM 1462 O O . GLU A 1 182 ? -1.057 3.878 14.082 1.00 71.88 182 GLU A O 1
ATOM 1467 N N . ALA A 1 183 ? -0.192 3.615 12.034 1.00 71.31 183 ALA A N 1
ATOM 1468 C CA . ALA A 1 183 ? -1.182 2.637 11.578 1.00 71.31 183 ALA A CA 1
ATOM 1469 C C . ALA A 1 183 ? -1.084 1.318 12.352 1.00 71.31 183 ALA A C 1
ATOM 1471 O O . ALA A 1 183 ? -2.099 0.699 12.662 1.00 71.31 183 ALA A O 1
ATOM 1472 N N . GLY A 1 184 ? 0.138 0.879 12.663 1.00 72.62 184 GLY A N 1
ATOM 1473 C CA . GLY A 1 184 ? 0.348 -0.302 13.490 1.00 72.62 184 GLY A CA 1
ATOM 1474 C C . GLY A 1 184 ? -0.124 -0.077 14.925 1.00 72.62 184 GLY A C 1
ATOM 1475 O O . GLY A 1 184 ? -0.846 -0.904 15.479 1.00 72.62 184 GLY A O 1
ATOM 1476 N N . GLU A 1 185 ? 0.197 1.084 15.497 1.00 76.62 185 GLU A N 1
ATOM 1477 C CA . GLU A 1 185 ? -0.244 1.461 16.837 1.00 76.62 185 GLU A CA 1
ATOM 1478 C C . GLU A 1 185 ? -1.767 1.580 16.931 1.00 76.62 185 GLU A C 1
ATOM 1480 O O . GLU A 1 185 ? -2.332 1.040 17.881 1.00 76.62 185 GLU A O 1
ATOM 1485 N N . GLU A 1 186 ? -2.422 2.231 15.959 1.00 60.62 186 GLU A N 1
ATOM 1486 C CA . GLU A 1 186 ? -3.885 2.370 15.830 1.00 60.62 186 GLU A CA 1
ATOM 1487 C C . GLU A 1 186 ? -4.606 1.018 15.844 1.00 60.62 186 GLU A C 1
ATOM 1489 O O . GLU A 1 186 ? -5.733 0.928 16.323 1.00 60.62 186 GLU A O 1
ATOM 1494 N N . ARG A 1 187 ? -3.947 -0.041 15.361 1.00 67.31 187 ARG A N 1
ATOM 1495 C CA . ARG A 1 187 ? -4.484 -1.408 15.331 1.00 67.31 187 ARG A CA 1
ATOM 1496 C C . ARG A 1 187 ? -4.138 -2.232 16.574 1.00 67.31 187 ARG A C 1
ATOM 1498 O O . ARG A 1 187 ? -4.587 -3.362 16.700 1.00 67.31 187 ARG A O 1
ATOM 1505 N N . GLY A 1 188 ? -3.413 -1.646 17.526 1.00 66.38 188 GLY A N 1
ATOM 1506 C CA . GLY A 1 188 ? -3.096 -2.251 18.820 1.00 66.38 188 GLY A CA 1
ATOM 1507 C C . GLY A 1 188 ? -1.701 -2.869 18.921 1.00 66.38 188 GLY A C 1
ATOM 1508 O O . GLY A 1 188 ? -1.335 -3.284 20.018 1.00 66.38 188 GLY A O 1
ATOM 1509 N N . HIS A 1 189 ? -0.917 -2.860 17.837 1.00 75.69 189 HIS A N 1
ATOM 1510 C CA . HIS A 1 189 ? 0.412 -3.478 17.773 1.00 75.69 189 HIS A CA 1
ATOM 1511 C C . HIS A 1 189 ? 1.489 -2.655 18.495 1.00 75.69 189 HIS A C 1
ATOM 1513 O O . HIS A 1 189 ? 1.392 -1.427 18.636 1.00 75.69 189 HIS A O 1
ATOM 1519 N N . GLU A 1 190 ? 2.554 -3.333 18.923 1.00 82.38 190 GLU A N 1
ATOM 1520 C CA . GLU A 1 190 ? 3.813 -2.725 19.349 1.00 82.38 190 GLU A CA 1
ATOM 1521 C C . GLU A 1 190 ? 4.697 -2.478 18.119 1.00 82.38 190 GLU A C 1
ATOM 1523 O O . GLU A 1 190 ? 5.163 -3.411 17.468 1.00 82.38 190 GLU A O 1
ATOM 1528 N N . MET A 1 191 ? 4.934 -1.205 17.794 1.00 82.62 191 MET A N 1
ATOM 1529 C CA . MET A 1 191 ? 5.748 -0.813 16.644 1.00 82.62 191 MET A CA 1
ATOM 1530 C C . MET A 1 191 ? 7.175 -0.474 17.071 1.00 82.62 191 MET A C 1
ATOM 1532 O O . MET A 1 191 ? 7.396 0.437 17.867 1.00 82.62 191 MET A O 1
ATOM 1536 N N . ILE A 1 192 ? 8.160 -1.164 16.492 1.00 82.88 192 ILE A N 1
ATOM 1537 C CA . ILE A 1 192 ? 9.582 -0.961 16.797 1.00 82.88 192 ILE A CA 1
ATOM 1538 C C . ILE A 1 192 ? 10.287 -0.378 15.581 1.00 82.88 192 ILE A C 1
ATOM 1540 O O . ILE A 1 192 ? 10.497 -1.055 14.579 1.00 82.88 192 ILE A O 1
ATOM 1544 N N . PHE A 1 193 ? 10.705 0.883 15.655 1.00 81.06 193 PHE A N 1
ATOM 1545 C CA . PHE A 1 193 ? 11.531 1.460 14.599 1.00 81.06 193 PHE A CA 1
ATOM 1546 C C . PHE A 1 193 ? 12.986 0.995 14.723 1.00 81.06 193 PHE A C 1
ATOM 1548 O O . PHE A 1 193 ? 13.657 1.266 15.723 1.00 81.06 193 PHE A O 1
ATOM 1555 N N . MET A 1 194 ? 13.506 0.376 13.666 1.00 73.00 194 MET A N 1
ATOM 1556 C CA . MET A 1 194 ? 14.897 -0.053 13.575 1.00 73.00 194 MET A CA 1
ATOM 1557 C C . MET A 1 194 ? 15.605 0.699 12.456 1.00 73.00 194 MET A C 1
ATOM 1559 O O . MET A 1 194 ? 15.285 0.535 11.276 1.0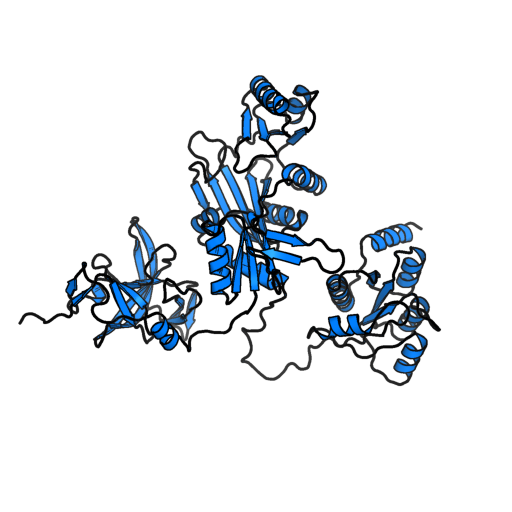0 73.00 194 MET A O 1
ATOM 1563 N N . ASN A 1 195 ? 16.601 1.510 12.823 1.00 72.25 195 ASN A N 1
ATOM 1564 C CA . ASN A 1 195 ? 17.500 2.073 11.828 1.00 72.25 195 ASN A CA 1
ATOM 1565 C C . ASN A 1 195 ? 18.480 1.004 11.329 1.00 72.25 195 ASN A C 1
ATOM 1567 O O . ASN A 1 195 ? 19.275 0.482 12.115 1.00 72.25 195 ASN A O 1
ATOM 1571 N N . MET A 1 196 ? 18.456 0.722 10.028 1.00 65.38 196 MET A N 1
ATOM 1572 C CA . MET A 1 196 ? 19.371 -0.234 9.397 1.00 65.38 196 MET A CA 1
ATOM 1573 C C . MET A 1 196 ? 20.847 0.053 9.692 1.00 65.38 196 MET A C 1
ATOM 1575 O O . MET A 1 196 ? 21.597 -0.886 9.934 1.00 65.38 196 MET A O 1
ATOM 1579 N N . ASP A 1 197 ? 21.250 1.327 9.743 1.00 66.94 197 ASP A N 1
ATOM 1580 C CA . ASP A 1 197 ? 22.649 1.731 9.955 1.00 66.94 197 ASP A CA 1
ATOM 1581 C C . ASP A 1 197 ? 23.163 1.392 11.366 1.00 66.94 197 ASP A C 1
ATOM 1583 O O . ASP A 1 197 ? 24.366 1.402 11.619 1.00 66.94 197 ASP A O 1
ATOM 1587 N N . TYR A 1 198 ? 22.256 1.100 12.303 1.00 69.50 198 TYR A N 1
ATOM 1588 C CA . TYR A 1 198 ? 22.594 0.707 13.674 1.00 69.50 198 TYR A CA 1
ATOM 1589 C C . TYR A 1 198 ? 22.356 -0.779 13.952 1.00 69.50 198 TYR A C 1
ATOM 1591 O O . TYR A 1 198 ? 22.505 -1.210 15.100 1.00 69.50 198 TYR A O 1
ATOM 1599 N N . CYS A 1 199 ? 21.973 -1.545 12.929 1.00 64.88 199 CYS A N 1
ATOM 1600 C CA . CYS A 1 199 ? 21.845 -2.991 13.009 1.00 64.88 199 CYS A CA 1
ATOM 1601 C C . CYS A 1 199 ? 23.188 -3.648 12.666 1.00 64.88 199 CYS A C 1
ATOM 1603 O O . CYS A 1 199 ? 23.827 -3.298 11.677 1.00 64.88 199 CYS A O 1
ATOM 1605 N N . TYR A 1 200 ? 23.600 -4.642 13.444 1.00 64.19 200 TYR A N 1
ATOM 1606 C CA . TYR A 1 200 ? 24.710 -5.537 13.102 1.00 64.19 200 TYR A CA 1
ATOM 1607 C C . TYR A 1 200 ? 24.329 -6.967 13.476 1.00 64.19 200 TYR A C 1
ATOM 1609 O O . TYR A 1 200 ? 23.419 -7.174 14.270 1.00 64.19 200 TYR A O 1
ATOM 1617 N N . MET A 1 201 ? 24.955 -7.973 12.872 1.00 68.12 201 MET A N 1
ATOM 1618 C CA . MET A 1 201 ? 24.448 -9.347 12.933 1.00 68.12 201 MET A CA 1
ATOM 1619 C C . MET A 1 201 ? 25.544 -10.370 13.200 1.00 68.12 201 MET A C 1
ATOM 1621 O O . MET A 1 201 ? 26.651 -10.266 12.675 1.00 68.12 201 MET A O 1
ATOM 1625 N N . LYS A 1 202 ? 25.203 -11.380 14.001 1.00 59.22 202 LYS A N 1
ATOM 1626 C CA . LYS A 1 202 ? 25.935 -12.637 14.121 1.00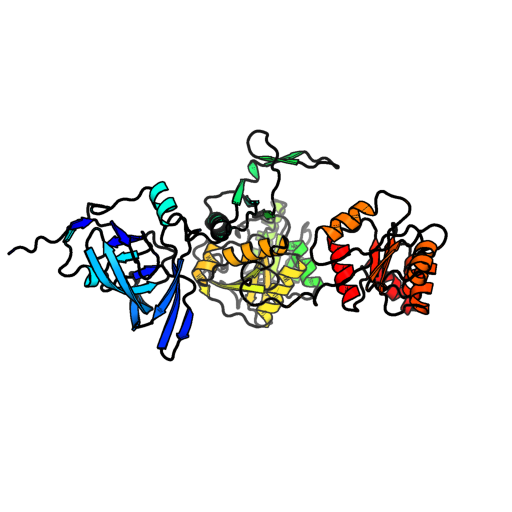 59.22 202 LYS A CA 1
ATOM 1627 C C . LYS A 1 202 ? 25.319 -13.619 13.128 1.00 59.22 202 LYS A C 1
ATOM 1629 O O . LYS A 1 202 ? 24.191 -14.069 13.314 1.00 59.22 202 LYS A O 1
ATOM 1634 N N . LEU A 1 203 ? 26.063 -13.917 12.070 1.00 54.75 203 LEU A N 1
ATOM 1635 C CA . LEU A 1 203 ? 25.678 -14.872 11.037 1.00 54.75 203 LEU A CA 1
ATOM 1636 C C . LEU A 1 203 ? 26.232 -16.247 11.420 1.00 54.75 203 LEU A C 1
ATOM 1638 O O . LEU A 1 203 ? 27.410 -16.527 11.222 1.00 54.75 203 LEU A O 1
ATOM 1642 N N . ASP A 1 204 ? 25.382 -17.065 12.030 1.00 58.34 204 ASP A N 1
ATOM 1643 C CA . ASP A 1 204 ? 25.670 -18.434 12.454 1.00 58.34 204 ASP A CA 1
ATOM 1644 C C . ASP A 1 204 ? 24.632 -19.362 11.810 1.00 58.34 204 ASP A C 1
ATOM 1646 O O . ASP A 1 204 ? 23.452 -19.017 11.766 1.00 58.34 204 ASP A O 1
ATOM 1650 N N . GLY A 1 205 ? 25.060 -20.515 11.288 1.00 36.16 205 GLY A N 1
ATOM 1651 C CA . GLY A 1 205 ? 24.183 -21.440 10.555 1.00 36.16 205 GLY A CA 1
ATOM 1652 C C . GLY A 1 205 ? 23.128 -22.142 11.417 1.00 36.16 205 GLY A C 1
ATOM 1653 O O . GLY A 1 205 ? 22.231 -22.777 10.875 1.00 36.16 205 GLY A O 1
ATOM 1654 N N . THR A 1 206 ? 23.227 -22.033 12.743 1.00 49.41 206 THR A N 1
ATOM 1655 C CA . THR A 1 206 ? 22.311 -22.660 13.706 1.00 49.41 206 THR A CA 1
ATOM 1656 C C . THR A 1 206 ? 21.556 -21.644 14.561 1.00 49.41 206 THR A C 1
ATOM 1658 O O . THR A 1 206 ? 20.433 -21.916 14.979 1.00 49.41 206 THR A O 1
ATOM 1661 N N . LYS A 1 207 ? 22.139 -20.463 14.812 1.00 59.19 207 LYS A N 1
ATOM 1662 C CA . LYS A 1 207 ? 21.508 -19.392 15.598 1.00 59.19 207 LYS A CA 1
ATOM 1663 C C . LYS A 1 207 ? 21.889 -17.994 15.082 1.00 59.19 207 LYS A C 1
ATOM 1665 O O . LYS A 1 207 ? 22.702 -17.314 15.720 1.00 59.19 207 LYS A O 1
ATOM 1670 N N . PRO A 1 208 ? 21.328 -17.539 13.946 1.00 56.84 208 PRO A N 1
ATOM 1671 C CA . PRO A 1 208 ? 21.527 -16.171 13.480 1.00 56.84 208 PRO A CA 1
ATOM 1672 C C . PRO A 1 208 ? 20.910 -15.177 14.476 1.00 56.84 208 PRO A C 1
ATOM 1674 O O . PRO A 1 208 ? 19.811 -15.396 14.980 1.00 56.84 208 PRO A O 1
ATOM 1677 N N . GLN A 1 209 ? 21.615 -14.086 14.780 1.00 66.69 209 GLN A N 1
ATOM 1678 C CA . GLN A 1 209 ? 21.137 -13.042 15.697 1.00 66.69 209 GLN A CA 1
ATOM 1679 C C . GLN A 1 209 ? 21.380 -11.660 15.092 1.00 66.69 209 GLN A C 1
ATOM 1681 O O . GLN A 1 209 ? 22.479 -11.364 14.621 1.00 66.69 209 GLN A O 1
ATOM 1686 N N . VAL A 1 210 ? 20.370 -10.795 15.130 1.00 63.41 210 VAL A N 1
ATOM 1687 C CA . VAL A 1 210 ? 20.492 -9.373 14.780 1.00 63.41 210 VAL A CA 1
ATOM 1688 C C . VAL A 1 210 ? 20.593 -8.583 16.077 1.00 63.41 210 VAL A C 1
ATOM 1690 O O . VAL A 1 210 ? 19.873 -8.875 17.016 1.00 63.41 210 VAL A O 1
ATOM 1693 N N . TYR A 1 211 ? 21.471 -7.592 16.146 1.00 67.06 211 TYR A N 1
ATOM 1694 C CA . TYR A 1 211 ? 21.682 -6.713 17.292 1.00 67.06 211 TYR A CA 1
ATOM 1695 C C . TYR A 1 211 ? 21.367 -5.272 16.900 1.00 67.06 211 TYR A C 1
ATOM 1697 O O . TYR A 1 211 ? 21.662 -4.853 15.778 1.00 67.06 211 TYR A O 1
ATOM 1705 N N . TYR A 1 212 ? 20.811 -4.497 17.830 1.00 61.91 212 TYR A N 1
ATOM 1706 C CA . TYR A 1 212 ? 20.477 -3.088 17.616 1.00 61.91 212 TYR A CA 1
ATOM 1707 C C . TYR A 1 212 ? 21.005 -2.235 18.769 1.00 61.91 212 TYR A C 1
ATOM 1709 O O . TYR A 1 212 ? 20.791 -2.586 19.922 1.00 61.91 212 TYR A O 1
ATOM 1717 N N . ARG A 1 213 ? 21.713 -1.136 18.451 1.00 54.50 213 ARG A N 1
ATOM 1718 C CA . ARG A 1 213 ? 22.249 -0.118 19.390 1.00 54.50 213 ARG A CA 1
ATOM 1719 C C . ARG A 1 213 ? 22.608 -0.646 20.796 1.00 54.50 213 ARG A C 1
ATOM 1721 O O . ARG A 1 213 ? 21.795 -0.595 21.712 1.00 54.50 213 ARG A O 1
ATOM 1728 N N . GLY A 1 214 ? 23.872 -1.026 21.001 1.00 53.22 214 GLY A N 1
ATOM 1729 C CA . GLY A 1 214 ? 24.410 -1.256 22.350 1.00 53.22 214 GLY A CA 1
ATOM 1730 C C . GLY A 1 214 ? 24.421 -2.706 22.840 1.00 53.22 214 GLY A C 1
ATOM 1731 O O . GLY A 1 214 ? 24.484 -2.922 24.046 1.00 53.22 214 GLY A O 1
ATOM 1732 N N . GLY A 1 215 ? 24.415 -3.701 21.945 1.00 52.34 215 GLY A N 1
ATOM 1733 C CA . GLY A 1 215 ? 24.811 -5.066 22.324 1.00 52.34 215 GLY A CA 1
ATOM 1734 C C . GLY A 1 215 ? 23.698 -6.083 22.522 1.00 52.34 215 GLY A C 1
ATOM 1735 O O . GLY A 1 215 ? 24.020 -7.263 22.610 1.00 52.34 215 GLY A O 1
ATOM 1736 N N . GLN A 1 216 ? 22.427 -5.678 22.579 1.00 55.06 216 GLN A N 1
ATOM 1737 C CA . GLN A 1 216 ? 21.330 -6.620 22.823 1.00 55.06 216 GLN A CA 1
ATOM 1738 C C . GLN A 1 216 ? 20.794 -7.217 21.514 1.00 55.06 216 GLN A C 1
ATOM 1740 O O . GLN A 1 216 ? 20.630 -6.474 20.535 1.00 55.06 216 GLN A O 1
ATOM 1745 N N . PRO A 1 217 ? 20.565 -8.543 21.466 1.00 57.75 217 PRO A N 1
ATOM 1746 C CA . PRO A 1 217 ? 19.938 -9.175 20.321 1.00 57.75 217 PRO A CA 1
ATOM 1747 C C . PRO A 1 217 ? 18.477 -8.720 20.216 1.00 57.75 217 PRO A C 1
ATOM 1749 O O . PRO A 1 217 ? 17.786 -8.506 21.209 1.00 57.75 217 PRO A O 1
ATOM 1752 N N . VAL A 1 218 ? 18.027 -8.536 18.984 1.00 64.62 218 VAL A N 1
ATOM 1753 C CA . VAL A 1 218 ? 16.645 -8.255 18.623 1.00 64.62 218 VAL A CA 1
ATOM 1754 C C . VAL A 1 218 ? 15.931 -9.595 18.585 1.00 64.62 218 VAL A C 1
ATOM 1756 O O . VAL A 1 218 ? 16.176 -10.405 17.692 1.00 64.62 218 VAL A O 1
ATOM 1759 N N . GLU A 1 219 ? 15.091 -9.827 19.583 1.00 64.44 219 GLU A N 1
ATOM 1760 C CA . GLU A 1 219 ? 14.371 -11.083 19.779 1.00 64.44 219 GLU A CA 1
ATOM 1761 C C . GLU A 1 219 ? 12.848 -10.837 19.761 1.00 64.44 219 GLU A C 1
ATOM 1763 O O . GLU A 1 219 ? 12.365 -9.725 20.034 1.00 64.44 219 GLU A O 1
ATOM 1768 N N . ASP A 1 220 ? 12.111 -11.892 19.400 1.00 68.38 220 ASP A N 1
ATOM 1769 C CA . ASP A 1 220 ? 10.646 -11.989 19.461 1.00 68.38 220 ASP A CA 1
ATOM 1770 C C . ASP A 1 220 ? 9.871 -10.989 18.584 1.00 68.38 220 ASP A C 1
ATOM 1772 O O . ASP A 1 220 ? 8.869 -10.429 19.016 1.00 68.38 220 ASP A O 1
ATOM 1776 N N . LEU A 1 221 ? 10.334 -10.719 17.357 1.00 73.44 221 LEU A N 1
ATOM 1777 C CA . LEU A 1 221 ? 9.551 -9.952 16.380 1.00 73.44 221 LEU A CA 1
ATOM 1778 C C . LEU A 1 221 ? 8.542 -10.859 15.671 1.00 73.44 221 LEU A C 1
ATOM 1780 O O . LEU A 1 221 ? 8.943 -11.843 15.052 1.00 73.44 221 LEU A O 1
ATOM 1784 N N . ASP A 1 222 ? 7.268 -10.472 15.672 1.00 74.00 222 ASP A N 1
ATOM 1785 C CA . ASP A 1 222 ? 6.216 -11.184 14.937 1.00 74.00 222 ASP A CA 1
ATOM 1786 C C . ASP A 1 222 ? 6.245 -10.856 13.439 1.00 74.00 222 ASP A C 1
ATOM 1788 O O . ASP A 1 222 ? 5.897 -11.682 12.598 1.00 74.00 222 ASP A O 1
ATOM 1792 N N . ALA A 1 223 ? 6.681 -9.644 13.080 1.00 77.44 223 ALA A N 1
ATOM 1793 C CA . ALA A 1 223 ? 6.899 -9.262 11.689 1.00 77.44 223 ALA A CA 1
ATOM 1794 C C . ALA A 1 223 ? 7.920 -8.144 11.515 1.00 77.44 223 ALA A C 1
ATOM 1796 O O . ALA A 1 223 ? 8.206 -7.360 12.420 1.00 77.44 223 ALA A O 1
ATOM 1797 N N . VAL A 1 224 ? 8.427 -8.035 10.286 1.00 77.44 224 VAL A N 1
ATOM 1798 C CA . VAL A 1 224 ? 9.302 -6.948 9.848 1.00 77.44 224 VAL A CA 1
ATOM 1799 C C . VAL A 1 224 ? 8.722 -6.309 8.592 1.00 77.44 224 VAL A C 1
ATOM 1801 O O . VAL A 1 224 ? 8.441 -6.990 7.610 1.00 77.44 224 VAL A O 1
ATOM 1804 N N . ILE A 1 225 ? 8.591 -4.983 8.598 1.00 76.12 225 ILE A N 1
ATOM 1805 C CA . ILE A 1 225 ? 8.265 -4.168 7.428 1.00 76.12 225 ILE A CA 1
ATOM 1806 C C . ILE A 1 225 ? 9.570 -3.547 6.907 1.00 76.12 225 ILE A C 1
ATOM 1808 O O . ILE A 1 225 ? 10.038 -2.539 7.452 1.00 76.12 225 ILE A O 1
ATOM 1812 N N . PRO A 1 226 ? 10.195 -4.115 5.860 1.00 74.88 226 PRO A N 1
ATOM 1813 C CA . PRO A 1 226 ? 11.419 -3.569 5.294 1.00 74.88 226 PRO A CA 1
ATOM 1814 C C . PRO A 1 226 ? 11.125 -2.361 4.396 1.00 74.88 226 PRO A C 1
ATOM 1816 O O . PRO A 1 226 ? 10.476 -2.464 3.357 1.00 74.88 226 PRO A O 1
ATOM 1819 N N . ARG A 1 227 ? 11.678 -1.198 4.747 1.00 75.88 227 ARG A N 1
ATOM 1820 C CA . ARG A 1 227 ? 11.676 0.029 3.930 1.00 75.88 227 ARG A CA 1
ATOM 1821 C C . ARG A 1 227 ? 13.034 0.260 3.266 1.00 75.88 227 ARG A C 1
ATOM 1823 O O . ARG A 1 227 ? 13.541 1.381 3.221 1.00 75.88 227 ARG A O 1
ATOM 1830 N N . ILE A 1 228 ? 13.608 -0.801 2.713 1.00 64.38 228 ILE A N 1
ATOM 1831 C CA . ILE A 1 228 ? 14.930 -0.786 2.079 1.00 64.38 228 ILE A CA 1
ATOM 1832 C C . ILE A 1 228 ? 14.814 -0.216 0.661 1.00 64.38 228 ILE A C 1
ATOM 1834 O O . ILE A 1 228 ? 13.895 -0.560 -0.085 1.00 64.38 228 ILE A O 1
ATOM 1838 N N . LYS A 1 229 ? 15.734 0.676 0.277 1.00 57.69 229 LYS A N 1
ATOM 1839 C CA . LYS A 1 229 ? 15.827 1.159 -1.108 1.00 57.69 229 LYS A CA 1
ATOM 1840 C C . LYS A 1 229 ? 16.346 0.017 -1.992 1.00 57.69 229 LYS A C 1
ATOM 1842 O O . LYS A 1 229 ? 17.425 -0.496 -1.697 1.00 57.69 229 LYS A O 1
ATOM 1847 N N . PRO A 1 230 ? 15.640 -0.389 -3.056 1.00 54.31 230 PRO A N 1
ATOM 1848 C CA . PRO A 1 230 ? 16.112 -1.482 -3.896 1.00 54.31 230 PRO A CA 1
ATOM 1849 C C . PRO A 1 230 ? 17.327 -1.037 -4.712 1.00 54.31 230 PRO A C 1
ATOM 1851 O O . PRO A 1 230 ? 17.234 -0.091 -5.489 1.00 54.31 230 PRO A O 1
ATOM 1854 N N . ALA A 1 231 ? 18.465 -1.710 -4.538 1.00 48.88 231 ALA A N 1
ATOM 1855 C CA . ALA A 1 231 ? 19.689 -1.406 -5.281 1.00 48.88 231 ALA A CA 1
ATOM 1856 C C . ALA A 1 231 ? 19.900 -2.290 -6.529 1.00 48.88 231 ALA A C 1
ATOM 1858 O O . ALA A 1 231 ? 20.899 -2.117 -7.215 1.00 48.88 231 ALA A O 1
ATOM 1859 N N . ILE A 1 232 ? 19.008 -3.241 -6.857 1.00 49.47 232 ILE A N 1
ATOM 1860 C CA . ILE A 1 232 ? 19.251 -4.211 -7.953 1.00 49.47 232 ILE A CA 1
ATOM 1861 C C . ILE A 1 232 ? 17.956 -4.614 -8.699 1.00 49.47 232 ILE A C 1
ATOM 1863 O O . ILE A 1 232 ? 17.728 -5.785 -8.985 1.00 49.47 232 ILE A O 1
ATOM 1867 N N . THR A 1 233 ? 17.064 -3.670 -9.026 1.00 58.22 233 THR A N 1
ATOM 1868 C CA . THR A 1 233 ? 15.698 -4.045 -9.472 1.00 58.22 233 THR A CA 1
ATOM 1869 C C . THR A 1 233 ? 15.432 -3.884 -10.970 1.00 58.22 233 THR A C 1
ATOM 1871 O O . THR A 1 233 ? 14.679 -4.677 -11.525 1.00 58.22 233 THR A O 1
ATOM 1874 N N . HIS A 1 234 ? 16.048 -2.934 -11.678 1.00 64.06 234 HIS A N 1
ATOM 1875 C CA . HIS A 1 234 ? 15.599 -2.591 -13.040 1.00 64.06 234 HIS A CA 1
ATOM 1876 C C . HIS A 1 234 ? 15.868 -3.667 -14.107 1.00 64.06 234 HIS A C 1
ATOM 1878 O O . HIS A 1 234 ? 14.953 -4.009 -14.850 1.00 64.06 234 HIS A O 1
ATOM 1884 N N . TYR A 1 235 ? 17.087 -4.218 -14.190 1.00 63.91 235 TYR A N 1
ATOM 1885 C CA . TYR A 1 235 ? 17.422 -5.237 -15.201 1.00 63.91 235 TYR A CA 1
ATOM 1886 C C . TYR A 1 235 ? 16.711 -6.570 -14.936 1.00 63.91 235 TYR A C 1
ATOM 1888 O O . TYR A 1 235 ? 16.069 -7.114 -15.830 1.00 63.91 235 TYR A O 1
ATOM 1896 N N . GLY A 1 236 ? 16.766 -7.061 -13.692 1.00 62.84 236 GLY A N 1
ATOM 1897 C CA . GLY A 1 236 ? 16.090 -8.300 -13.296 1.00 62.84 236 GLY A CA 1
ATOM 1898 C C . GLY A 1 236 ? 14.573 -8.218 -13.472 1.00 62.84 236 GLY A C 1
ATOM 1899 O O . GLY A 1 236 ? 13.974 -9.128 -14.038 1.00 62.84 236 GLY A O 1
ATOM 1900 N N . SER A 1 237 ? 13.956 -7.094 -13.084 1.00 69.06 237 SER A N 1
ATOM 1901 C CA . SER A 1 237 ? 12.515 -6.901 -13.291 1.00 69.06 237 SER A CA 1
ATOM 1902 C C . SER A 1 237 ? 12.166 -6.810 -14.768 1.00 69.06 237 SER A C 1
ATOM 1904 O O . SER A 1 237 ? 11.205 -7.438 -15.187 1.00 69.06 237 SER A O 1
ATOM 1906 N N . ALA A 1 238 ? 12.947 -6.089 -15.580 1.00 66.88 238 ALA A N 1
ATOM 1907 C CA . ALA A 1 238 ? 12.687 -5.999 -17.014 1.00 66.88 238 ALA A CA 1
ATOM 1908 C C . ALA A 1 238 ? 12.780 -7.365 -17.711 1.00 66.88 238 ALA A C 1
ATOM 1910 O O . ALA A 1 238 ? 11.935 -7.669 -18.551 1.00 66.88 238 ALA A O 1
ATOM 1911 N N . LEU A 1 239 ? 13.748 -8.207 -17.329 1.00 60.25 239 LEU A N 1
ATOM 1912 C CA . LEU A 1 239 ? 13.859 -9.577 -17.835 1.00 60.25 239 LEU A CA 1
ATOM 1913 C C . LEU A 1 239 ? 12.629 -10.414 -17.461 1.00 60.25 239 LEU A C 1
ATOM 1915 O O . LEU A 1 239 ? 12.042 -11.051 -18.333 1.00 60.25 239 LEU A O 1
ATOM 1919 N N . LEU A 1 240 ? 12.221 -10.380 -16.188 1.00 59.53 240 LEU A N 1
ATOM 1920 C CA . LEU A 1 240 ? 11.036 -11.092 -15.702 1.00 59.53 240 LEU A CA 1
ATOM 1921 C C . LEU A 1 240 ? 9.761 -10.606 -16.399 1.00 59.53 240 LEU A C 1
ATOM 1923 O O . LEU A 1 240 ? 8.946 -11.406 -16.850 1.00 59.53 240 LEU A O 1
ATOM 1927 N N . PHE A 1 241 ? 9.592 -9.293 -16.526 1.00 76.00 241 PHE A N 1
ATOM 1928 C CA . PHE A 1 241 ? 8.442 -8.683 -17.182 1.00 76.00 241 PHE A CA 1
ATOM 1929 C C . PHE A 1 241 ? 8.363 -9.075 -18.659 1.00 76.00 241 PHE A C 1
ATOM 1931 O O . PHE A 1 241 ? 7.307 -9.527 -19.105 1.00 76.00 241 PHE A O 1
ATOM 1938 N N . ALA A 1 242 ? 9.477 -8.996 -19.392 1.00 64.19 242 ALA A N 1
ATOM 1939 C CA . ALA A 1 242 ? 9.537 -9.402 -20.791 1.00 64.19 242 ALA A CA 1
ATOM 1940 C C . ALA A 1 242 ? 9.226 -10.899 -20.974 1.00 64.19 242 ALA A C 1
ATOM 1942 O O . ALA A 1 242 ? 8.412 -11.249 -21.828 1.00 64.19 242 ALA A O 1
ATOM 1943 N N . SER A 1 243 ? 9.796 -11.780 -20.141 1.00 55.09 243 SER A N 1
ATOM 1944 C CA . SER A 1 243 ? 9.569 -13.232 -20.231 1.00 55.09 243 SER A CA 1
ATOM 1945 C C . SER A 1 243 ? 8.161 -13.672 -19.813 1.00 55.09 243 SER A C 1
ATOM 1947 O O . SER A 1 243 ? 7.734 -14.766 -20.170 1.00 55.09 243 SER A O 1
ATOM 1949 N N . ASN A 1 244 ? 7.413 -12.818 -19.107 1.00 68.50 244 ASN A N 1
ATOM 1950 C CA . ASN A 1 244 ? 6.059 -13.103 -18.625 1.00 68.50 244 ASN A CA 1
ATOM 1951 C C . ASN A 1 244 ? 4.973 -12.265 -19.320 1.00 68.50 244 ASN A C 1
ATOM 1953 O O . ASN A 1 244 ? 3.833 -12.205 -18.843 1.00 68.50 244 ASN A O 1
ATOM 1957 N N . GLY A 1 245 ? 5.296 -11.605 -20.437 1.00 73.31 245 GLY A N 1
ATOM 1958 C CA . GLY A 1 245 ? 4.333 -10.821 -21.215 1.00 73.31 245 GLY A CA 1
ATOM 1959 C C . GLY A 1 245 ? 3.741 -9.648 -20.429 1.00 73.31 245 GLY A C 1
ATOM 1960 O O . GLY A 1 245 ? 2.527 -9.436 -20.446 1.00 73.31 245 GLY A O 1
ATOM 1961 N N . ILE A 1 246 ? 4.572 -8.941 -19.661 1.00 79.50 246 ILE A N 1
ATOM 1962 C CA . ILE A 1 246 ? 4.248 -7.638 -19.075 1.00 79.50 246 ILE A CA 1
ATOM 1963 C C . ILE A 1 246 ? 4.826 -6.565 -20.009 1.00 79.50 246 ILE A C 1
ATOM 1965 O O . ILE A 1 246 ? 6.043 -6.537 -20.200 1.00 79.50 246 ILE A O 1
ATOM 1969 N N . PRO A 1 247 ? 3.990 -5.694 -20.604 1.00 84.56 247 PRO A N 1
ATOM 1970 C CA . PRO A 1 247 ? 4.460 -4.671 -21.533 1.00 84.56 247 PRO A CA 1
ATOM 1971 C C . PRO A 1 247 ? 5.394 -3.659 -20.862 1.00 84.56 247 PRO A C 1
ATOM 1973 O O . PRO A 1 247 ? 5.089 -3.137 -19.788 1.00 84.56 247 PRO A O 1
ATOM 1976 N N . LEU A 1 248 ? 6.502 -3.343 -21.531 1.00 85.31 248 LEU A N 1
ATOM 1977 C CA . LEU A 1 248 ? 7.481 -2.326 -21.140 1.00 85.31 248 LEU A CA 1
ATOM 1978 C C . LEU A 1 248 ? 7.714 -1.366 -22.310 1.00 85.31 248 LEU A C 1
ATOM 1980 O O . LEU A 1 248 ? 7.493 -1.749 -23.464 1.00 85.31 248 LEU A O 1
ATOM 1984 N N . PRO A 1 249 ? 8.218 -0.149 -22.061 1.00 88.25 249 PRO A N 1
ATOM 1985 C CA . PRO A 1 249 ? 8.838 0.626 -23.122 1.00 88.25 249 PRO A CA 1
ATOM 1986 C C . PRO A 1 249 ? 10.036 -0.142 -23.697 1.00 88.25 249 PRO A C 1
ATOM 1988 O O . PRO A 1 249 ? 10.783 -0.798 -22.962 1.00 88.25 249 PRO A O 1
ATOM 1991 N N . LEU A 1 250 ? 10.234 -0.038 -25.005 1.00 84.81 250 LEU A N 1
ATOM 1992 C CA . LEU A 1 250 ? 11.352 -0.597 -25.745 1.00 84.81 250 LEU A CA 1
ATOM 1993 C C . LEU A 1 250 ? 12.652 -0.119 -25.106 1.00 84.81 250 LEU A C 1
ATOM 1995 O O . LEU A 1 250 ? 12.898 1.079 -24.976 1.00 84.81 250 LEU A O 1
ATOM 1999 N N . SER A 1 251 ? 13.444 -1.078 -24.642 1.00 81.88 251 SER A N 1
ATOM 2000 C CA . SER A 1 251 ? 14.550 -0.835 -23.727 1.00 81.88 251 SER A CA 1
ATOM 2001 C C . SER A 1 251 ? 15.763 -1.664 -24.118 1.00 81.88 251 SER A C 1
ATOM 2003 O O . SER A 1 251 ? 15.671 -2.883 -24.232 1.00 81.88 251 SER A O 1
ATOM 2005 N N . GLY A 1 252 ? 16.907 -1.006 -24.264 1.00 76.88 252 GLY A N 1
ATOM 2006 C CA . GLY A 1 252 ? 18.218 -1.616 -24.414 1.00 76.88 252 GLY A CA 1
ATOM 2007 C C . GLY A 1 252 ? 19.019 -1.502 -23.117 1.00 76.88 252 GLY A C 1
ATOM 2008 O O . GLY A 1 252 ? 19.203 -0.411 -22.573 1.00 76.88 252 GLY A O 1
ATOM 2009 N N . PHE A 1 253 ? 19.524 -2.629 -22.620 1.00 72.06 253 PHE A N 1
ATOM 2010 C CA . PHE A 1 253 ? 20.400 -2.671 -21.448 1.00 72.06 253 PHE A CA 1
ATOM 2011 C C . PHE A 1 253 ? 21.845 -2.847 -21.877 1.00 72.06 253 PHE A C 1
ATOM 2013 O O . PHE A 1 253 ? 22.136 -3.686 -22.729 1.00 72.06 253 PHE A O 1
ATOM 2020 N N . ALA A 1 254 ? 22.764 -2.122 -21.239 1.00 62.09 254 ALA A N 1
ATOM 2021 C CA . ALA A 1 254 ? 24.174 -2.348 -21.493 1.00 62.09 254 ALA A CA 1
ATOM 2022 C C . ALA A 1 254 ? 25.060 -2.095 -20.265 1.00 62.09 254 ALA A C 1
ATOM 2024 O O . ALA A 1 254 ? 25.060 -1.018 -19.671 1.00 62.09 254 ALA A O 1
ATOM 2025 N N . LYS A 1 255 ? 25.841 -3.124 -19.915 1.00 53.56 255 LYS A N 1
ATOM 2026 C CA . LYS A 1 255 ? 26.824 -3.133 -18.816 1.00 53.56 255 LYS A CA 1
ATOM 2027 C C . LYS A 1 255 ? 28.252 -2.831 -19.294 1.00 53.56 255 LYS A C 1
ATOM 2029 O O . LYS A 1 255 ? 29.068 -2.305 -18.551 1.00 53.56 255 LYS A O 1
ATOM 2034 N N . SER A 1 256 ? 28.551 -3.157 -20.550 1.00 53.28 256 SER A N 1
ATOM 2035 C CA . SER A 1 256 ? 29.835 -2.945 -21.223 1.00 53.28 256 SER A CA 1
ATOM 2036 C C . SER A 1 256 ? 29.521 -2.571 -22.667 1.00 53.28 256 SER A C 1
ATOM 2038 O O . SER A 1 256 ? 29.083 -3.414 -23.445 1.00 53.28 256 SER A O 1
ATOM 2040 N N . ILE A 1 257 ? 29.629 -1.290 -23.012 1.00 55.94 257 ILE A N 1
ATOM 2041 C CA . ILE A 1 257 ? 29.223 -0.811 -24.337 1.00 55.94 257 ILE A CA 1
ATOM 2042 C C . ILE A 1 257 ? 30.472 -0.576 -25.175 1.00 55.94 257 ILE A C 1
ATOM 2044 O O . ILE A 1 257 ? 31.113 0.470 -25.043 1.00 55.94 257 ILE A O 1
ATOM 2048 N N . GLN A 1 258 ? 30.762 -1.490 -26.094 1.00 58.78 258 GLN A N 1
ATOM 2049 C CA . GLN A 1 258 ? 31.614 -1.175 -27.244 1.00 58.78 258 GLN A CA 1
ATOM 2050 C C . GLN A 1 258 ? 30.796 -0.567 -28.400 1.00 58.78 258 GLN A C 1
ATOM 2052 O O . GLN A 1 258 ? 31.322 0.272 -29.123 1.00 58.78 258 GLN A O 1
ATOM 2057 N N . ASP A 1 259 ? 29.490 -0.860 -28.488 1.00 70.88 259 ASP A N 1
ATOM 2058 C CA . ASP A 1 259 ? 28.601 -0.387 -29.559 1.00 70.88 259 ASP A CA 1
ATOM 2059 C C . ASP A 1 259 ? 27.479 0.546 -29.052 1.00 70.88 259 ASP A C 1
ATOM 2061 O O . ASP A 1 259 ? 26.384 0.119 -28.689 1.00 70.88 259 ASP A O 1
ATOM 2065 N N . THR A 1 260 ? 27.762 1.854 -28.983 1.00 76.12 260 THR A N 1
ATOM 2066 C CA . THR A 1 260 ? 26.755 2.869 -28.600 1.00 76.12 260 THR A CA 1
ATOM 2067 C C . THR A 1 260 ? 25.677 3.043 -29.668 1.00 76.12 260 THR A C 1
ATOM 2069 O O . THR A 1 260 ? 24.530 3.328 -29.333 1.00 76.12 260 THR A O 1
ATOM 2072 N N . LYS A 1 261 ? 26.044 2.914 -30.948 1.00 79.19 261 LYS A N 1
ATOM 2073 C CA . LYS A 1 261 ? 25.143 3.211 -32.066 1.00 79.19 261 LYS A CA 1
ATOM 2074 C C . LYS A 1 261 ? 24.092 2.123 -32.215 1.00 79.19 261 LYS A C 1
ATOM 2076 O O . LYS A 1 261 ? 22.911 2.454 -32.251 1.00 79.19 261 LYS A O 1
ATOM 2081 N N . GLY A 1 262 ? 24.500 0.856 -32.151 1.00 73.75 262 GLY A N 1
ATOM 2082 C CA . GLY A 1 262 ? 23.570 -0.270 -32.145 1.00 73.75 262 GLY A CA 1
ATOM 2083 C C . GLY A 1 262 ? 22.578 -0.211 -30.981 1.00 73.75 262 GLY A C 1
ATOM 2084 O O . GLY A 1 262 ? 21.405 -0.519 -31.159 1.00 73.75 262 GLY A O 1
ATOM 2085 N N . LEU A 1 263 ? 22.994 0.275 -29.804 1.00 76.69 263 LEU A N 1
ATOM 2086 C CA . LEU A 1 263 ? 22.093 0.452 -28.657 1.00 76.69 263 LEU A CA 1
ATOM 2087 C C . LEU A 1 263 ? 21.023 1.536 -28.891 1.00 76.69 263 LEU A C 1
ATOM 2089 O O . LEU A 1 263 ? 19.888 1.388 -28.443 1.00 76.69 263 LEU A O 1
ATOM 2093 N N . ILE A 1 264 ? 21.377 2.622 -29.584 1.00 84.31 264 ILE A N 1
ATOM 2094 C CA . ILE A 1 264 ? 20.438 3.692 -29.955 1.00 84.31 264 ILE A CA 1
ATOM 2095 C C . ILE A 1 264 ? 19.476 3.202 -31.043 1.00 84.31 264 ILE A C 1
ATOM 2097 O O . ILE A 1 264 ? 18.271 3.429 -30.949 1.00 84.31 264 ILE A O 1
ATOM 2101 N N . GLU A 1 265 ? 19.990 2.506 -32.056 1.00 80.88 265 GLU A N 1
ATOM 2102 C CA . GLU A 1 265 ? 19.183 1.932 -33.140 1.00 80.88 265 GLU A CA 1
ATOM 2103 C C . GLU A 1 265 ? 18.213 0.859 -32.626 1.00 80.88 265 GLU A C 1
ATOM 2105 O O . GLU A 1 265 ? 17.062 0.824 -33.055 1.00 80.88 265 GLU A O 1
ATOM 2110 N N . MET A 1 266 ? 18.625 0.056 -31.638 1.00 77.50 266 MET A N 1
ATOM 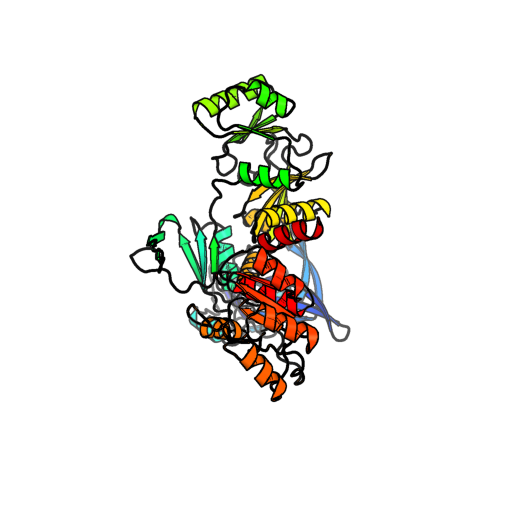2111 C CA . MET A 1 266 ? 17.792 -0.966 -30.989 1.00 77.50 266 MET A CA 1
ATOM 2112 C C . MET A 1 266 ? 16.504 -0.400 -30.379 1.00 77.50 266 MET A C 1
ATOM 2114 O O . MET A 1 266 ? 15.491 -1.096 -30.351 1.00 77.50 266 MET A O 1
ATOM 2118 N N . VAL A 1 267 ? 16.530 0.846 -29.897 1.00 84.38 267 VAL A N 1
ATOM 2119 C CA . VAL A 1 267 ? 15.343 1.519 -29.342 1.00 84.38 267 VAL A CA 1
ATOM 2120 C C . VAL A 1 267 ? 14.623 2.422 -30.351 1.00 84.38 267 VAL A C 1
ATOM 2122 O O . VAL A 1 267 ? 13.722 3.163 -29.969 1.00 84.38 267 VAL A O 1
ATOM 2125 N N . GLY A 1 268 ? 15.006 2.370 -31.631 1.00 84.56 268 GLY A N 1
ATOM 2126 C CA . GLY A 1 268 ? 14.388 3.149 -32.709 1.00 84.56 268 GLY A CA 1
ATOM 2127 C C . GLY A 1 268 ? 14.961 4.557 -32.911 1.00 84.56 268 GLY A C 1
ATOM 2128 O O . GLY A 1 268 ? 14.410 5.326 -33.697 1.00 84.56 268 GLY A O 1
ATOM 2129 N N . GLY A 1 269 ? 16.071 4.902 -32.251 1.00 89.31 269 GLY A N 1
ATOM 2130 C CA . GLY A 1 269 ? 16.686 6.228 -32.330 1.00 89.31 269 GLY A CA 1
ATOM 2131 C C . GLY A 1 269 ? 16.046 7.278 -31.414 1.00 89.31 269 GLY A C 1
ATOM 2132 O O . GLY A 1 269 ? 15.154 7.000 -30.619 1.00 89.31 269 GLY A O 1
ATOM 2133 N N . ALA A 1 270 ? 16.554 8.507 -31.482 1.00 90.62 270 ALA A N 1
ATOM 2134 C CA . ALA A 1 270 ? 16.065 9.626 -30.684 1.00 90.62 270 ALA A CA 1
ATOM 2135 C C . ALA A 1 270 ? 14.704 10.170 -31.189 1.00 90.62 270 ALA A C 1
ATOM 2137 O O . ALA A 1 270 ? 14.437 10.131 -32.393 1.00 90.62 270 ALA A O 1
ATOM 2138 N N . PRO A 1 271 ? 13.865 10.756 -30.309 1.00 93.06 271 PRO A N 1
ATOM 2139 C CA . PRO A 1 271 ? 14.132 11.035 -28.897 1.00 93.06 271 PRO A CA 1
ATOM 2140 C C . PRO A 1 271 ? 14.081 9.784 -28.014 1.00 93.06 271 PRO A C 1
ATOM 2142 O O . PRO A 1 271 ? 13.188 8.953 -28.151 1.00 93.06 271 PRO A O 1
ATOM 2145 N N . LEU A 1 272 ? 15.034 9.679 -27.085 1.00 91.81 272 LEU A N 1
ATOM 2146 C CA . LEU A 1 272 ? 15.186 8.524 -26.197 1.00 91.81 272 LEU A CA 1
ATOM 2147 C C . LEU A 1 272 ? 15.584 8.941 -24.779 1.00 91.81 272 LEU A C 1
ATOM 2149 O O . LEU A 1 272 ? 16.077 10.045 -24.548 1.00 91.81 272 LEU A O 1
ATOM 2153 N N . ILE A 1 273 ? 15.386 8.039 -23.826 1.00 90.31 273 ILE A N 1
ATOM 2154 C CA . ILE A 1 273 ? 15.742 8.205 -22.422 1.00 90.31 273 ILE A CA 1
ATOM 2155 C C . ILE A 1 273 ? 16.996 7.391 -22.100 1.00 90.31 273 ILE A C 1
ATOM 2157 O O . ILE A 1 273 ? 17.056 6.197 -22.380 1.00 90.31 273 ILE A O 1
ATOM 2161 N N . VAL A 1 274 ? 17.973 8.016 -21.442 1.00 88.25 274 VAL A N 1
ATOM 2162 C CA . VAL A 1 274 ? 19.140 7.342 -20.853 1.00 88.25 274 VAL A CA 1
ATOM 2163 C C . VAL A 1 274 ? 19.010 7.381 -19.331 1.00 88.25 274 VAL A C 1
ATOM 2165 O O . VAL A 1 274 ? 18.886 8.463 -18.758 1.00 88.25 274 VAL A O 1
ATOM 2168 N N . LYS A 1 275 ? 19.018 6.218 -18.671 1.00 84.06 275 LYS A N 1
ATOM 2169 C CA . LYS A 1 275 ? 18.885 6.072 -17.212 1.00 84.06 275 LYS A CA 1
ATOM 2170 C C . LYS A 1 275 ? 20.116 5.410 -16.600 1.00 84.06 275 LYS A C 1
ATOM 2172 O O . LYS A 1 275 ? 20.564 4.375 -17.087 1.00 84.06 275 LYS A O 1
ATOM 2177 N N . LEU A 1 276 ? 20.604 5.959 -15.491 1.00 79.12 276 LEU A N 1
ATOM 2178 C CA . LEU A 1 276 ? 21.581 5.313 -14.611 1.00 79.12 276 LEU A CA 1
ATOM 2179 C C . LEU A 1 276 ? 20.887 4.320 -13.673 1.00 79.12 276 LEU A C 1
ATOM 2181 O O . LEU A 1 276 ? 20.004 4.714 -12.908 1.00 79.12 276 LEU A O 1
ATOM 2185 N N . LEU A 1 277 ? 21.321 3.056 -13.690 1.00 68.62 277 LEU A N 1
ATOM 2186 C CA . LEU A 1 277 ? 20.718 1.992 -12.874 1.00 68.62 277 LEU A CA 1
ATOM 2187 C C . LEU A 1 277 ? 21.050 2.093 -11.375 1.00 68.62 277 LEU A C 1
ATOM 2189 O O . LEU A 1 277 ? 20.343 1.515 -10.559 1.00 68.62 277 LEU A O 1
ATOM 2193 N N . GLU A 1 278 ? 22.090 2.843 -11.010 1.00 63.44 278 GLU A N 1
ATOM 2194 C CA . GLU A 1 278 ? 22.582 2.988 -9.628 1.00 63.44 278 GLU A CA 1
ATOM 2195 C C . GLU A 1 278 ? 22.105 4.285 -8.947 1.00 63.44 278 GLU A C 1
ATOM 2197 O O . GLU A 1 278 ? 22.678 4.730 -7.954 1.00 63.44 278 GLU A O 1
ATOM 2202 N N . SER A 1 279 ? 21.055 4.930 -9.469 1.00 53.53 279 SER A N 1
ATOM 2203 C CA . SER A 1 279 ? 20.597 6.226 -8.959 1.00 53.53 279 SER A CA 1
ATOM 2204 C C . SER A 1 279 ? 19.287 6.162 -8.172 1.00 53.53 279 SER A C 1
ATOM 2206 O O . SER A 1 279 ? 18.306 5.562 -8.596 1.00 53.53 279 SER A O 1
ATOM 2208 N N . ALA A 1 280 ? 19.241 6.852 -7.028 1.00 49.47 280 ALA A N 1
ATOM 2209 C CA . ALA A 1 280 ? 18.005 7.096 -6.288 1.00 49.47 280 ALA A CA 1
ATOM 2210 C C . ALA A 1 280 ? 17.323 8.396 -6.764 1.00 49.47 280 ALA A C 1
ATOM 2212 O O . ALA A 1 280 ? 17.991 9.383 -7.079 1.00 49.47 280 ALA A O 1
ATOM 2213 N N . GLN A 1 281 ? 15.984 8.428 -6.738 1.00 52.81 281 GLN A N 1
ATOM 2214 C CA . GLN A 1 281 ? 15.160 9.634 -6.955 1.00 52.81 281 GLN A CA 1
ATOM 2215 C C . GLN A 1 281 ? 15.303 10.306 -8.341 1.00 52.81 281 GLN A C 1
ATOM 2217 O O . GLN A 1 281 ? 15.173 11.523 -8.457 1.00 52.81 281 GLN A O 1
ATOM 2222 N N . GLY A 1 282 ? 15.573 9.544 -9.408 1.00 52.88 282 GLY A N 1
ATOM 2223 C CA . GLY A 1 282 ? 15.601 10.072 -10.783 1.00 52.88 282 GLY A CA 1
ATOM 2224 C C . GLY A 1 282 ? 16.820 10.941 -11.131 1.00 52.88 282 GLY A C 1
ATOM 2225 O O . GLY A 1 282 ? 16.857 11.555 -12.204 1.00 52.88 282 GLY A O 1
ATOM 2226 N N . ARG A 1 283 ? 17.832 10.994 -10.250 1.00 61.25 283 ARG A N 1
ATOM 2227 C CA . ARG A 1 283 ? 19.134 11.629 -10.506 1.00 61.25 283 ARG A CA 1
ATOM 2228 C C . ARG A 1 283 ? 19.964 10.767 -11.454 1.00 61.25 283 ARG A C 1
ATOM 2230 O O . ARG A 1 283 ? 20.795 9.989 -11.021 1.00 61.25 283 ARG A O 1
ATOM 2237 N N . GLY A 1 284 ? 19.736 10.910 -12.751 1.00 72.31 284 GLY A N 1
ATOM 2238 C CA . GLY A 1 284 ? 20.401 10.078 -13.758 1.00 72.31 284 GLY A CA 1
ATOM 2239 C C . GLY A 1 284 ? 19.503 9.649 -14.907 1.00 72.31 284 GLY A C 1
ATOM 2240 O O . GLY A 1 284 ? 19.908 8.792 -15.680 1.00 72.31 284 GLY A O 1
ATOM 2241 N N . VAL A 1 285 ? 18.296 10.216 -15.007 1.00 83.94 285 VAL A N 1
ATOM 2242 C CA . VAL A 1 285 ? 17.391 10.065 -16.152 1.00 83.94 285 VAL A CA 1
ATOM 2243 C C . VAL A 1 285 ? 17.526 11.299 -17.039 1.00 83.94 285 VAL A C 1
ATOM 2245 O O . VAL A 1 285 ? 17.237 12.409 -16.592 1.00 83.94 285 VAL A O 1
ATOM 2248 N N . VAL A 1 286 ? 17.961 11.106 -18.281 1.00 88.56 286 VAL A N 1
ATOM 2249 C CA . VAL A 1 286 ? 18.204 12.170 -19.262 1.00 88.56 286 VAL A CA 1
ATOM 2250 C C . VAL A 1 286 ? 17.386 11.896 -20.518 1.00 88.56 286 VAL A C 1
ATOM 2252 O O . VAL A 1 286 ? 17.456 10.798 -21.065 1.00 88.56 286 VAL A O 1
ATOM 2255 N N . LEU A 1 287 ? 16.633 12.894 -20.982 1.00 91.25 287 LEU A N 1
ATOM 2256 C CA . LEU A 1 287 ? 16.020 12.884 -22.308 1.00 91.25 287 LEU A CA 1
ATOM 2257 C C . LEU A 1 287 ? 17.044 13.390 -23.325 1.00 91.25 287 LEU A C 1
ATOM 2259 O O . LEU A 1 287 ? 17.535 14.512 -23.215 1.00 91.25 287 LEU A O 1
ATOM 2263 N N . ALA A 1 288 ? 17.364 12.560 -24.311 1.00 93.50 288 ALA A N 1
ATOM 2264 C CA . ALA A 1 288 ? 18.198 12.928 -25.440 1.00 93.50 288 ALA A CA 1
ATOM 2265 C C . ALA A 1 288 ? 17.322 13.109 -26.682 1.00 93.50 288 ALA A C 1
ATOM 2267 O O . ALA A 1 288 ? 16.775 12.146 -27.216 1.00 93.50 288 ALA A O 1
ATOM 2268 N N . GLU A 1 289 ? 17.205 14.350 -27.155 1.00 93.06 289 GLU A N 1
ATOM 2269 C CA . GLU A 1 289 ? 16.355 14.698 -28.304 1.00 93.06 289 GLU A CA 1
ATOM 2270 C C . GLU A 1 289 ? 16.964 14.299 -29.656 1.00 93.06 289 GLU A C 1
ATOM 2272 O O . GLU A 1 289 ? 16.251 14.186 -30.649 1.00 93.06 289 GLU A O 1
ATOM 2277 N N . THR A 1 290 ? 18.279 14.061 -29.705 1.00 95.44 290 THR A N 1
ATOM 2278 C CA . THR A 1 290 ? 19.004 13.669 -30.922 1.00 95.44 290 THR A CA 1
ATOM 2279 C C . THR A 1 290 ? 19.940 12.493 -30.656 1.00 95.44 290 THR A C 1
ATOM 2281 O O . THR A 1 290 ? 20.449 12.340 -29.544 1.00 95.44 290 THR A O 1
ATOM 2284 N N . ASN A 1 291 ? 20.244 11.699 -31.692 1.00 92.88 291 ASN A N 1
ATOM 2285 C CA . ASN A 1 291 ? 21.197 10.585 -31.581 1.00 92.88 291 ASN A CA 1
ATOM 2286 C C . ASN A 1 291 ? 22.573 11.064 -31.094 1.00 92.88 291 ASN A C 1
ATOM 2288 O O . ASN A 1 291 ? 23.184 10.422 -30.249 1.00 92.88 291 ASN A O 1
ATOM 2292 N N . LYS A 1 292 ? 23.031 12.241 -31.547 1.00 92.56 292 LYS A N 1
ATOM 2293 C CA . LYS A 1 292 ? 24.300 12.835 -31.090 1.00 92.56 292 LYS A CA 1
ATOM 2294 C C . LYS A 1 292 ? 24.288 13.156 -29.591 1.00 92.56 292 LYS A C 1
ATOM 2296 O O . LYS A 1 292 ? 25.271 12.886 -28.899 1.00 92.56 292 LYS A O 1
ATOM 2301 N N . ALA A 1 293 ? 23.184 13.712 -29.084 1.00 93.56 293 ALA A N 1
ATOM 2302 C CA . ALA A 1 293 ? 23.023 13.972 -27.655 1.00 93.56 293 ALA A CA 1
ATOM 2303 C C . ALA A 1 293 ? 23.001 12.662 -26.849 1.00 93.56 293 ALA A C 1
ATOM 2305 O O . ALA A 1 293 ? 23.675 12.567 -25.825 1.00 93.56 293 ALA A O 1
ATOM 2306 N N . ALA A 1 294 ? 22.301 11.636 -27.345 1.00 91.38 294 ALA A N 1
ATOM 2307 C CA . ALA A 1 294 ? 22.266 10.315 -26.723 1.00 91.38 294 ALA A CA 1
ATOM 2308 C C . ALA A 1 294 ? 23.667 9.689 -26.654 1.00 91.38 294 ALA A C 1
ATOM 2310 O O . ALA A 1 294 ? 24.089 9.256 -25.584 1.00 91.38 294 ALA A O 1
ATOM 2311 N N . GLU A 1 295 ? 24.423 9.719 -27.758 1.00 90.56 295 GLU A N 1
ATOM 2312 C CA . GLU A 1 295 ? 25.807 9.238 -27.807 1.00 90.56 295 GLU A CA 1
ATOM 2313 C C . GLU A 1 295 ? 26.696 9.951 -26.779 1.00 90.56 295 GLU A C 1
ATOM 2315 O O . GLU A 1 295 ? 27.453 9.295 -26.063 1.00 90.56 295 GLU A O 1
ATOM 2320 N N . SER A 1 296 ? 26.582 11.278 -26.660 1.00 91.12 296 SER A N 1
ATOM 2321 C CA . SER A 1 296 ? 27.355 12.058 -25.684 1.00 91.12 296 SER A CA 1
ATOM 2322 C C . SER A 1 296 ? 27.044 11.665 -24.240 1.00 91.12 296 SER A C 1
ATOM 2324 O O . SER A 1 296 ? 27.966 11.435 -23.459 1.00 91.12 296 SER A O 1
ATOM 2326 N N . VAL A 1 297 ? 25.761 11.531 -23.889 1.00 89.62 297 VAL A N 1
ATOM 2327 C CA . VAL A 1 297 ? 25.337 11.142 -22.532 1.00 89.62 297 VAL A CA 1
ATOM 2328 C C . VAL A 1 297 ? 25.782 9.716 -22.208 1.00 89.62 297 VAL A C 1
ATOM 2330 O O . VAL A 1 297 ? 26.349 9.471 -21.143 1.00 89.62 297 VAL A O 1
ATOM 2333 N N . ILE A 1 298 ? 25.586 8.780 -23.140 1.00 86.06 298 ILE A N 1
ATOM 2334 C CA . ILE A 1 298 ? 26.005 7.385 -22.976 1.00 86.06 298 ILE A CA 1
ATOM 2335 C C . ILE A 1 298 ? 27.522 7.311 -22.772 1.00 86.06 298 ILE A C 1
ATOM 2337 O O . ILE A 1 298 ? 27.978 6.670 -21.829 1.00 86.06 298 ILE A O 1
ATOM 2341 N N . ASN A 1 299 ? 28.314 7.996 -23.601 1.00 85.19 299 ASN A N 1
ATOM 2342 C CA . ASN A 1 299 ? 29.773 7.995 -23.483 1.00 85.19 299 ASN A CA 1
ATOM 2343 C C . ASN A 1 299 ? 30.257 8.630 -22.168 1.00 85.19 299 ASN A C 1
ATOM 2345 O O . ASN A 1 299 ? 31.197 8.114 -21.561 1.00 85.19 299 ASN A O 1
ATOM 2349 N N . ALA A 1 300 ? 29.593 9.685 -21.686 1.00 86.25 300 ALA A N 1
ATOM 2350 C CA . ALA A 1 300 ? 29.885 10.268 -20.379 1.00 86.25 300 ALA A CA 1
ATOM 2351 C C . ALA A 1 300 ? 29.647 9.259 -19.240 1.00 86.25 300 ALA A C 1
ATOM 2353 O O . ALA A 1 300 ? 30.507 9.082 -18.379 1.00 86.25 300 ALA A O 1
ATOM 2354 N N . PHE A 1 301 ? 28.526 8.531 -19.258 1.00 82.25 301 PHE A N 1
ATOM 2355 C CA . PHE A 1 301 ? 28.238 7.504 -18.250 1.00 82.25 301 PHE A CA 1
ATOM 2356 C C . PHE A 1 301 ? 29.158 6.280 -18.347 1.00 82.25 301 PHE A C 1
ATOM 2358 O O . PHE A 1 301 ? 29.546 5.730 -17.314 1.00 82.25 301 PHE A O 1
ATOM 2365 N N . LYS A 1 302 ? 29.600 5.901 -19.554 1.00 76.25 302 LYS A N 1
ATOM 2366 C CA . LYS A 1 302 ? 30.635 4.870 -19.729 1.00 76.25 302 LYS A CA 1
ATOM 2367 C C . LYS A 1 302 ? 31.959 5.252 -19.079 1.00 76.25 302 LYS A C 1
ATOM 2369 O O . LYS A 1 302 ? 32.589 4.398 -18.463 1.00 76.25 302 LYS A O 1
ATOM 2374 N N . ALA A 1 303 ? 32.389 6.510 -19.213 1.00 80.56 303 ALA A N 1
ATOM 2375 C CA . ALA A 1 303 ? 33.631 6.984 -18.598 1.00 80.56 303 ALA A CA 1
ATOM 2376 C C . ALA A 1 303 ? 33.593 6.845 -17.065 1.00 80.56 303 ALA A C 1
ATOM 2378 O O . ALA A 1 303 ? 34.614 6.576 -16.437 1.00 80.56 303 ALA A O 1
ATOM 2379 N N . LEU A 1 304 ? 32.395 6.941 -16.482 1.00 79.19 304 LEU A N 1
ATOM 2380 C CA . LEU A 1 304 ? 32.134 6.720 -15.060 1.00 79.19 304 LEU A CA 1
ATOM 2381 C C . LEU A 1 304 ? 31.937 5.240 -14.688 1.00 79.19 304 LEU A C 1
ATOM 2383 O O . LEU A 1 304 ? 31.663 4.943 -13.530 1.00 79.19 304 LEU A O 1
ATOM 2387 N N . LYS A 1 305 ? 32.075 4.312 -15.647 1.00 74.06 305 LYS A N 1
ATOM 2388 C CA . LYS A 1 305 ? 31.830 2.866 -15.489 1.00 74.06 305 LYS A CA 1
ATOM 2389 C C . LYS A 1 305 ? 30.436 2.535 -14.935 1.00 74.06 305 LYS A C 1
ATOM 2391 O O . LYS A 1 305 ? 30.262 1.509 -14.284 1.00 74.06 305 LYS A O 1
ATOM 2396 N N . ALA A 1 306 ? 29.452 3.394 -15.196 1.00 74.00 306 ALA A N 1
ATOM 2397 C CA . ALA A 1 306 ? 28.102 3.219 -14.686 1.00 74.00 306 ALA A CA 1
ATOM 2398 C C . ALA A 1 306 ? 27.272 2.283 -15.576 1.00 74.00 306 ALA A C 1
ATOM 2400 O O . ALA A 1 306 ? 27.391 2.293 -16.804 1.00 74.00 306 ALA A O 1
ATOM 2401 N N . ASN A 1 307 ? 26.381 1.510 -14.954 1.00 74.50 307 ASN A N 1
ATOM 2402 C CA . ASN A 1 307 ? 25.399 0.694 -15.663 1.00 74.50 307 ASN A CA 1
ATOM 2403 C C . ASN A 1 307 ? 24.262 1.571 -16.203 1.00 74.50 307 ASN A C 1
ATOM 2405 O O . ASN A 1 307 ? 23.660 2.339 -15.441 1.00 74.50 307 ASN A O 1
ATOM 2409 N N . ILE A 1 308 ? 23.936 1.431 -17.492 1.00 78.81 308 ILE A N 1
ATOM 2410 C CA . ILE A 1 308 ? 22.917 2.265 -18.138 1.00 78.81 308 ILE A CA 1
ATOM 2411 C C . ILE A 1 308 ? 21.786 1.458 -18.776 1.00 78.81 308 ILE A C 1
ATOM 2413 O O . ILE A 1 308 ? 21.957 0.326 -19.233 1.00 78.81 308 ILE A O 1
ATOM 2417 N N . LEU A 1 309 ? 20.632 2.109 -18.843 1.00 82.81 309 LEU A N 1
ATOM 2418 C CA . LEU A 1 309 ? 19.448 1.689 -19.575 1.00 82.81 309 LEU A CA 1
ATOM 2419 C C . LEU A 1 309 ? 19.113 2.767 -20.606 1.00 82.81 309 LEU A C 1
ATOM 2421 O O . LEU A 1 309 ? 18.932 3.930 -20.250 1.00 82.81 309 LEU A O 1
ATOM 2425 N N . VAL A 1 310 ? 19.024 2.375 -21.871 1.00 86.69 310 VAL A N 1
ATOM 2426 C CA . VAL A 1 310 ? 18.530 3.215 -22.964 1.00 86.69 310 VAL A CA 1
ATOM 2427 C C . VAL A 1 310 ? 17.107 2.771 -23.268 1.00 86.69 310 VAL A C 1
ATOM 2429 O O . VAL A 1 310 ? 16.839 1.580 -23.352 1.00 86.69 310 VAL A O 1
ATOM 2432 N N . GLN A 1 311 ? 16.174 3.702 -23.382 1.00 88.38 311 GLN A N 1
ATOM 2433 C CA . GLN A 1 311 ? 14.752 3.398 -23.497 1.00 88.38 311 GLN A CA 1
ATOM 2434 C C . GLN A 1 311 ? 14.092 4.367 -24.476 1.00 88.38 311 GLN A C 1
ATOM 2436 O O . GLN A 1 311 ? 14.482 5.531 -24.531 1.00 88.38 311 GLN A O 1
ATOM 2441 N N . GLU A 1 312 ? 13.099 3.920 -25.240 1.00 91.06 312 GLU A N 1
ATOM 2442 C CA . GLU A 1 312 ? 12.326 4.815 -26.106 1.00 91.06 312 GLU A CA 1
ATOM 2443 C C . GLU A 1 312 ? 11.624 5.913 -25.285 1.00 91.06 312 GLU A C 1
ATOM 2445 O O . GLU A 1 312 ? 11.294 5.733 -24.106 1.00 91.06 312 GLU A O 1
ATOM 2450 N N . PHE A 1 313 ? 11.365 7.061 -25.908 1.00 92.69 313 PHE A N 1
ATOM 2451 C CA . PHE A 1 313 ? 10.588 8.122 -25.279 1.00 92.69 313 PHE A CA 1
ATOM 2452 C C . PHE A 1 313 ? 9.105 8.042 -25.667 1.00 92.69 313 PHE A C 1
ATOM 2454 O O . PHE A 1 313 ? 8.741 8.292 -26.815 1.00 92.69 313 PHE A O 1
ATOM 2461 N N . ILE A 1 314 ? 8.243 7.758 -24.686 1.00 91.50 314 ILE A N 1
ATOM 2462 C CA . ILE A 1 314 ? 6.780 7.727 -24.844 1.00 91.50 314 ILE A CA 1
ATOM 2463 C C . ILE A 1 314 ? 6.233 9.163 -24.794 1.00 91.50 314 ILE A C 1
ATOM 2465 O O . ILE A 1 314 ? 5.955 9.703 -23.719 1.00 91.50 314 ILE A O 1
ATOM 2469 N N . LYS A 1 315 ? 6.124 9.807 -25.961 1.00 89.31 315 LYS A N 1
ATOM 2470 C CA . LYS A 1 315 ? 5.771 11.234 -26.100 1.00 89.31 315 LYS A CA 1
ATOM 2471 C C . LYS A 1 315 ? 4.375 11.556 -25.569 1.00 89.31 315 LYS A C 1
ATOM 2473 O O . LYS A 1 315 ? 4.174 12.605 -24.966 1.00 89.31 315 LYS A O 1
ATOM 2478 N N . GLU A 1 316 ? 3.423 10.659 -25.775 1.00 88.38 316 GLU A N 1
ATOM 2479 C CA . GLU A 1 316 ? 2.028 10.796 -25.359 1.00 88.38 316 GLU A CA 1
ATOM 2480 C C . GLU A 1 316 ? 1.855 10.796 -23.829 1.00 88.38 316 GLU A C 1
ATOM 2482 O O . GLU A 1 316 ? 0.920 11.404 -23.306 1.00 88.38 316 GLU A O 1
ATOM 2487 N N . SER A 1 317 ? 2.803 10.195 -23.103 1.00 88.12 317 SER A N 1
ATOM 2488 C CA . SER A 1 317 ? 2.888 10.221 -21.636 1.00 88.12 317 SER A CA 1
ATOM 2489 C C . SER A 1 317 ? 3.902 11.246 -21.110 1.00 88.12 317 SER A C 1
ATOM 2491 O O . SER A 1 317 ? 4.243 11.223 -19.930 1.00 88.12 317 SER A O 1
ATOM 2493 N N . ALA A 1 318 ? 4.418 12.154 -21.943 1.00 85.50 318 ALA A N 1
ATOM 2494 C CA . ALA A 1 318 ? 5.435 13.107 -21.504 1.00 85.50 318 ALA A CA 1
ATOM 2495 C C . ALA A 1 318 ? 4.954 13.934 -20.296 1.00 85.50 318 ALA A C 1
ATOM 2497 O O . ALA A 1 318 ? 3.902 14.578 -20.331 1.00 85.50 318 ALA A O 1
ATOM 2498 N N . GLY A 1 319 ? 5.739 13.910 -19.215 1.00 85.44 319 GLY A N 1
ATOM 2499 C CA . GLY A 1 319 ? 5.421 14.617 -17.977 1.00 85.44 319 GLY A CA 1
ATOM 2500 C C . GLY A 1 319 ? 4.291 13.989 -17.164 1.00 85.44 319 GLY A C 1
ATOM 2501 O O . GLY A 1 319 ? 3.824 14.630 -16.226 1.00 85.44 319 GLY A O 1
ATOM 2502 N N . LYS A 1 320 ? 3.828 12.775 -17.488 1.00 90.75 320 LYS A N 1
ATOM 2503 C CA . LYS A 1 320 ? 2.753 12.096 -16.757 1.00 90.75 320 LYS A CA 1
ATOM 2504 C C . LYS A 1 320 ? 3.062 10.625 -16.540 1.00 90.75 320 LYS A C 1
ATOM 2506 O O . LYS A 1 320 ? 3.543 9.944 -17.439 1.00 90.75 320 LYS A O 1
ATOM 2511 N N . ASP A 1 321 ? 2.712 10.112 -15.372 1.00 92.56 321 ASP A N 1
ATOM 2512 C CA . ASP A 1 321 ? 2.715 8.674 -15.134 1.00 92.56 321 ASP A CA 1
ATOM 2513 C C . ASP A 1 321 ? 1.672 8.270 -14.087 1.00 92.56 321 ASP A C 1
ATOM 2515 O O . ASP A 1 321 ? 1.190 9.084 -13.297 1.00 92.56 321 ASP A O 1
ATOM 2519 N N . LEU A 1 322 ? 1.299 6.996 -14.094 1.00 94.25 322 LEU A N 1
ATOM 2520 C CA . LEU A 1 322 ? 0.396 6.408 -13.117 1.00 94.25 322 LEU A CA 1
ATOM 2521 C C . LEU A 1 322 ? 1.192 5.668 -12.052 1.00 94.25 322 LEU A C 1
ATOM 2523 O O . LEU A 1 322 ? 1.882 4.701 -12.357 1.00 94.25 322 LEU A O 1
ATOM 2527 N N . ARG A 1 323 ? 0.990 6.030 -10.788 1.00 95.12 323 ARG A N 1
ATOM 2528 C CA . ARG A 1 323 ? 1.447 5.255 -9.633 1.00 95.12 323 ARG A CA 1
ATOM 2529 C C . ARG A 1 323 ? 0.298 4.394 -9.127 1.00 95.12 323 ARG A C 1
ATOM 2531 O O . ARG A 1 323 ? -0.646 4.912 -8.528 1.00 95.12 323 ARG A O 1
ATOM 2538 N N . CYS A 1 324 ? 0.398 3.084 -9.308 1.00 96.25 324 CYS A N 1
ATOM 2539 C CA . CYS A 1 324 ? -0.518 2.101 -8.735 1.00 96.25 324 CYS A CA 1
ATOM 2540 C C . CYS A 1 324 ? 0.078 1.529 -7.447 1.00 96.25 324 CYS A C 1
ATOM 2542 O O . CYS A 1 324 ? 1.168 0.963 -7.465 1.00 96.25 324 CYS A O 1
ATOM 2544 N N . PHE A 1 325 ? -0.631 1.647 -6.330 1.00 96.56 325 PHE A N 1
ATOM 2545 C CA . PHE A 1 325 ? -0.216 1.075 -5.056 1.00 96.56 325 PHE A CA 1
ATOM 2546 C C . PHE A 1 325 ? -0.874 -0.293 -4.872 1.00 96.56 325 PHE A C 1
ATOM 2548 O O . PHE A 1 325 ? -2.096 -0.386 -4.730 1.00 96.56 325 PHE A O 1
ATOM 2555 N N . VAL A 1 326 ? -0.069 -1.350 -4.917 1.00 94.88 326 VAL A N 1
ATOM 2556 C CA . VAL A 1 326 ? -0.491 -2.747 -4.806 1.00 94.88 326 VAL A CA 1
ATOM 2557 C C . VAL A 1 326 ? -0.170 -3.258 -3.409 1.00 94.88 326 VAL A C 1
ATOM 2559 O O . VAL A 1 326 ? 0.961 -3.130 -2.947 1.00 94.88 326 VAL A O 1
ATOM 2562 N N . VAL A 1 327 ? -1.165 -3.850 -2.755 1.00 91.50 327 VAL A N 1
ATOM 2563 C CA . VAL A 1 327 ? -1.034 -4.545 -1.473 1.00 91.50 327 VAL A CA 1
ATOM 2564 C C . VAL A 1 327 ? -1.801 -5.861 -1.575 1.00 91.50 327 VAL A C 1
ATOM 2566 O O . VAL A 1 327 ? -2.952 -5.856 -2.013 1.00 91.50 327 VAL A O 1
ATOM 2569 N N . ASN A 1 328 ? -1.178 -6.989 -1.220 1.00 85.94 328 ASN A N 1
ATOM 2570 C CA . ASN A 1 328 ? -1.798 -8.322 -1.251 1.00 85.94 328 ASN A CA 1
ATOM 2571 C C . ASN A 1 328 ? -2.540 -8.623 -2.566 1.00 85.94 328 ASN A C 1
ATOM 2573 O O . ASN A 1 328 ? -3.737 -8.914 -2.585 1.00 85.94 328 ASN A O 1
ATOM 2577 N N . ASN A 1 329 ? -1.830 -8.519 -3.694 1.00 86.50 329 ASN A N 1
ATOM 2578 C CA . ASN A 1 329 ? -2.369 -8.769 -5.039 1.00 86.50 329 ASN A CA 1
ATOM 2579 C C . ASN A 1 329 ? -3.570 -7.883 -5.434 1.00 86.50 329 ASN A C 1
ATOM 2581 O O . ASN A 1 329 ? -4.311 -8.210 -6.362 1.00 86.50 329 ASN A O 1
ATOM 2585 N N . LYS A 1 330 ? -3.771 -6.739 -4.772 1.00 93.31 330 LYS A N 1
ATOM 2586 C CA . LYS A 1 330 ? -4.851 -5.795 -5.074 1.00 93.31 330 LYS A CA 1
ATOM 2587 C C . LYS A 1 330 ? -4.312 -4.376 -5.182 1.00 93.31 330 LYS A C 1
ATOM 2589 O O . LYS A 1 330 ? -3.541 -3.931 -4.341 1.00 93.31 330 LYS A O 1
ATOM 2594 N N . VAL A 1 331 ? -4.763 -3.626 -6.188 1.00 95.75 331 VAL A N 1
ATOM 2595 C CA . VAL A 1 331 ? -4.509 -2.178 -6.237 1.00 95.75 331 VAL A CA 1
ATOM 2596 C C . VAL A 1 331 ? -5.408 -1.481 -5.212 1.00 95.75 331 VAL A C 1
ATOM 2598 O O . VAL A 1 331 ? -6.625 -1.405 -5.405 1.00 95.75 331 VAL A O 1
ATOM 2601 N N . VAL A 1 332 ? -4.823 -0.976 -4.126 1.00 93.94 332 VAL A N 1
ATOM 2602 C CA . VAL A 1 332 ? -5.553 -0.305 -3.036 1.00 93.94 332 VAL A CA 1
ATOM 2603 C C . VAL A 1 332 ? -5.740 1.188 -3.306 1.00 93.94 332 VAL A C 1
ATOM 2605 O O . VAL A 1 332 ? -6.807 1.745 -3.029 1.00 93.94 332 VAL A O 1
ATOM 2608 N N . ALA A 1 333 ? -4.768 1.825 -3.959 1.00 94.81 333 ALA A N 1
ATOM 2609 C CA . ALA A 1 333 ? -4.806 3.237 -4.328 1.00 94.81 333 ALA A CA 1
ATOM 2610 C C . ALA A 1 333 ? -4.082 3.479 -5.658 1.00 94.81 333 ALA A C 1
ATOM 2612 O O . ALA A 1 333 ? -3.205 2.707 -6.043 1.00 94.81 333 ALA A O 1
ATOM 2613 N N . ALA A 1 334 ? -4.453 4.543 -6.369 1.00 96.44 334 ALA A N 1
ATOM 2614 C CA . ALA A 1 334 ? -3.763 4.958 -7.583 1.00 96.44 334 ALA A CA 1
ATOM 2615 C C . ALA A 1 334 ? -3.799 6.480 -7.750 1.00 96.44 334 ALA A C 1
ATOM 2617 O O . ALA A 1 334 ? -4.840 7.103 -7.528 1.00 96.44 334 ALA A O 1
ATOM 2618 N N . MET A 1 335 ? -2.680 7.060 -8.174 1.00 94.56 335 MET A N 1
ATOM 2619 C CA . MET A 1 335 ? -2.583 8.476 -8.532 1.00 94.56 335 MET A CA 1
ATOM 2620 C C . MET A 1 335 ? -1.938 8.644 -9.902 1.00 94.56 335 MET A C 1
ATOM 2622 O O . MET A 1 335 ? -1.103 7.838 -10.305 1.00 94.56 335 MET A O 1
ATOM 2626 N N . GLU A 1 336 ? -2.313 9.708 -10.596 1.00 94.00 336 GLU A N 1
ATOM 2627 C CA . GLU A 1 336 ? -1.589 10.225 -11.748 1.00 94.00 336 GLU A CA 1
ATOM 2628 C C . GLU A 1 336 ? -0.663 11.318 -11.226 1.00 94.00 336 GLU A C 1
ATOM 2630 O O . GLU A 1 336 ? -1.112 12.243 -10.541 1.00 94.00 336 GLU A O 1
ATOM 2635 N N . ARG A 1 337 ? 0.631 11.190 -11.502 1.00 91.38 337 ARG A N 1
ATOM 2636 C CA . ARG A 1 337 ? 1.600 12.239 -11.215 1.00 91.38 337 ARG A CA 1
ATOM 2637 C C . ARG A 1 337 ? 1.812 13.051 -12.482 1.00 91.38 337 ARG A C 1
ATOM 2639 O O . ARG A 1 337 ? 1.912 12.492 -13.573 1.00 91.38 337 ARG A O 1
ATOM 2646 N N . VAL A 1 338 ? 1.884 14.367 -12.331 1.00 88.06 338 VAL A N 1
ATOM 2647 C CA . VAL A 1 338 ? 2.111 15.312 -13.424 1.00 88.06 338 VAL A CA 1
ATOM 2648 C C . VAL A 1 338 ? 3.328 16.161 -13.081 1.00 88.06 338 VAL A C 1
ATOM 2650 O O . VAL A 1 338 ? 3.361 16.809 -12.039 1.00 88.06 338 VAL A O 1
ATOM 2653 N N . GLY A 1 339 ? 4.340 16.139 -13.943 1.00 84.12 339 GLY A N 1
ATOM 2654 C CA . GLY A 1 339 ? 5.552 16.940 -13.812 1.00 84.12 339 GLY A CA 1
ATOM 2655 C C . GLY A 1 339 ? 5.284 18.440 -13.932 1.00 84.12 339 GLY A C 1
ATOM 2656 O O . GLY A 1 339 ? 4.258 18.876 -14.459 1.00 84.12 339 GLY A O 1
ATOM 2657 N N . ALA A 1 340 ? 6.230 19.247 -13.452 1.00 81.62 340 ALA A N 1
ATOM 2658 C CA . ALA A 1 340 ? 6.188 20.696 -13.622 1.00 81.62 340 ALA A CA 1
ATOM 2659 C C . ALA A 1 340 ? 6.228 21.093 -15.114 1.00 81.62 340 ALA A C 1
ATOM 2661 O O . ALA A 1 340 ? 6.658 20.330 -15.980 1.00 81.62 340 ALA A O 1
ATOM 2662 N N . LYS A 1 341 ? 5.796 22.316 -15.442 1.00 75.62 341 LYS A N 1
ATOM 2663 C CA . LYS A 1 341 ? 5.772 22.799 -16.833 1.00 75.62 341 LYS A CA 1
ATOM 2664 C C . LYS A 1 341 ? 7.180 22.757 -17.451 1.00 75.62 341 LYS A C 1
ATOM 2666 O O . LYS A 1 341 ? 8.078 23.439 -16.971 1.00 75.62 341 LYS A O 1
ATOM 2671 N N . GLY A 1 342 ? 7.341 21.993 -18.534 1.00 73.56 342 GLY A N 1
ATOM 2672 C CA . GLY A 1 342 ? 8.626 21.797 -19.223 1.00 73.56 342 GLY A CA 1
ATOM 2673 C C . GLY A 1 342 ? 9.459 20.615 -18.709 1.00 73.56 342 GLY A C 1
ATOM 2674 O O . GLY A 1 342 ? 10.514 20.340 -19.268 1.00 73.56 342 GLY A O 1
ATOM 2675 N N . GLU A 1 343 ? 8.989 19.897 -17.687 1.00 80.62 343 GLU A N 1
ATOM 2676 C CA . GLU A 1 343 ? 9.632 18.693 -17.163 1.00 80.62 343 GLU A CA 1
ATOM 2677 C C . GLU A 1 343 ? 8.954 17.437 -17.736 1.00 80.62 343 GLU A C 1
ATOM 2679 O O . GLU A 1 343 ? 7.741 17.259 -17.627 1.00 80.62 343 GLU A O 1
ATOM 2684 N N . PHE A 1 344 ? 9.739 16.548 -18.353 1.00 79.81 344 PHE A N 1
ATOM 2685 C CA . PHE A 1 344 ? 9.219 15.299 -18.925 1.00 79.81 344 PHE A CA 1
ATOM 2686 C C . PHE A 1 344 ? 9.041 14.201 -17.865 1.00 79.81 344 PHE A C 1
ATOM 2688 O O . PHE A 1 344 ? 8.374 13.198 -18.123 1.00 79.81 344 PHE A O 1
ATOM 2695 N N . ARG A 1 345 ? 9.636 14.376 -16.677 1.00 78.06 345 ARG A N 1
ATOM 2696 C CA . ARG A 1 345 ? 9.515 13.468 -15.529 1.00 78.06 345 ARG A CA 1
ATOM 2697 C C . ARG A 1 345 ? 8.350 13.875 -14.629 1.00 78.06 345 ARG A C 1
ATOM 2699 O O . ARG A 1 345 ? 8.182 15.038 -14.284 1.00 78.06 345 ARG A O 1
ATOM 2706 N N . ALA A 1 346 ? 7.604 12.897 -14.138 1.00 73.38 346 ALA A N 1
ATOM 2707 C CA . ALA A 1 346 ? 6.445 13.121 -13.274 1.00 73.38 346 ALA A CA 1
ATOM 2708 C C . ALA A 1 346 ? 6.764 12.997 -11.763 1.00 73.38 346 ALA A C 1
ATOM 2710 O O . ALA A 1 346 ? 5.938 12.586 -10.950 1.00 73.38 346 ALA A O 1
ATOM 2711 N N . ASN A 1 347 ? 7.985 13.344 -11.344 1.00 70.19 347 ASN A N 1
ATOM 2712 C CA . ASN A 1 347 ? 8.413 13.169 -9.954 1.00 70.19 347 ASN A CA 1
ATOM 2713 C C . ASN A 1 347 ? 7.818 14.237 -9.016 1.00 70.19 347 ASN A C 1
ATOM 2715 O O . ASN A 1 347 ? 8.089 15.427 -9.164 1.00 70.19 347 ASN A O 1
ATOM 2719 N N . LEU A 1 348 ? 7.118 13.806 -7.959 1.00 60.53 348 LEU A N 1
ATOM 2720 C CA . LEU A 1 348 ? 6.531 14.706 -6.946 1.00 60.53 348 LEU A CA 1
ATOM 2721 C C . LEU A 1 348 ? 7.580 15.533 -6.186 1.00 60.53 348 LEU A C 1
ATOM 2723 O O . LEU A 1 348 ? 7.361 16.700 -5.884 1.00 60.53 348 LEU A O 1
ATOM 2727 N N . HIS A 1 349 ? 8.764 14.967 -5.930 1.00 61.06 349 HIS A N 1
ATOM 2728 C CA . HIS A 1 349 ? 9.846 15.662 -5.219 1.00 61.06 349 HIS A CA 1
ATOM 2729 C C . HIS A 1 349 ? 10.466 16.834 -6.002 1.00 61.06 349 HIS A C 1
ATOM 2731 O O . HIS A 1 349 ? 11.261 17.579 -5.435 1.00 61.06 349 HIS A O 1
ATOM 2737 N N . GLN A 1 350 ? 10.131 16.999 -7.287 1.00 60.06 350 GLN A N 1
ATOM 2738 C CA . GLN A 1 350 ? 10.624 18.082 -8.146 1.00 60.06 350 GLN A CA 1
ATOM 2739 C C . GLN A 1 350 ? 9.519 19.093 -8.501 1.00 60.06 350 GLN A C 1
ATOM 2741 O O . GLN A 1 350 ? 9.597 19.759 -9.529 1.00 60.06 350 GLN A O 1
ATOM 2746 N N . GLY A 1 351 ? 8.491 19.212 -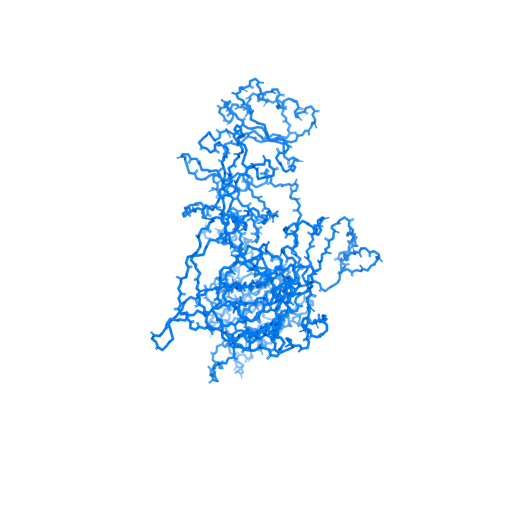7.653 1.00 63.25 351 GLY A N 1
ATOM 2747 C CA . GLY A 1 351 ? 7.392 20.165 -7.847 1.00 63.25 351 GLY A CA 1
ATOM 2748 C C . GLY A 1 351 ? 6.278 19.664 -8.769 1.00 63.25 351 GLY A C 1
ATOM 2749 O O . GLY A 1 351 ? 5.515 20.475 -9.285 1.00 63.25 351 GLY A O 1
ATOM 2750 N N . GLY A 1 352 ? 6.195 18.349 -8.997 1.00 74.62 352 GLY A N 1
ATOM 2751 C CA . GLY A 1 352 ? 5.061 17.729 -9.680 1.00 74.62 352 GLY A CA 1
ATOM 2752 C C . GLY A 1 352 ? 3.806 17.664 -8.802 1.00 74.62 352 GLY A C 1
ATOM 2753 O O . GLY A 1 352 ? 3.894 17.616 -7.576 1.00 74.62 352 GLY A O 1
ATOM 2754 N N . GLU A 1 353 ? 2.635 17.626 -9.432 1.00 82.94 353 GLU A N 1
ATOM 2755 C CA . GLU A 1 353 ? 1.335 17.476 -8.772 1.00 82.94 353 GLU A CA 1
ATOM 2756 C C . GLU A 1 353 ? 0.871 16.013 -8.793 1.00 82.94 353 GLU A C 1
ATOM 2758 O O . GLU A 1 353 ? 1.068 15.303 -9.780 1.00 82.94 353 GLU A O 1
ATOM 2763 N N . ALA A 1 354 ? 0.203 15.567 -7.727 1.00 86.31 354 ALA A N 1
ATOM 2764 C CA . ALA A 1 354 ? -0.477 14.273 -7.676 1.00 86.31 354 ALA A CA 1
ATOM 2765 C C . ALA A 1 354 ? -1.994 14.467 -7.770 1.00 86.31 354 ALA A C 1
ATOM 2767 O O . ALA A 1 354 ? -2.559 15.342 -7.114 1.00 86.31 354 ALA A O 1
ATOM 2768 N N . ARG A 1 355 ? -2.670 13.636 -8.566 1.00 89.19 355 ARG A N 1
ATOM 2769 C CA . ARG A 1 355 ? -4.132 13.655 -8.724 1.00 89.19 355 ARG A CA 1
ATOM 2770 C C . ARG A 1 355 ? -4.693 12.244 -8.625 1.00 89.19 355 ARG A C 1
ATOM 2772 O O . ARG A 1 355 ? -4.033 11.282 -9.006 1.00 89.19 355 ARG A O 1
ATOM 2779 N N . LEU A 1 356 ? -5.925 12.108 -8.138 1.00 90.75 356 LEU A N 1
ATOM 2780 C CA . LEU A 1 356 ? -6.624 10.822 -8.111 1.00 90.75 356 LEU A CA 1
ATOM 2781 C C . LEU A 1 356 ? -6.708 10.229 -9.529 1.00 90.75 356 LEU A C 1
ATOM 2783 O O . LEU A 1 356 ? -7.259 10.862 -10.431 1.00 90.75 356 LEU A O 1
ATOM 2787 N N . ALA A 1 357 ? -6.219 9.000 -9.716 1.00 91.75 357 ALA A N 1
ATOM 2788 C CA . ALA A 1 357 ? -6.314 8.299 -10.994 1.00 91.75 357 ALA A CA 1
ATOM 2789 C C . ALA A 1 357 ? -7.460 7.285 -11.001 1.00 91.75 357 ALA A C 1
ATOM 2791 O O . ALA A 1 357 ? -7.580 6.434 -10.116 1.00 91.75 357 ALA A O 1
ATOM 2792 N N . LYS A 1 358 ? -8.266 7.313 -12.066 1.00 92.69 358 LYS A N 1
ATOM 2793 C CA . LYS A 1 358 ? -9.187 6.221 -12.391 1.00 92.69 358 LYS A CA 1
ATOM 2794 C C . LYS A 1 358 ? -8.466 5.227 -13.298 1.00 92.69 358 LYS A C 1
ATOM 2796 O O . LYS A 1 358 ? -8.141 5.560 -14.436 1.00 92.69 358 LYS A O 1
ATOM 2801 N N . LEU A 1 359 ? -8.223 4.027 -12.775 1.00 94.25 359 LEU A N 1
ATOM 2802 C CA . LEU A 1 359 ? -7.551 2.962 -13.516 1.00 94.25 359 LEU A CA 1
ATOM 2803 C C . LEU A 1 359 ? -8.516 2.162 -14.391 1.00 94.25 359 LEU A C 1
ATOM 2805 O O . LEU A 1 359 ? -9.625 1.829 -13.953 1.00 94.25 359 LEU A O 1
ATOM 2809 N N . THR A 1 360 ? -8.053 1.780 -15.577 1.00 95.06 360 THR A N 1
ATOM 2810 C CA . THR A 1 360 ? -8.709 0.782 -16.427 1.00 95.06 360 THR A CA 1
ATOM 2811 C C . THR A 1 360 ? -8.541 -0.626 -15.845 1.00 95.06 360 THR A C 1
ATOM 2813 O O . THR A 1 360 ? -7.718 -0.878 -14.958 1.00 95.06 360 THR A O 1
ATOM 2816 N N . SER A 1 361 ? -9.337 -1.579 -16.332 1.00 92.88 361 SER A N 1
ATOM 2817 C CA . SER A 1 361 ? -9.202 -2.987 -15.935 1.00 92.88 361 SER A CA 1
ATOM 2818 C C . SER A 1 361 ? -7.844 -3.571 -16.329 1.00 92.88 361 SER A C 1
ATOM 2820 O O . SER A 1 361 ? -7.308 -4.405 -15.604 1.00 92.88 361 SER A O 1
ATOM 2822 N N . GLU A 1 362 ? -7.283 -3.129 -17.452 1.00 91.94 362 GLU A N 1
ATOM 2823 C CA . GLU A 1 362 ? -5.981 -3.572 -17.950 1.00 91.94 362 GLU A CA 1
ATOM 2824 C C . GLU A 1 362 ? -4.830 -3.033 -17.088 1.00 91.94 362 GLU A C 1
ATOM 2826 O O . GLU A 1 362 ? -3.991 -3.810 -16.637 1.00 91.94 362 GLU A O 1
ATOM 2831 N N . GLU A 1 363 ? -4.861 -1.741 -16.743 1.00 95.00 363 GLU A N 1
ATOM 2832 C CA . GLU A 1 363 ? -3.881 -1.105 -15.848 1.00 95.00 363 GLU A CA 1
ATOM 2833 C C . GLU A 1 363 ? -3.834 -1.794 -14.478 1.00 95.00 363 GLU A C 1
ATOM 2835 O O . GLU A 1 363 ? -2.758 -2.109 -13.968 1.00 95.00 363 GLU A O 1
ATOM 2840 N N . LYS A 1 364 ? -5.002 -2.106 -13.896 1.00 95.38 364 LYS A N 1
ATOM 2841 C CA . LYS A 1 364 ? -5.079 -2.845 -12.624 1.00 95.38 364 LYS A CA 1
ATOM 2842 C C . LYS A 1 364 ? -4.479 -4.243 -12.736 1.00 95.38 364 LYS A C 1
ATOM 2844 O O . LYS A 1 364 ? -3.721 -4.647 -11.855 1.00 95.38 364 LYS A O 1
ATOM 2849 N N . LYS A 1 365 ? -4.830 -4.984 -13.795 1.00 91.69 365 LYS A N 1
ATOM 2850 C CA . LYS A 1 365 ? -4.337 -6.350 -14.022 1.00 91.69 365 LYS A CA 1
ATOM 2851 C C . LYS A 1 365 ? -2.819 -6.367 -14.156 1.00 91.69 365 LYS A C 1
ATOM 2853 O O . LYS A 1 365 ? -2.174 -7.188 -13.512 1.00 91.69 365 LYS A O 1
ATOM 2858 N N . ILE A 1 366 ? -2.253 -5.456 -14.945 1.00 91.19 366 ILE A N 1
ATOM 2859 C CA . ILE A 1 366 ? -0.807 -5.386 -15.170 1.00 91.19 366 ILE A CA 1
ATOM 2860 C C . ILE A 1 366 ? -0.071 -4.955 -13.899 1.00 91.19 366 ILE A C 1
ATOM 2862 O O . ILE A 1 366 ? 0.938 -5.572 -13.568 1.00 91.19 366 ILE A O 1
ATOM 2866 N N . ALA A 1 367 ? -0.600 -3.991 -13.136 1.00 94.31 367 ALA A N 1
ATOM 2867 C CA . ALA A 1 367 ? -0.011 -3.599 -11.854 1.00 94.31 367 ALA A CA 1
ATOM 2868 C C . ALA A 1 367 ? 0.063 -4.776 -10.866 1.00 94.31 367 ALA A C 1
ATOM 2870 O O . ALA A 1 367 ? 1.119 -5.052 -10.297 1.00 94.31 367 ALA A O 1
ATOM 2871 N N . VAL A 1 368 ? -1.039 -5.515 -10.699 1.00 93.69 368 VAL A N 1
ATOM 2872 C CA . VAL A 1 368 ? -1.074 -6.703 -9.829 1.00 93.69 368 VAL A CA 1
ATOM 2873 C C . VAL A 1 368 ? -0.142 -7.795 -10.349 1.00 93.69 368 VAL A C 1
ATOM 2875 O O . VAL A 1 368 ? 0.615 -8.365 -9.568 1.00 93.69 368 VAL A O 1
ATOM 2878 N N . LYS A 1 369 ? -0.156 -8.070 -11.659 1.00 86.75 369 LYS A N 1
ATOM 2879 C CA . LYS A 1 369 ? 0.704 -9.087 -12.281 1.00 86.75 369 LYS A CA 1
ATOM 2880 C C . LYS A 1 369 ? 2.188 -8.761 -12.085 1.00 86.75 369 LYS A C 1
ATOM 2882 O O . LYS A 1 369 ? 2.950 -9.660 -11.752 1.00 86.75 369 LYS A O 1
ATOM 2887 N N . ALA A 1 370 ? 2.583 -7.496 -12.233 1.00 85.62 370 ALA A N 1
ATOM 2888 C CA . ALA A 1 370 ? 3.959 -7.046 -12.030 1.00 85.62 370 ALA A CA 1
ATOM 2889 C C . ALA A 1 370 ? 4.415 -7.202 -10.572 1.00 85.62 370 ALA A C 1
ATOM 2891 O O . ALA A 1 370 ? 5.497 -7.731 -10.329 1.00 85.62 370 ALA A O 1
ATOM 2892 N N . ALA A 1 371 ? 3.581 -6.810 -9.603 1.00 89.31 371 ALA A N 1
ATOM 2893 C CA . ALA A 1 371 ? 3.884 -6.996 -8.182 1.00 89.31 371 ALA A CA 1
ATOM 2894 C C . ALA A 1 371 ? 3.975 -8.485 -7.801 1.00 89.31 371 ALA A C 1
ATOM 2896 O O . ALA A 1 371 ? 4.936 -8.895 -7.151 1.00 89.31 371 ALA A O 1
ATOM 2897 N N . LYS A 1 372 ? 3.020 -9.302 -8.271 1.00 84.00 372 LYS A N 1
ATOM 2898 C CA . LYS A 1 372 ? 2.976 -10.747 -8.015 1.00 84.00 372 LYS A CA 1
ATOM 2899 C C . LYS A 1 372 ? 4.184 -11.472 -8.603 1.00 84.00 372 LYS A C 1
ATOM 2901 O O . LYS A 1 372 ? 4.753 -12.325 -7.935 1.00 84.00 372 LYS A O 1
ATOM 2906 N N . LEU A 1 373 ? 4.592 -11.122 -9.826 1.00 74.88 373 LEU A N 1
ATOM 2907 C CA . LEU A 1 373 ? 5.749 -11.739 -10.478 1.00 74.88 373 LEU A CA 1
ATOM 2908 C C . LEU A 1 373 ? 7.053 -11.492 -9.708 1.00 74.88 373 LEU A C 1
ATOM 2910 O O . LEU A 1 373 ? 7.932 -12.344 -9.702 1.00 74.88 373 LEU A O 1
ATOM 2914 N N . LEU A 1 374 ? 7.165 -10.341 -9.042 1.00 75.75 374 LEU A N 1
ATOM 2915 C CA . LEU A 1 374 ? 8.305 -10.013 -8.186 1.00 75.75 374 LEU A CA 1
ATOM 2916 C C . LEU A 1 374 ? 8.161 -10.539 -6.746 1.00 75.75 374 LEU A C 1
ATOM 2918 O O . LEU A 1 374 ? 9.010 -10.235 -5.912 1.00 75.75 374 LEU A O 1
ATOM 2922 N N . GLY A 1 375 ? 7.091 -11.278 -6.430 1.00 74.44 375 GLY A N 1
ATOM 2923 C CA . GLY A 1 375 ? 6.825 -11.777 -5.077 1.00 74.44 375 GLY A CA 1
ATOM 2924 C C . GLY A 1 375 ? 6.570 -10.670 -4.048 1.00 74.44 375 GLY A C 1
ATOM 2925 O O . GLY A 1 375 ? 6.790 -10.870 -2.856 1.00 74.44 375 GLY A O 1
ATOM 2926 N N . LEU A 1 376 ? 6.146 -9.479 -4.485 1.00 83.00 376 LEU A N 1
ATOM 2927 C CA . LEU A 1 376 ? 5.994 -8.323 -3.605 1.00 83.00 376 LEU A CA 1
ATOM 2928 C C . LEU A 1 376 ? 4.592 -8.267 -2.994 1.00 83.00 376 LEU A C 1
ATOM 2930 O O . LEU A 1 376 ? 3.601 -8.052 -3.693 1.00 83.00 376 LEU A O 1
ATOM 2934 N N . VAL A 1 377 ? 4.528 -8.370 -1.664 1.00 83.44 377 VAL A N 1
ATOM 2935 C CA . VAL A 1 377 ? 3.303 -8.149 -0.873 1.00 83.44 377 VAL A CA 1
ATOM 2936 C C . VAL A 1 377 ? 2.845 -6.692 -0.962 1.00 83.44 377 VAL A C 1
ATOM 2938 O O . VAL A 1 377 ? 1.649 -6.425 -1.071 1.00 83.44 377 VAL A O 1
ATOM 2941 N N . VAL A 1 378 ? 3.798 -5.754 -0.953 1.00 88.06 378 VAL A N 1
ATOM 2942 C CA . VAL A 1 378 ? 3.574 -4.310 -1.095 1.00 88.06 378 VAL A CA 1
ATOM 2943 C C . VAL A 1 378 ? 4.442 -3.782 -2.231 1.00 88.06 378 VAL A C 1
ATOM 2945 O O . VAL A 1 378 ? 5.655 -3.989 -2.239 1.00 88.06 378 VAL A O 1
ATOM 2948 N N . ALA A 1 379 ? 3.834 -3.080 -3.186 1.00 91.38 379 ALA A N 1
ATOM 2949 C CA . ALA A 1 379 ? 4.552 -2.503 -4.315 1.00 91.38 379 ALA A CA 1
ATOM 2950 C C . ALA A 1 379 ? 3.913 -1.203 -4.821 1.00 91.38 379 ALA A C 1
ATOM 2952 O O . ALA A 1 379 ? 2.695 -1.067 -4.885 1.00 91.38 379 ALA A O 1
ATOM 2953 N N . GLY A 1 380 ? 4.742 -0.252 -5.244 1.00 92.88 380 GLY A N 1
ATOM 2954 C CA . GLY A 1 380 ? 4.326 0.861 -6.094 1.00 92.88 380 GLY A CA 1
ATOM 2955 C C . GLY A 1 380 ? 4.727 0.571 -7.530 1.00 92.88 380 GLY A C 1
ATOM 2956 O O . GLY A 1 380 ? 5.918 0.501 -7.817 1.00 92.88 380 GLY A O 1
ATOM 2957 N N . VAL A 1 381 ? 3.749 0.405 -8.411 1.00 92.81 381 VAL A N 1
ATOM 2958 C CA . VAL A 1 381 ? 3.956 0.125 -9.833 1.00 92.81 381 VAL A CA 1
ATOM 2959 C C . VAL A 1 381 ? 3.720 1.400 -10.630 1.00 92.81 381 VAL A C 1
ATOM 2961 O O . VAL A 1 381 ? 2.613 1.940 -10.610 1.00 92.81 381 VAL A O 1
ATOM 2964 N N . ASP A 1 382 ? 4.756 1.862 -11.318 1.00 92.62 382 ASP A N 1
ATOM 2965 C CA . ASP A 1 382 ? 4.718 3.030 -12.194 1.00 92.62 382 ASP A CA 1
ATOM 2966 C C . ASP A 1 382 ? 4.375 2.572 -13.611 1.00 92.62 382 ASP A C 1
ATOM 2968 O O . ASP A 1 382 ? 4.996 1.645 -14.135 1.00 92.62 382 ASP A O 1
ATOM 2972 N N . ILE A 1 383 ? 3.369 3.194 -14.221 1.00 94.06 383 ILE A N 1
ATOM 2973 C CA . ILE A 1 383 ? 2.837 2.838 -15.539 1.00 94.06 383 ILE A CA 1
ATOM 2974 C C . ILE A 1 383 ? 2.765 4.090 -16.415 1.00 94.06 383 ILE A C 1
ATOM 2976 O O . ILE A 1 383 ? 2.291 5.138 -15.980 1.00 94.06 383 ILE A O 1
ATOM 2980 N N . LEU A 1 384 ? 3.178 3.961 -17.674 1.00 93.12 384 LEU A N 1
ATOM 2981 C CA . LEU A 1 384 ? 2.948 4.952 -18.724 1.00 93.12 384 LEU A CA 1
ATOM 2982 C C . LEU A 1 384 ? 1.743 4.539 -19.574 1.00 93.12 384 LEU A C 1
ATOM 2984 O O . LEU A 1 384 ? 1.603 3.371 -19.939 1.00 93.12 384 LEU A O 1
ATOM 2988 N N . ARG A 1 385 ? 0.881 5.500 -19.911 1.00 93.50 385 ARG A N 1
ATOM 2989 C CA . ARG A 1 385 ? -0.229 5.304 -20.853 1.00 93.50 385 ARG A CA 1
ATOM 2990 C C . ARG A 1 385 ? 0.272 5.579 -22.267 1.00 93.50 385 ARG A C 1
ATOM 2992 O O . ARG A 1 385 ? 0.462 6.736 -22.632 1.00 93.50 385 ARG A O 1
ATOM 2999 N N . SER A 1 386 ? 0.507 4.531 -23.045 1.00 92.31 386 SER A N 1
ATOM 3000 C CA . SER A 1 386 ? 0.889 4.674 -24.454 1.00 92.31 386 SER A CA 1
ATOM 3001 C C . SER A 1 386 ? -0.298 4.428 -25.380 1.00 92.31 386 SER A C 1
ATOM 3003 O O . SER A 1 386 ? -1.282 3.801 -24.974 1.00 92.31 386 SER A O 1
ATOM 3005 N N . ASP A 1 387 ? -0.181 4.847 -26.638 1.00 88.94 387 ASP A N 1
ATOM 3006 C CA . ASP A 1 387 ? -1.202 4.581 -27.666 1.00 88.94 387 ASP A CA 1
ATOM 3007 C C . ASP A 1 387 ? -1.405 3.074 -27.912 1.00 88.94 387 ASP A C 1
ATOM 3009 O O . ASP A 1 387 ? -2.465 2.634 -28.356 1.00 88.94 387 ASP A O 1
ATOM 3013 N N . ARG A 1 388 ? -0.397 2.262 -27.568 1.00 90.00 388 ARG A N 1
ATOM 3014 C CA . ARG A 1 388 ? -0.417 0.795 -27.651 1.00 90.00 388 ARG A CA 1
ATOM 3015 C C . ARG A 1 388 ? -0.734 0.103 -26.317 1.00 90.00 388 ARG A C 1
ATOM 3017 O O . ARG A 1 388 ? -0.484 -1.090 -26.175 1.00 90.00 388 ARG A O 1
ATOM 3024 N N . GLY A 1 389 ? -1.276 0.843 -25.350 1.00 90.31 389 GLY A N 1
ATOM 3025 C CA . GLY A 1 389 ? -1.701 0.332 -24.045 1.00 90.31 389 GLY A CA 1
ATOM 3026 C C . GLY A 1 389 ? -0.769 0.704 -22.881 1.00 90.31 389 GLY A C 1
ATOM 3027 O O . GLY A 1 389 ? 0.195 1.458 -23.046 1.00 90.31 389 GLY A O 1
ATOM 3028 N N . PRO A 1 390 ? -1.066 0.233 -21.660 1.00 93.31 390 PRO A N 1
ATOM 3029 C CA . PRO A 1 390 ? -0.266 0.522 -20.469 1.00 93.31 390 PRO A CA 1
ATOM 3030 C C . PRO A 1 390 ? 1.097 -0.187 -20.492 1.00 93.31 390 PRO A C 1
ATOM 3032 O O . PRO A 1 390 ? 1.177 -1.402 -20.664 1.00 93.31 390 PRO A O 1
ATOM 3035 N N . LEU A 1 391 ? 2.168 0.567 -20.245 1.00 92.00 391 LEU A N 1
ATOM 3036 C CA . LEU A 1 391 ? 3.542 0.064 -20.178 1.00 92.00 391 LEU A CA 1
ATOM 3037 C C . LEU A 1 391 ? 4.084 0.215 -18.754 1.00 92.00 391 LEU A C 1
ATOM 3039 O O . LEU A 1 391 ? 4.066 1.317 -18.206 1.00 92.00 391 LEU A O 1
ATOM 3043 N N . VAL A 1 392 ? 4.594 -0.861 -18.154 1.00 90.06 392 VAL A N 1
ATOM 3044 C CA . VAL A 1 392 ? 5.228 -0.799 -16.828 1.00 90.06 392 VAL A CA 1
ATOM 3045 C C . VAL A 1 392 ? 6.575 -0.094 -16.952 1.00 90.06 392 VAL A C 1
ATOM 3047 O O . VAL A 1 392 ? 7.440 -0.488 -17.731 1.00 90.06 392 VAL A O 1
ATOM 3050 N N . LEU A 1 393 ? 6.751 0.967 -16.175 1.00 86.25 393 LEU A N 1
ATOM 3051 C CA . LEU A 1 393 ? 7.972 1.760 -16.141 1.00 86.25 393 LEU A CA 1
ATOM 3052 C C . LEU A 1 393 ? 8.921 1.272 -15.047 1.00 86.25 393 LEU A C 1
ATOM 3054 O O . LEU A 1 393 ? 10.120 1.121 -15.282 1.00 86.25 393 LEU A O 1
ATOM 3058 N N . GLU A 1 394 ? 8.383 1.049 -13.849 1.00 84.62 394 GLU A N 1
ATOM 3059 C CA . GLU A 1 394 ? 9.158 0.697 -12.665 1.00 84.62 394 GLU A CA 1
ATOM 3060 C C . GLU A 1 394 ? 8.274 0.014 -11.619 1.00 84.62 394 GLU A C 1
ATOM 3062 O O . GLU A 1 394 ? 7.093 0.331 -11.490 1.00 84.62 394 GLU A O 1
ATOM 3067 N N . VAL A 1 395 ? 8.850 -0.898 -10.832 1.00 85.62 395 VAL A N 1
ATOM 3068 C CA . VAL A 1 395 ? 8.200 -1.440 -9.636 1.00 85.62 395 VAL A CA 1
ATOM 3069 C C . VAL A 1 395 ? 9.081 -1.196 -8.423 1.00 85.62 395 VAL A C 1
ATOM 3071 O O . VAL A 1 395 ? 10.236 -1.607 -8.369 1.00 85.62 395 VAL A O 1
ATOM 3074 N N . ASN A 1 396 ? 8.506 -0.518 -7.439 1.00 84.38 396 ASN A N 1
ATOM 3075 C CA . ASN A 1 396 ? 9.139 -0.150 -6.188 1.00 84.38 396 ASN A CA 1
ATOM 3076 C C . ASN A 1 396 ? 8.602 -1.023 -5.055 1.00 84.38 396 ASN A C 1
ATOM 3078 O O . ASN A 1 396 ? 7.410 -0.960 -4.772 1.00 84.38 396 ASN A O 1
ATOM 3082 N N . SER A 1 397 ? 9.460 -1.761 -4.349 1.00 80.94 397 SER A N 1
ATOM 3083 C CA . SER A 1 397 ? 9.059 -2.542 -3.163 1.00 80.94 397 SER A CA 1
ATOM 3084 C C . SER A 1 397 ? 8.866 -1.691 -1.899 1.00 80.94 397 SER A C 1
ATOM 3086 O O . SER A 1 397 ? 8.235 -2.124 -0.944 1.00 80.94 397 SER A O 1
ATOM 3088 N N . SER A 1 398 ? 9.371 -0.452 -1.895 1.00 81.31 398 SER A N 1
ATOM 3089 C CA . SER A 1 398 ? 9.272 0.487 -0.767 1.00 81.31 398 SER A CA 1
ATOM 3090 C C . SER A 1 398 ? 8.698 1.850 -1.208 1.00 81.31 398 SER A C 1
ATOM 3092 O O . SER A 1 398 ? 9.341 2.902 -1.095 1.00 81.31 398 SER A O 1
ATOM 3094 N N . PRO A 1 399 ? 7.469 1.884 -1.756 1.00 87.12 399 PRO A N 1
ATOM 3095 C CA . PRO A 1 399 ? 6.874 3.098 -2.317 1.00 87.12 399 PRO A CA 1
ATOM 3096 C C . PRO A 1 399 ? 6.526 4.148 -1.247 1.00 87.12 399 PRO A C 1
ATOM 3098 O O . PRO A 1 399 ? 6.051 3.803 -0.173 1.00 87.12 399 PRO A O 1
ATOM 3101 N N . GLY A 1 400 ? 6.742 5.440 -1.514 1.00 86.44 400 GLY A N 1
ATOM 3102 C CA . GLY A 1 400 ? 6.312 6.509 -0.596 1.00 86.44 400 GLY A CA 1
ATOM 3103 C C . GLY A 1 400 ? 4.783 6.613 -0.466 1.00 86.44 400 GLY A C 1
ATOM 3104 O O . GLY A 1 400 ? 4.072 6.368 -1.440 1.00 86.44 400 GLY A O 1
ATOM 3105 N N . LEU A 1 401 ? 4.302 6.993 0.725 1.00 87.62 401 LEU A N 1
ATOM 3106 C CA . LEU A 1 401 ? 2.870 7.052 1.078 1.00 87.62 401 LEU A CA 1
ATOM 3107 C C . LEU A 1 401 ? 2.242 8.448 0.944 1.00 87.62 401 LEU A C 1
ATOM 3109 O O . LEU A 1 401 ? 1.090 8.561 0.547 1.00 87.62 401 LEU A O 1
ATOM 3113 N N . GLN A 1 402 ? 3.001 9.517 1.205 1.00 84.50 402 GLN A N 1
ATOM 3114 C CA . GLN A 1 402 ? 2.447 10.873 1.318 1.00 84.50 402 GLN A CA 1
ATOM 3115 C C . GLN A 1 402 ? 1.638 11.296 0.085 1.00 84.50 402 GLN A C 1
ATOM 3117 O O . GLN A 1 402 ? 0.451 11.582 0.184 1.00 84.50 402 GLN A O 1
ATOM 3122 N N . GLY A 1 403 ? 2.264 11.263 -1.096 1.00 84.75 403 GLY A N 1
ATOM 3123 C CA . GLY A 1 403 ? 1.605 11.715 -2.322 1.00 84.75 403 GLY A CA 1
ATOM 3124 C C . GLY A 1 403 ? 0.381 10.879 -2.704 1.00 84.75 403 GLY A C 1
ATOM 3125 O O . GLY A 1 403 ? -0.584 11.425 -3.229 1.00 84.75 403 GLY A O 1
ATOM 3126 N N . ILE A 1 404 ? 0.392 9.568 -2.426 1.00 88.31 404 ILE A N 1
ATOM 3127 C CA . ILE A 1 404 ? -0.728 8.683 -2.775 1.00 88.31 404 ILE A CA 1
ATOM 3128 C C . ILE A 1 404 ? -1.901 8.858 -1.802 1.00 88.31 404 ILE A C 1
ATOM 3130 O O . ILE A 1 404 ? -3.049 8.874 -2.243 1.00 88.31 404 ILE A O 1
ATOM 3134 N N . GLU A 1 405 ? -1.649 9.038 -0.505 1.00 86.25 405 GLU A N 1
ATOM 3135 C CA . GLU A 1 405 ? -2.706 9.260 0.489 1.00 86.25 405 GLU A CA 1
ATOM 3136 C C . GLU A 1 405 ? -3.316 10.658 0.351 1.00 86.25 405 GLU A C 1
ATOM 3138 O O . GLU A 1 405 ? -4.539 10.781 0.332 1.00 86.25 405 GLU A O 1
ATOM 3143 N N . GLU A 1 406 ? -2.503 11.698 0.133 1.00 84.69 406 GLU A N 1
ATOM 3144 C CA . GLU A 1 406 ? -2.988 13.062 -0.129 1.00 84.69 406 GLU A CA 1
ATOM 3145 C C . GLU A 1 406 ? -3.845 13.129 -1.404 1.00 84.69 406 GLU A C 1
ATOM 3147 O O . GLU A 1 406 ? -4.915 13.739 -1.403 1.00 84.69 406 GLU A O 1
ATOM 3152 N N . ALA A 1 407 ? -3.420 12.465 -2.486 1.00 84.19 407 ALA A N 1
ATOM 3153 C CA . ALA A 1 407 ? -4.147 12.484 -3.755 1.00 84.19 407 ALA A CA 1
ATOM 3154 C C . ALA A 1 407 ? -5.435 11.649 -3.740 1.00 84.19 407 ALA A C 1
ATOM 3156 O O . ALA A 1 407 ? -6.363 11.944 -4.496 1.00 84.19 407 ALA A O 1
ATOM 3157 N N . THR A 1 408 ? -5.493 10.583 -2.935 1.00 84.50 408 THR A N 1
ATOM 3158 C CA . THR A 1 408 ? -6.616 9.629 -2.958 1.00 84.50 408 THR A CA 1
ATOM 3159 C C . THR A 1 408 ? -7.540 9.709 -1.747 1.00 84.50 408 THR A C 1
ATOM 3161 O O . THR A 1 408 ? -8.664 9.212 -1.819 1.00 84.50 408 THR A O 1
ATOM 3164 N N . GLY A 1 409 ? -7.090 10.303 -0.639 1.00 79.25 409 GLY A N 1
ATOM 3165 C CA . GLY A 1 409 ? -7.794 10.324 0.645 1.00 79.25 409 GLY A CA 1
ATOM 3166 C C . GLY A 1 409 ? -7.954 8.946 1.300 1.00 79.25 409 GLY A C 1
ATOM 3167 O O . GLY A 1 409 ? -8.734 8.819 2.251 1.00 79.25 409 GLY A O 1
ATOM 3168 N N . LYS A 1 410 ? -7.275 7.916 0.775 1.00 80.94 410 LYS A N 1
ATOM 3169 C CA . LYS A 1 410 ? -7.296 6.543 1.292 1.00 80.94 410 LYS A CA 1
ATOM 3170 C C . LYS A 1 410 ? -6.181 6.327 2.305 1.00 80.94 410 LYS A C 1
ATOM 3172 O O . LYS A 1 410 ? -5.105 6.888 2.148 1.00 80.94 410 LYS A O 1
ATOM 3177 N N . ASP A 1 411 ? -6.441 5.462 3.276 1.00 81.69 411 ASP A N 1
ATOM 3178 C CA . ASP A 1 411 ? -5.453 5.022 4.257 1.00 81.69 411 ASP A CA 1
ATOM 3179 C C . ASP A 1 411 ? -4.674 3.818 3.711 1.00 81.69 411 ASP A C 1
ATOM 3181 O O . ASP A 1 411 ? -5.071 2.661 3.851 1.00 81.69 411 ASP A O 1
ATOM 3185 N N . VAL A 1 412 ? -3.601 4.106 2.980 1.00 89.06 412 VAL A N 1
ATOM 3186 C CA . VAL A 1 412 ? -2.763 3.081 2.348 1.00 89.06 412 VAL A CA 1
ATOM 3187 C C . VAL A 1 412 ? -1.887 2.398 3.395 1.00 89.06 412 VAL A C 1
ATOM 3189 O O . VAL A 1 412 ? -1.600 1.208 3.270 1.00 89.06 412 VAL A O 1
ATOM 3192 N N . ALA A 1 413 ? -1.484 3.117 4.442 1.00 82.25 413 ALA A N 1
ATOM 3193 C CA . ALA A 1 413 ? -0.741 2.531 5.548 1.00 82.25 413 ALA A CA 1
ATOM 3194 C C . ALA A 1 413 ? -1.544 1.456 6.288 1.00 82.25 413 ALA A C 1
ATOM 3196 O O . ALA A 1 413 ? -1.003 0.380 6.542 1.00 82.25 413 ALA A O 1
ATOM 3197 N N . ALA A 1 414 ? -2.830 1.694 6.561 1.00 78.94 414 ALA A N 1
ATOM 3198 C CA . ALA A 1 414 ? -3.697 0.687 7.171 1.00 78.94 414 ALA A CA 1
ATOM 3199 C C . ALA A 1 414 ? -3.782 -0.597 6.328 1.00 78.94 414 ALA A C 1
ATOM 3201 O O . ALA A 1 414 ? -3.706 -1.695 6.875 1.00 78.94 414 ALA A O 1
ATOM 3202 N N . GLU A 1 415 ? -3.866 -0.482 4.998 1.00 85.38 415 GLU A N 1
ATOM 3203 C CA . GLU A 1 415 ? -3.850 -1.641 4.092 1.00 85.38 415 GLU A CA 1
ATOM 3204 C C . GLU A 1 415 ? -2.534 -2.436 4.190 1.00 85.38 415 GLU A C 1
ATOM 3206 O O . GLU A 1 415 ? -2.555 -3.665 4.129 1.00 85.38 415 GLU A O 1
ATOM 3211 N N . ILE A 1 416 ? -1.390 -1.767 4.389 1.00 86.75 416 ILE A N 1
ATOM 3212 C CA . ILE A 1 416 ? -0.090 -2.432 4.593 1.00 86.75 416 ILE A CA 1
ATOM 3213 C C . ILE A 1 416 ? -0.062 -3.195 5.920 1.00 86.75 416 ILE A C 1
ATOM 3215 O O . ILE A 1 416 ? 0.407 -4.331 5.949 1.00 86.75 416 ILE A O 1
ATOM 3219 N N . ILE A 1 417 ? -0.575 -2.609 7.005 1.00 83.25 417 ILE A N 1
ATOM 3220 C CA . ILE A 1 417 ? -0.634 -3.295 8.305 1.00 83.25 417 ILE A CA 1
ATOM 3221 C C . ILE A 1 417 ? -1.585 -4.493 8.243 1.00 83.25 417 ILE A C 1
ATOM 3223 O O . ILE A 1 417 ? -1.218 -5.578 8.681 1.00 83.25 417 ILE A O 1
ATOM 3227 N N . LEU A 1 418 ? -2.748 -4.344 7.603 1.00 79.06 418 LEU A N 1
ATOM 3228 C CA . LEU A 1 418 ? -3.662 -5.459 7.326 1.00 79.06 418 LEU A CA 1
ATOM 3229 C C . LEU A 1 418 ? -2.987 -6.571 6.515 1.00 79.06 418 LEU A C 1
ATOM 3231 O O . LEU A 1 418 ? -3.305 -7.749 6.672 1.00 79.06 418 LEU A O 1
ATOM 3235 N N . ALA A 1 419 ? -2.074 -6.213 5.612 1.00 81.31 419 ALA A N 1
ATOM 3236 C CA . ALA A 1 419 ? -1.308 -7.201 4.874 1.00 81.31 419 ALA A CA 1
ATOM 3237 C C . ALA A 1 419 ? -0.277 -7.915 5.744 1.00 81.31 419 ALA A C 1
ATOM 3239 O O . ALA A 1 419 ? -0.166 -9.132 5.630 1.00 81.31 419 ALA A O 1
ATOM 3240 N N . ALA A 1 420 ? 0.420 -7.191 6.621 1.00 77.31 420 ALA A N 1
ATOM 3241 C CA . ALA A 1 420 ? 1.339 -7.784 7.586 1.00 77.31 420 ALA A CA 1
ATOM 3242 C C . ALA A 1 420 ? 0.607 -8.753 8.530 1.00 77.31 420 ALA A C 1
ATOM 3244 O O . ALA A 1 420 ? 1.029 -9.893 8.663 1.00 77.31 420 ALA A O 1
ATOM 3245 N N . GLU A 1 421 ? -0.538 -8.350 9.084 1.00 75.38 421 GLU A N 1
ATOM 3246 C CA . GLU A 1 421 ? -1.406 -9.204 9.910 1.00 75.38 421 GLU A CA 1
ATOM 3247 C C . GLU A 1 421 ? -1.771 -10.516 9.213 1.00 75.38 421 GLU A C 1
ATOM 3249 O O . GLU A 1 421 ? -1.638 -11.588 9.796 1.00 75.38 421 GLU A O 1
ATOM 3254 N N . LYS A 1 422 ? -2.169 -10.444 7.938 1.00 73.81 422 LYS A N 1
ATOM 3255 C CA . LYS A 1 422 ? -2.497 -11.632 7.142 1.00 73.81 422 LYS A CA 1
ATOM 3256 C C . LYS A 1 422 ? -1.303 -12.543 6.897 1.00 73.81 422 LYS A C 1
ATOM 3258 O O . LYS A 1 422 ? -1.472 -13.754 6.919 1.00 73.81 422 LYS A O 1
ATOM 3263 N N . VAL A 1 423 ? -0.120 -11.978 6.650 1.00 70.50 423 VAL A N 1
ATOM 3264 C CA . VAL A 1 423 ? 1.113 -12.766 6.476 1.00 70.50 423 VAL A CA 1
ATOM 3265 C C . VAL A 1 423 ? 1.458 -13.528 7.759 1.00 70.50 423 VAL A C 1
ATOM 3267 O O . VAL A 1 423 ? 1.973 -14.634 7.682 1.00 70.50 423 VAL A O 1
ATOM 3270 N N . ILE A 1 424 ? 1.128 -12.963 8.921 1.00 66.69 424 ILE A N 1
ATOM 3271 C CA . ILE A 1 424 ? 1.360 -13.565 10.243 1.00 66.69 424 ILE A CA 1
ATOM 3272 C C . ILE A 1 424 ? 0.227 -14.536 10.636 1.00 66.69 424 ILE A C 1
ATOM 3274 O O . ILE A 1 424 ? 0.344 -15.259 11.618 1.00 66.69 424 ILE A O 1
ATOM 3278 N N . GLY A 1 425 ? -0.878 -14.584 9.882 1.00 55.91 425 GLY A N 1
ATOM 3279 C CA . GLY A 1 425 ? -2.031 -15.429 10.207 1.00 55.91 425 GLY A CA 1
ATOM 3280 C C . GLY A 1 425 ? -2.965 -14.841 11.271 1.00 55.91 425 GLY A C 1
ATOM 3281 O O . GLY A 1 425 ? -3.747 -15.575 11.872 1.00 55.91 425 GLY A O 1
ATOM 3282 N N . VAL A 1 426 ? -2.939 -13.521 11.492 1.00 47.91 426 VAL A N 1
ATOM 3283 C CA . VAL A 1 426 ? -3.979 -12.822 12.267 1.00 47.91 426 VAL A CA 1
ATOM 3284 C C . VAL A 1 426 ? -5.231 -12.716 11.395 1.00 47.91 426 VAL A C 1
ATOM 3286 O O . VAL A 1 426 ? -5.528 -11.678 10.800 1.00 47.91 426 VAL A O 1
ATOM 3289 N N . ASP A 1 427 ? -5.948 -13.827 11.249 1.00 39.97 427 ASP A N 1
ATOM 3290 C CA . ASP A 1 427 ? -7.265 -13.821 10.626 1.00 39.97 427 ASP A CA 1
ATOM 3291 C C . ASP A 1 427 ? -8.305 -13.224 11.579 1.00 39.97 427 ASP A C 1
ATOM 3293 O O . ASP A 1 427 ? -8.213 -13.323 12.802 1.00 39.97 427 ASP A O 1
ATOM 3297 N N . LYS A 1 428 ? -9.310 -12.573 10.988 1.00 36.41 428 LYS A N 1
ATOM 3298 C CA . LYS A 1 428 ? -10.433 -11.903 11.659 1.00 36.41 428 LYS A CA 1
ATOM 3299 C C . LYS A 1 428 ? -11.301 -12.876 12.479 1.00 36.41 428 LYS A C 1
ATOM 3301 O O . LYS A 1 428 ? -12.443 -13.132 12.099 1.00 36.41 428 LYS A O 1
ATOM 3306 N N . LYS A 1 429 ? -10.808 -13.385 13.607 1.00 32.41 429 LYS A N 1
ATOM 3307 C CA . LYS A 1 429 ? -11.618 -14.153 14.566 1.00 32.41 429 LYS A CA 1
ATOM 3308 C C . LYS A 1 429 ? -12.128 -13.366 15.775 1.00 32.41 429 LYS A C 1
ATOM 3310 O O . LYS A 1 429 ? -12.962 -13.897 16.487 1.00 32.41 429 LYS A O 1
ATOM 3315 N N . ASP A 1 430 ? -11.808 -12.079 15.919 1.00 32.22 430 ASP A N 1
ATOM 3316 C CA . ASP A 1 430 ? -12.234 -11.306 17.105 1.00 32.22 430 ASP A CA 1
ATOM 3317 C C . ASP A 1 430 ? -13.357 -10.270 16.872 1.00 32.22 430 ASP A C 1
ATOM 3319 O O . ASP A 1 430 ? -13.559 -9.385 17.695 1.00 32.22 430 ASP A O 1
ATOM 3323 N N . ALA A 1 431 ? -14.137 -10.366 15.785 1.00 30.23 431 ALA A N 1
ATOM 3324 C CA . ALA A 1 431 ? -15.272 -9.451 15.544 1.00 30.23 431 ALA A CA 1
ATOM 3325 C C . ALA A 1 431 ? -16.645 -10.130 15.364 1.00 30.23 431 ALA A C 1
ATOM 3327 O O . ALA A 1 431 ? -17.627 -9.452 15.066 1.00 30.23 431 ALA A O 1
ATOM 3328 N N . THR A 1 432 ? -16.750 -11.443 15.579 1.00 27.09 432 THR A N 1
ATOM 3329 C CA . THR A 1 432 ? -18.037 -12.161 15.528 1.00 27.09 432 THR A CA 1
ATOM 3330 C C . THR A 1 432 ? -18.064 -13.307 16.536 1.00 27.09 432 THR A C 1
ATOM 3332 O O . THR A 1 432 ? -18.148 -14.468 16.171 1.00 27.09 432 THR A O 1
ATOM 3335 N N . GLU A 1 433 ? -18.038 -12.977 17.826 1.00 28.92 433 GLU A N 1
ATOM 3336 C CA . GLU A 1 433 ? -18.579 -13.854 18.873 1.00 28.92 433 GLU A CA 1
ATOM 3337 C C . GLU A 1 433 ? -19.582 -13.068 19.715 1.00 28.92 433 GLU A C 1
ATOM 3339 O O . GLU A 1 433 ? -19.292 -12.532 20.781 1.00 28.92 433 GLU A O 1
ATOM 3344 N N . LYS A 1 434 ? -20.792 -12.965 19.168 1.00 29.83 434 LYS A N 1
ATOM 3345 C CA . LYS A 1 434 ? -22.052 -12.931 19.913 1.00 29.83 434 LYS A CA 1
ATOM 3346 C C . LYS A 1 434 ? -23.166 -13.191 18.913 1.00 29.83 434 LYS A C 1
ATOM 3348 O O . LYS A 1 434 ? -23.769 -12.251 18.418 1.00 29.83 434 LYS A O 1
ATOM 3353 N N . LEU A 1 435 ? -23.382 -14.465 18.598 1.00 26.61 435 LEU A N 1
ATOM 3354 C CA . LEU A 1 435 ? -24.650 -15.038 18.144 1.00 26.61 435 LEU A CA 1
ATOM 3355 C C . LEU A 1 435 ? -24.491 -16.568 18.139 1.00 26.61 435 LEU A C 1
ATOM 3357 O O . LEU A 1 435 ? -23.774 -17.093 17.303 1.00 26.61 435 LEU A O 1
ATOM 3361 N N . GLY A 1 436 ? -25.175 -17.228 19.078 1.00 27.19 436 GLY A N 1
ATOM 3362 C CA . GLY A 1 436 ? -25.681 -18.599 18.944 1.00 27.19 436 GLY A CA 1
ATOM 3363 C C . GLY A 1 436 ? -24.687 -19.753 19.070 1.00 27.19 436 GLY A C 1
ATOM 3364 O O . GLY A 1 436 ? -23.848 -19.969 18.209 1.00 27.19 436 GLY A O 1
ATOM 3365 N N . GLU A 1 437 ? -24.869 -20.552 20.118 1.00 33.22 437 GLU A N 1
ATOM 3366 C CA . GLU A 1 437 ? -24.458 -21.955 20.167 1.00 33.22 437 GLU A CA 1
ATOM 3367 C C . GLU A 1 437 ? -25.085 -22.729 18.991 1.00 33.22 437 GLU A C 1
ATOM 3369 O O . GLU A 1 437 ? -26.289 -22.951 19.002 1.00 33.22 437 GLU A O 1
ATOM 3374 N N . ASP A 1 438 ? -24.294 -23.093 17.979 1.00 33.50 438 ASP A N 1
ATOM 3375 C CA . ASP A 1 438 ? -24.416 -24.329 17.181 1.00 33.50 438 ASP A CA 1
ATOM 3376 C C . ASP A 1 438 ? -23.367 -24.291 16.061 1.00 33.50 438 ASP A C 1
ATOM 3378 O O . ASP A 1 438 ? -23.603 -23.684 15.027 1.00 33.50 438 ASP A O 1
ATOM 3382 N N . ASP A 1 439 ? -22.188 -24.889 16.268 1.00 32.59 439 ASP A N 1
ATOM 3383 C CA . ASP A 1 439 ? -21.281 -25.258 15.163 1.00 32.59 439 ASP A CA 1
ATOM 3384 C C . ASP A 1 439 ? -20.158 -26.203 15.640 1.00 32.59 439 ASP A C 1
ATOM 3386 O O . ASP A 1 439 ? -18.961 -25.957 15.499 1.00 32.59 439 ASP A O 1
ATOM 3390 N N . ARG A 1 440 ? -20.543 -27.355 16.209 1.00 32.41 440 ARG A N 1
ATOM 3391 C CA . ARG A 1 440 ? -19.623 -28.503 16.387 1.00 32.41 440 ARG A CA 1
ATOM 3392 C C . ARG A 1 440 ? -19.420 -29.318 15.097 1.00 32.41 440 ARG A C 1
ATOM 3394 O O . ARG A 1 440 ? -18.779 -30.358 15.147 1.00 32.41 440 ARG A O 1
ATOM 3401 N N . ALA A 1 441 ? -19.967 -28.876 13.962 1.00 35.00 441 ALA A N 1
ATOM 3402 C CA . ALA A 1 441 ? -20.082 -29.682 12.743 1.00 35.00 441 ALA A CA 1
ATOM 3403 C C . ALA A 1 441 ? -19.055 -29.364 11.632 1.00 35.00 441 ALA A C 1
ATOM 3405 O O . ALA A 1 441 ? -19.081 -30.030 10.605 1.00 35.00 441 ALA A O 1
ATOM 3406 N N . ASN A 1 442 ? -18.155 -28.387 11.816 1.00 38.78 442 ASN A N 1
ATOM 3407 C CA . ASN A 1 442 ? -17.244 -27.903 10.760 1.00 38.78 442 ASN A CA 1
ATOM 3408 C C . ASN A 1 442 ? -15.743 -28.037 11.103 1.00 38.78 442 ASN A C 1
ATOM 3410 O O . ASN A 1 442 ? -14.942 -27.186 10.722 1.00 38.78 442 ASN A O 1
ATOM 3414 N N . GLN A 1 443 ? -15.341 -29.074 11.842 1.00 39.62 443 GLN A N 1
ATOM 3415 C CA . GLN A 1 443 ? -13.918 -29.403 12.016 1.00 39.62 443 GLN A CA 1
ATOM 3416 C C . GLN A 1 443 ? -13.489 -30.448 10.976 1.00 39.62 443 GLN A C 1
ATOM 3418 O O . GLN A 1 443 ? -14.185 -31.441 10.790 1.00 39.62 443 GLN A O 1
ATOM 3423 N N . GLU A 1 444 ? -12.356 -30.229 10.301 1.00 43.34 444 GLU A N 1
ATOM 3424 C CA . GLU A 1 444 ? -11.744 -31.220 9.404 1.00 43.34 444 GLU A CA 1
ATOM 3425 C C . GLU A 1 444 ? -11.072 -32.324 10.249 1.00 43.34 444 GLU A C 1
ATOM 3427 O O . GLU A 1 444 ? -10.145 -32.061 11.025 1.00 43.34 444 GLU A O 1
ATOM 3432 N N . GLU A 1 445 ? -11.550 -33.567 10.143 1.00 39.44 445 GLU A N 1
ATOM 3433 C CA . GLU A 1 445 ? -11.034 -34.712 10.904 1.00 39.44 445 GLU A CA 1
ATOM 3434 C C . GLU A 1 445 ? -9.839 -35.368 10.177 1.00 39.44 445 GLU A C 1
ATOM 3436 O O . GLU A 1 445 ? -9.990 -36.164 9.258 1.00 39.44 445 GLU A O 1
ATOM 3441 N N . LEU A 1 446 ? -8.602 -35.069 10.587 1.00 39.47 446 LEU A N 1
ATOM 3442 C CA . LEU A 1 446 ? -7.391 -35.669 9.996 1.00 39.47 446 LEU A CA 1
ATOM 3443 C C . LEU A 1 446 ? -6.855 -36.858 10.825 1.00 39.47 446 LEU A C 1
ATOM 3445 O O . LEU A 1 446 ? -6.615 -36.720 12.024 1.00 39.47 446 LEU A O 1
ATOM 3449 N N . PHE A 1 447 ? -6.544 -38.013 10.206 1.00 37.16 447 PHE A N 1
ATOM 3450 C CA . PHE A 1 447 ? -5.639 -39.002 10.831 1.00 37.16 447 PHE A CA 1
ATOM 3451 C C . PHE A 1 447 ? -4.234 -38.798 10.323 1.00 37.16 447 PHE A C 1
ATOM 3453 O O . PHE A 1 447 ? -3.948 -38.898 9.137 1.00 37.16 447 PHE A O 1
ATOM 3460 N N . CYS A 1 448 ? -3.326 -38.558 11.253 1.00 35.03 448 CYS A N 1
ATOM 3461 C CA . CYS A 1 448 ? -1.937 -38.309 10.941 1.00 35.03 448 CYS A CA 1
ATOM 3462 C C . CYS A 1 448 ? -1.118 -39.561 11.217 1.00 35.03 448 CYS A C 1
ATOM 3464 O O . CYS A 1 448 ? -0.526 -39.687 12.283 1.00 35.03 448 CYS A O 1
ATOM 3466 N N . LEU A 1 449 ? -1.073 -40.477 10.258 1.00 34.34 449 LEU A N 1
ATOM 3467 C CA . LEU A 1 449 ? -0.202 -41.639 10.345 1.00 34.34 449 LEU A CA 1
ATOM 3468 C C . LEU A 1 449 ? 1.253 -41.239 10.566 1.00 34.34 449 LEU A C 1
ATOM 3470 O O . LEU A 1 449 ? 1.804 -40.452 9.805 1.00 34.34 449 LEU A O 1
ATOM 3474 N N . ASP A 1 450 ? 1.852 -41.758 11.643 1.00 35.44 450 ASP A N 1
ATOM 3475 C CA . ASP A 1 450 ? 3.241 -41.469 12.000 1.00 35.44 450 ASP A CA 1
ATOM 3476 C C . ASP A 1 450 ? 4.130 -41.873 10.846 1.00 35.44 450 ASP A C 1
ATOM 3478 O O . ASP A 1 450 ? 3.933 -42.850 10.125 1.00 35.44 450 ASP A O 1
ATOM 3482 N N . LEU A 1 451 ? 5.182 -41.092 10.768 1.00 34.62 451 LEU A N 1
ATOM 3483 C CA . LEU A 1 451 ? 6.379 -41.444 10.075 1.00 34.62 451 LEU A CA 1
ATOM 3484 C C . LEU A 1 451 ? 7.274 -42.141 11.098 1.00 34.62 451 LEU A C 1
ATOM 3486 O O . LEU A 1 451 ? 7.877 -41.500 11.962 1.00 34.62 451 LEU A O 1
ATOM 3490 N N . ALA A 1 452 ? 7.435 -43.453 10.967 1.00 26.23 452 ALA A N 1
ATOM 3491 C CA . ALA A 1 452 ? 8.729 -44.046 11.275 1.00 26.23 452 ALA A CA 1
ATOM 3492 C C . ALA A 1 452 ? 9.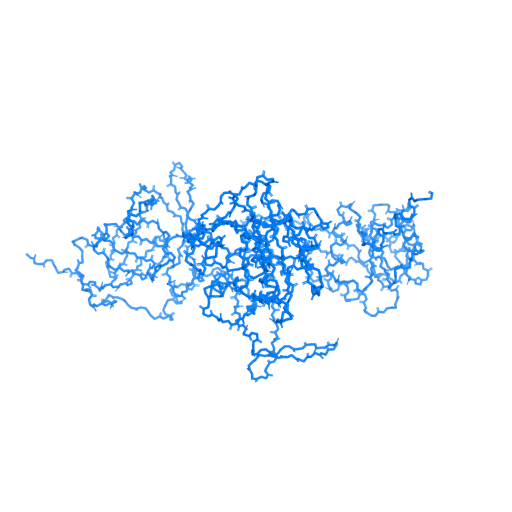235 -44.742 10.002 1.00 26.23 452 ALA A C 1
ATOM 3494 O O . ALA A 1 452 ? 8.515 -45.506 9.381 1.00 26.23 452 ALA A O 1
ATOM 3495 N N . ALA A 1 453 ? 10.459 -44.516 9.545 1.00 29.00 453 ALA A N 1
ATOM 3496 C CA . ALA A 1 453 ? 11.650 -44.375 10.353 1.00 29.00 453 ALA A CA 1
ATOM 3497 C C . ALA A 1 453 ? 12.740 -43.549 9.644 1.00 29.00 453 ALA A C 1
ATOM 3499 O O . ALA A 1 453 ? 12.873 -43.564 8.428 1.00 29.00 453 ALA A O 1
ATOM 3500 N N . MET A 1 454 ? 13.599 -42.947 10.474 1.00 30.44 454 MET A N 1
ATOM 3501 C CA . MET A 1 454 ? 14.954 -42.455 10.166 1.00 30.44 454 MET A CA 1
ATOM 3502 C C . MET A 1 454 ? 15.128 -40.996 9.714 1.00 30.44 454 MET A C 1
ATOM 3504 O O . MET A 1 454 ? 15.784 -40.714 8.719 1.00 30.44 454 MET A O 1
ATOM 3508 N N . SER A 1 455 ? 14.648 -40.050 10.525 1.00 28.20 455 SER A N 1
ATOM 3509 C CA . SER A 1 455 ? 15.421 -38.939 11.145 1.00 28.20 455 SER A CA 1
ATOM 3510 C C . SER A 1 455 ? 14.469 -38.120 12.054 1.00 28.20 455 SER A C 1
ATOM 3512 O O . SER A 1 455 ? 13.255 -38.213 11.891 1.00 28.20 455 SER A O 1
ATOM 3514 N N . PRO A 1 456 ? 14.946 -37.455 13.123 1.00 32.81 456 PRO A N 1
ATOM 3515 C CA . PRO A 1 456 ? 14.115 -37.070 14.275 1.00 32.81 456 PRO A CA 1
ATOM 3516 C C . PRO A 1 456 ? 13.164 -35.890 13.990 1.00 32.81 456 PRO A C 1
ATOM 3518 O O . PRO A 1 456 ? 13.610 -34.920 13.386 1.00 32.81 456 PRO A O 1
ATOM 3521 N N . PRO A 1 457 ? 11.970 -35.806 14.619 1.00 42.97 457 PRO A N 1
ATOM 3522 C CA . PRO A 1 457 ? 10.996 -36.839 15.002 1.00 42.97 457 PRO A CA 1
ATOM 3523 C C . PRO A 1 457 ? 9.575 -36.542 14.440 1.00 42.97 457 PRO A C 1
ATOM 3525 O O . PRO A 1 457 ? 9.162 -35.386 14.390 1.00 42.97 457 PRO A O 1
ATOM 3528 N N . GLY A 1 458 ? 8.749 -37.563 14.160 1.00 41.62 458 GLY A N 1
ATOM 3529 C CA . GLY A 1 458 ? 7.309 -37.403 13.838 1.00 41.62 458 GLY A CA 1
ATOM 3530 C C . GLY A 1 458 ? 6.504 -36.587 14.872 1.00 41.62 458 GLY A C 1
ATOM 3531 O O . GLY A 1 458 ? 5.529 -35.920 14.536 1.00 41.62 458 GLY A O 1
ATOM 3532 N N . ARG A 1 459 ? 7.013 -36.488 16.112 1.00 40.78 459 ARG A N 1
ATOM 3533 C CA . ARG A 1 459 ? 6.517 -35.579 17.165 1.00 40.78 459 ARG A CA 1
ATOM 3534 C C . ARG A 1 459 ? 6.636 -34.087 16.846 1.00 40.78 459 ARG A C 1
ATOM 3536 O O . ARG A 1 459 ? 5.882 -33.304 17.411 1.00 40.78 459 ARG A O 1
ATOM 3543 N N . ALA A 1 460 ? 7.599 -33.668 16.027 1.00 47.47 460 ALA A N 1
ATOM 3544 C CA . ALA A 1 460 ? 7.737 -32.264 15.644 1.00 47.47 460 ALA A CA 1
ATOM 3545 C C . ALA A 1 460 ? 6.656 -31.880 14.633 1.00 47.47 460 ALA A C 1
ATOM 3547 O O . ALA A 1 460 ? 6.033 -30.839 14.792 1.00 47.47 460 ALA A O 1
ATOM 3548 N N . LEU A 1 461 ? 6.369 -32.756 13.665 1.00 53.88 461 LEU A N 1
ATOM 3549 C CA . LEU A 1 461 ? 5.313 -32.533 12.681 1.00 53.88 461 LEU A CA 1
ATOM 3550 C C . LEU A 1 461 ? 3.931 -32.567 13.333 1.00 53.88 461 LEU A C 1
ATOM 3552 O O . LEU A 1 461 ? 3.139 -31.658 13.120 1.00 53.88 461 LEU A O 1
ATOM 3556 N N . SER A 1 462 ? 3.675 -33.549 14.206 1.00 50.78 462 SER A N 1
ATOM 3557 C CA . SER A 1 462 ? 2.418 -33.606 14.957 1.00 50.78 462 SER A CA 1
ATOM 3558 C C . SER A 1 462 ? 2.238 -32.378 15.848 1.00 50.78 462 SER A C 1
ATOM 3560 O O . SER A 1 462 ? 1.126 -31.899 16.002 1.00 50.78 462 SER A O 1
ATOM 3562 N N . LYS A 1 463 ? 3.316 -31.844 16.435 1.00 51.72 463 LYS A N 1
ATOM 3563 C CA . LYS A 1 463 ? 3.260 -30.630 17.258 1.00 51.72 463 LYS A CA 1
ATOM 3564 C C . LYS A 1 463 ? 3.011 -29.379 16.409 1.00 51.72 463 LYS A C 1
ATOM 3566 O O . LYS A 1 463 ? 2.149 -28.592 16.764 1.00 51.72 463 LYS A O 1
ATOM 3571 N N . VAL A 1 464 ? 3.689 -29.251 15.268 1.00 58.78 464 VAL A N 1
ATOM 3572 C CA . VAL A 1 464 ? 3.489 -28.157 14.300 1.00 58.78 464 VAL A CA 1
ATOM 3573 C C . VAL A 1 464 ? 2.079 -28.170 13.699 1.00 58.78 464 VAL A C 1
ATOM 3575 O O . VAL A 1 464 ? 1.527 -27.109 13.424 1.00 58.78 464 VAL A O 1
ATOM 3578 N N . LEU A 1 465 ? 1.489 -29.352 13.499 1.00 59.94 465 LEU A N 1
ATOM 3579 C CA . LEU A 1 465 ? 0.123 -29.496 12.990 1.00 59.94 465 LEU A CA 1
ATOM 3580 C C . LEU A 1 465 ? -0.933 -29.308 14.094 1.00 59.94 465 LEU A C 1
ATOM 3582 O O . LEU A 1 465 ? -1.937 -28.655 13.840 1.00 59.94 465 LEU A O 1
ATOM 3586 N N . ASN A 1 466 ? -0.684 -29.791 15.320 1.00 52.22 466 ASN A N 1
ATOM 3587 C CA . ASN A 1 466 ? -1.601 -29.638 16.462 1.00 52.22 466 ASN A CA 1
ATOM 3588 C C . ASN A 1 466 ? -1.584 -28.239 17.107 1.00 52.22 466 ASN A C 1
ATOM 3590 O O . ASN A 1 466 ? -2.476 -27.925 17.891 1.00 52.22 466 ASN A O 1
ATOM 3594 N N . GLU A 1 467 ? -0.577 -27.403 16.837 1.00 53.97 467 GLU A N 1
ATOM 3595 C CA . GLU A 1 467 ? -0.547 -25.998 17.278 1.00 53.97 467 GLU A CA 1
ATOM 3596 C C . GLU A 1 467 ? -1.561 -25.117 16.513 1.00 53.97 467 GLU A C 1
ATOM 3598 O O . GLU A 1 467 ? -1.861 -24.008 16.954 1.00 53.97 467 GLU A O 1
ATOM 3603 N N . GLU A 1 468 ? -2.151 -25.615 15.418 1.00 50.25 468 GLU A N 1
ATOM 3604 C CA . GLU A 1 468 ? -3.236 -24.956 14.687 1.00 50.25 468 GLU A CA 1
ATOM 3605 C C . GLU A 1 468 ? -4.604 -25.610 14.932 1.00 50.25 468 GLU A C 1
ATOM 3607 O O . GLU A 1 468 ? -4.753 -26.825 14.914 1.00 50.25 468 GLU A O 1
ATOM 3612 N N . THR A 1 469 ? -5.655 -24.793 15.061 1.00 46.59 469 THR A N 1
ATOM 3613 C CA . THR A 1 469 ? -7.040 -25.251 15.305 1.00 46.59 469 THR A CA 1
ATOM 3614 C C . THR A 1 469 ? -7.718 -25.920 14.099 1.00 46.59 469 THR A C 1
ATOM 3616 O O . THR A 1 469 ? -8.903 -26.232 14.176 1.00 46.59 469 THR A O 1
ATOM 3619 N N . SER A 1 470 ? -7.018 -26.052 12.969 1.00 58.41 470 SER A N 1
ATOM 3620 C CA . SER A 1 470 ? -7.598 -26.438 11.672 1.00 58.41 470 SER A CA 1
ATOM 3621 C C . SER A 1 470 ? -7.410 -27.917 11.327 1.00 58.41 470 SER A C 1
ATOM 3623 O O . SER A 1 470 ? -8.069 -28.396 10.416 1.00 58.41 470 SER A O 1
ATOM 3625 N N . PHE A 1 471 ? -6.525 -28.638 12.024 1.00 61.31 471 PHE A N 1
ATOM 3626 C CA . PHE A 1 471 ? -6.223 -30.039 11.737 1.00 61.31 471 PHE A CA 1
ATOM 3627 C C . PHE A 1 471 ? -6.256 -30.858 13.026 1.00 61.31 471 PHE A C 1
ATOM 3629 O O . PHE A 1 471 ? -5.643 -30.481 14.022 1.00 61.31 471 PHE A O 1
ATOM 3636 N N . ASN A 1 472 ? -6.944 -31.996 13.005 1.00 59.75 472 ASN A N 1
ATOM 3637 C CA . ASN A 1 472 ? -6.839 -32.993 14.068 1.00 59.75 472 ASN A CA 1
ATOM 3638 C C . ASN A 1 472 ? -5.749 -34.015 13.705 1.00 59.75 472 ASN A C 1
ATOM 3640 O O . ASN A 1 472 ? -5.528 -34.278 12.539 1.00 59.75 472 ASN A O 1
ATOM 3644 N N . VAL A 1 473 ? -5.031 -34.602 14.653 1.00 67.81 473 VAL A N 1
ATOM 3645 C CA . VAL A 1 473 ? -4.032 -35.648 14.368 1.00 67.81 473 VAL A CA 1
ATOM 3646 C C . VAL A 1 473 ? -4.488 -36.901 15.088 1.00 67.81 473 VAL A C 1
ATOM 3648 O O . VAL A 1 473 ? -4.219 -37.063 16.276 1.00 67.81 473 VAL A O 1
ATOM 3651 N N . LEU A 1 474 ? -5.198 -37.782 14.381 1.00 62.53 474 LEU A N 1
ATOM 3652 C CA . LEU A 1 474 ? -5.906 -38.866 15.067 1.00 62.53 474 LEU A CA 1
ATOM 3653 C C . LEU A 1 474 ? -5.013 -40.029 15.535 1.00 62.53 474 LEU A C 1
ATOM 3655 O O . LEU A 1 474 ? -5.206 -40.486 16.659 1.00 62.53 474 LEU A O 1
ATOM 3659 N N . ALA A 1 475 ? -4.032 -40.503 14.754 1.00 65.31 475 ALA A N 1
ATOM 3660 C CA . ALA A 1 475 ? -3.151 -41.585 15.213 1.00 65.31 475 ALA A CA 1
ATOM 3661 C C . ALA A 1 475 ? -1.889 -41.761 14.377 1.00 65.31 475 ALA A C 1
ATOM 3663 O O . ALA A 1 475 ? -1.943 -41.686 13.157 1.00 65.31 475 ALA A O 1
ATOM 3664 N N . CYS A 1 476 ? -0.799 -42.124 15.053 1.00 68.94 476 CYS A N 1
ATOM 3665 C CA . CYS A 1 476 ? 0.546 -42.222 14.518 1.00 68.94 476 CYS A CA 1
ATOM 3666 C C . CYS A 1 476 ? 1.030 -43.714 14.456 1.00 68.94 476 CYS A C 1
ATOM 3668 O O . CYS A 1 476 ? 1.069 -44.355 15.504 1.00 68.94 476 CYS A O 1
ATOM 3670 N N . TYR A 1 477 ? 1.491 -44.262 13.304 1.00 72.50 477 TYR A N 1
ATOM 3671 C CA . TYR A 1 477 ? 1.980 -45.651 13.141 1.00 72.50 477 TYR A CA 1
ATOM 3672 C C . TYR A 1 477 ? 3.381 -45.755 12.525 1.00 72.50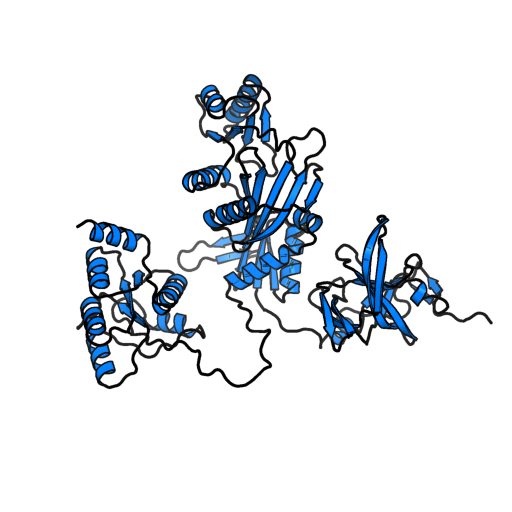 477 TYR A C 1
ATOM 3674 O O . TYR A 1 477 ? 3.783 -44.924 11.740 1.00 72.50 477 TYR A O 1
ATOM 3682 N N . LYS A 1 478 ? 4.145 -46.810 12.822 1.00 67.75 478 LYS A N 1
ATOM 3683 C CA . LYS A 1 478 ? 5.559 -46.900 12.402 1.00 67.75 478 LYS A CA 1
ATOM 3684 C C . LYS A 1 478 ? 5.808 -47.572 11.047 1.00 67.75 478 LYS A C 1
ATOM 3686 O O . LYS A 1 478 ? 6.960 -47.687 10.640 1.00 67.75 478 LYS A O 1
ATOM 3691 N N . ASN A 1 479 ? 4.772 -48.123 10.428 1.00 78.19 479 ASN A N 1
ATOM 3692 C CA . ASN A 1 479 ? 4.810 -48.816 9.142 1.00 78.19 479 ASN A CA 1
ATOM 3693 C C . ASN A 1 479 ? 3.380 -49.055 8.632 1.00 78.19 479 ASN A C 1
ATOM 3695 O O . ASN A 1 479 ? 2.414 -48.952 9.395 1.00 78.19 479 ASN A O 1
ATOM 3699 N N . GLY A 1 480 ? 3.249 -49.433 7.358 1.00 78.31 480 GLY A N 1
ATOM 3700 C CA . GLY A 1 480 ? 1.953 -49.701 6.735 1.00 78.31 480 GLY A CA 1
ATOM 3701 C C . GLY A 1 480 ? 1.167 -50.878 7.317 1.00 78.31 480 GLY A C 1
ATOM 3702 O O . GLY A 1 480 ? -0.061 -50.885 7.243 1.00 78.31 480 GLY A O 1
ATOM 3703 N N . LEU A 1 481 ? 1.838 -51.867 7.918 1.00 80.94 481 LEU A N 1
ATOM 3704 C CA . LEU A 1 481 ? 1.176 -53.054 8.463 1.00 80.94 481 LEU A CA 1
ATOM 3705 C C . LEU A 1 481 ? 0.471 -52.736 9.787 1.00 80.94 481 LEU A C 1
ATOM 3707 O O . LEU A 1 481 ? -0.669 -53.159 9.984 1.00 80.94 481 LEU A O 1
ATOM 3711 N N . ASP A 1 482 ? 1.114 -51.960 10.659 1.00 80.25 482 ASP A N 1
ATOM 3712 C CA . ASP A 1 482 ? 0.518 -51.482 11.911 1.00 80.25 482 ASP A CA 1
ATOM 3713 C C . ASP A 1 482 ? -0.707 -50.609 11.622 1.00 80.25 482 ASP A C 1
ATOM 3715 O O . ASP A 1 482 ? -1.764 -50.807 12.219 1.00 80.25 482 ASP A O 1
ATOM 3719 N N . PHE A 1 483 ? -0.592 -49.709 10.640 1.00 82.50 483 PHE A N 1
ATOM 3720 C CA . PHE A 1 483 ? -1.711 -48.899 10.167 1.00 82.50 483 PHE A CA 1
ATOM 3721 C C . PHE A 1 483 ? -2.887 -49.741 9.676 1.00 82.50 483 PHE A C 1
ATOM 3723 O O . PHE A 1 483 ? -4.024 -49.561 10.105 1.00 82.50 483 PHE A O 1
ATOM 3730 N N . LYS A 1 484 ? -2.609 -50.683 8.772 1.00 84.12 484 LYS A N 1
ATOM 3731 C CA . LYS A 1 484 ? -3.620 -51.582 8.222 1.00 84.12 484 LYS A CA 1
ATOM 3732 C C . LYS A 1 484 ? -4.312 -52.371 9.331 1.00 84.12 484 LYS A C 1
ATOM 3734 O O . LYS A 1 484 ? -5.531 -52.507 9.322 1.00 84.12 484 LYS A O 1
ATOM 3739 N N . THR A 1 485 ? -3.541 -52.876 10.290 1.00 81.62 485 THR A N 1
ATOM 3740 C CA . THR A 1 485 ? -4.071 -53.629 11.432 1.00 81.62 485 THR A CA 1
ATOM 3741 C C . THR A 1 485 ? -4.987 -52.760 12.289 1.00 81.62 485 THR A C 1
ATOM 3743 O O . THR A 1 485 ? -6.038 -53.230 12.714 1.00 81.62 485 THR A O 1
ATOM 3746 N N . ALA A 1 486 ? -4.629 -51.493 12.492 1.00 76.31 486 ALA A N 1
ATOM 3747 C CA . ALA A 1 486 ? -5.426 -50.537 13.245 1.00 76.31 486 ALA A CA 1
ATOM 3748 C C . ALA A 1 486 ? -6.763 -50.211 12.561 1.00 76.31 486 ALA A C 1
ATOM 3750 O O . ALA A 1 486 ? -7.811 -50.293 13.200 1.00 76.31 486 ALA A O 1
ATOM 3751 N N . LEU A 1 487 ? -6.758 -49.964 11.245 1.00 77.88 487 LEU A N 1
ATOM 3752 C CA . LEU A 1 487 ? -7.998 -49.770 10.483 1.00 77.88 487 LEU A CA 1
ATOM 3753 C C . LEU A 1 487 ? -8.911 -51.004 10.537 1.00 77.88 487 LEU A C 1
ATOM 3755 O O . LEU A 1 487 ? -10.118 -50.877 10.725 1.00 77.88 487 LEU A O 1
ATOM 3759 N N . ILE A 1 488 ? -8.342 -52.211 10.432 1.00 81.88 488 ILE A N 1
ATOM 3760 C CA . ILE A 1 488 ? -9.103 -53.467 10.563 1.00 81.88 488 ILE A CA 1
ATOM 3761 C C . ILE A 1 488 ? -9.666 -53.632 11.986 1.00 81.88 488 ILE A C 1
ATOM 3763 O O . ILE A 1 488 ? -10.755 -54.181 12.156 1.00 81.88 488 ILE A O 1
ATOM 3767 N N . ALA A 1 489 ? -8.948 -53.155 13.005 1.00 77.06 489 ALA A N 1
ATOM 3768 C CA . ALA A 1 489 ? -9.370 -53.194 14.405 1.00 77.06 489 ALA A CA 1
ATOM 3769 C C . ALA A 1 489 ? -10.448 -52.149 14.760 1.00 77.06 489 ALA A C 1
ATOM 3771 O O . ALA A 1 489 ? -10.961 -52.175 15.880 1.00 77.06 489 ALA A O 1
ATOM 3772 N N . GLY A 1 490 ? -10.827 -51.281 13.815 1.00 75.56 490 GLY A N 1
ATOM 3773 C CA . GLY A 1 490 ? -11.886 -50.288 13.982 1.00 75.56 490 GLY A CA 1
ATOM 3774 C C . GLY A 1 490 ? -11.399 -48.895 14.376 1.00 75.56 490 GLY A C 1
ATOM 3775 O O . GLY A 1 490 ? -12.225 -48.085 14.801 1.00 75.56 490 GLY A O 1
ATOM 3776 N N . ASP A 1 491 ? -10.101 -48.599 14.237 1.00 72.94 491 ASP A N 1
ATOM 3777 C CA . ASP A 1 491 ? -9.632 -47.214 14.321 1.00 72.94 491 ASP A CA 1
ATOM 3778 C C . ASP A 1 491 ? -10.306 -46.379 13.217 1.00 72.94 491 ASP A C 1
ATOM 3780 O O . ASP A 1 491 ? -10.566 -46.892 12.119 1.00 72.94 491 ASP A O 1
ATOM 3784 N N . PRO A 1 492 ? -10.629 -45.103 13.486 1.00 69.62 492 PRO A N 1
ATOM 3785 C CA . PRO A 1 492 ? -11.406 -44.338 12.529 1.00 69.62 492 PRO A CA 1
ATOM 3786 C C . PRO A 1 492 ? -10.590 -43.992 11.258 1.00 69.62 492 PRO A C 1
ATOM 3788 O O . PRO A 1 492 ? -9.360 -44.065 11.236 1.00 69.62 492 PRO A O 1
ATOM 3791 N N . ILE A 1 493 ? -11.289 -43.735 10.145 1.00 75.12 493 ILE A N 1
ATOM 3792 C CA . ILE A 1 493 ? -10.688 -43.670 8.799 1.00 75.12 493 ILE A CA 1
ATOM 3793 C C . ILE A 1 493 ? -10.335 -42.219 8.432 1.00 75.12 493 ILE A C 1
ATOM 3795 O O . ILE A 1 493 ? -11.221 -41.369 8.501 1.00 75.12 493 ILE A O 1
ATOM 3799 N N . PRO A 1 494 ? -9.103 -41.925 7.970 1.00 76.75 494 PRO A N 1
ATOM 3800 C CA . PRO A 1 494 ? -8.724 -40.574 7.553 1.00 76.75 494 PRO A CA 1
ATOM 3801 C C . PRO A 1 494 ? -9.245 -40.050 6.240 1.00 76.75 494 PRO A C 1
ATOM 3803 O O . PRO A 1 494 ? -9.305 -40.760 5.246 1.00 76.75 494 PRO A O 1
ATOM 3806 N N . ASP A 1 495 ? -9.392 -38.728 6.202 1.00 77.56 495 ASP A N 1
ATOM 3807 C CA . ASP A 1 495 ? -9.501 -37.983 4.953 1.00 77.56 495 ASP A CA 1
ATOM 3808 C C . ASP A 1 495 ? -8.160 -37.869 4.211 1.00 77.56 495 ASP A C 1
ATOM 3810 O O . ASP A 1 495 ? -8.111 -37.989 2.984 1.00 77.56 495 ASP A O 1
ATOM 3814 N N . VAL A 1 496 ? -7.056 -37.644 4.937 1.00 81.12 496 VAL A N 1
ATOM 3815 C CA . VAL A 1 496 ? -5.705 -37.473 4.372 1.00 81.12 496 VAL A CA 1
ATOM 3816 C C . VAL A 1 496 ? -4.681 -38.266 5.176 1.00 81.12 496 VAL A C 1
ATOM 3818 O O . VAL A 1 496 ? -4.714 -38.257 6.400 1.00 81.12 496 VAL A O 1
ATOM 3821 N N . VAL A 1 497 ? -3.736 -38.903 4.483 1.00 83.88 497 VAL A N 1
ATOM 3822 C CA . VAL A 1 497 ? -2.599 -39.630 5.053 1.00 83.88 497 VAL A CA 1
ATOM 3823 C C . VAL A 1 497 ? -1.296 -39.010 4.561 1.00 83.88 497 VAL A C 1
ATOM 3825 O O . VAL A 1 497 ? -1.013 -38.999 3.360 1.00 83.88 497 VAL A O 1
ATOM 3828 N N . LEU A 1 498 ? -0.478 -38.531 5.499 1.00 84.44 498 LEU A N 1
ATOM 3829 C CA . LEU A 1 498 ? 0.918 -38.180 5.250 1.00 84.44 498 LEU A CA 1
ATOM 3830 C C . LEU A 1 498 ? 1.755 -39.463 5.292 1.00 84.44 498 LEU A C 1
ATOM 3832 O O . LEU A 1 498 ? 1.825 -40.125 6.320 1.00 84.44 498 LEU A O 1
ATOM 3836 N N . MET A 1 499 ? 2.356 -39.833 4.165 1.00 84.81 499 MET A N 1
ATOM 3837 C CA . MET A 1 499 ? 2.943 -41.153 3.953 1.00 84.81 499 MET A CA 1
ATOM 3838 C C . MET A 1 499 ? 4.439 -41.057 3.696 1.00 84.81 499 MET A C 1
ATOM 3840 O O . MET A 1 499 ? 4.860 -40.566 2.651 1.00 84.81 499 MET A O 1
ATOM 3844 N N . ASP A 1 500 ? 5.253 -41.591 4.599 1.00 83.25 500 ASP A N 1
ATOM 3845 C CA . ASP A 1 500 ? 6.661 -41.843 4.300 1.00 83.25 500 ASP A CA 1
ATOM 3846 C C . ASP A 1 500 ? 6.788 -42.926 3.218 1.00 83.25 500 ASP A C 1
ATOM 3848 O O . ASP A 1 500 ? 6.165 -43.984 3.312 1.00 83.25 500 ASP A O 1
ATOM 3852 N N . ILE A 1 501 ? 7.609 -42.697 2.192 1.00 83.00 501 ILE A N 1
ATOM 3853 C CA . ILE A 1 501 ? 7.858 -43.722 1.166 1.00 83.00 501 ILE A CA 1
ATOM 3854 C C . ILE A 1 501 ? 8.670 -44.881 1.755 1.00 83.00 501 ILE A C 1
ATOM 3856 O O . ILE A 1 501 ? 8.373 -46.049 1.495 1.00 83.00 501 ILE A O 1
ATOM 3860 N N . ASN A 1 502 ? 9.669 -44.568 2.582 1.00 80.12 502 ASN A N 1
ATOM 3861 C CA . ASN A 1 502 ? 10.658 -45.529 3.058 1.00 80.12 502 ASN A CA 1
ATOM 3862 C C . ASN A 1 502 ? 10.366 -45.940 4.506 1.00 80.12 502 ASN A C 1
ATOM 3864 O O . ASN A 1 502 ? 11.032 -45.501 5.441 1.00 80.12 502 ASN A O 1
ATOM 3868 N N . MET A 1 503 ? 9.374 -46.816 4.680 1.00 81.38 503 MET A N 1
ATOM 3869 C CA . MET A 1 503 ? 9.029 -47.419 5.974 1.00 81.38 503 MET A CA 1
ATOM 3870 C C . MET A 1 503 ? 9.433 -48.901 6.032 1.00 81.38 503 MET A C 1
ATOM 3872 O O . MET A 1 503 ? 9.373 -49.589 5.009 1.00 81.38 503 MET A O 1
ATOM 3876 N N . PRO A 1 504 ? 9.829 -49.423 7.208 1.00 67.69 504 PRO A N 1
ATOM 3877 C CA . PRO A 1 504 ? 10.112 -50.847 7.383 1.00 67.69 504 PRO A CA 1
ATOM 3878 C C . PRO A 1 504 ? 8.828 -51.686 7.286 1.00 67.69 504 PRO A C 1
ATOM 3880 O O . PRO A 1 504 ? 7.737 -51.172 7.493 1.00 67.69 504 PRO A O 1
ATOM 3883 N N . VAL A 1 505 ? 8.957 -53.000 7.067 1.00 86.38 505 VAL A N 1
ATOM 3884 C CA . VAL A 1 505 ? 7.855 -53.994 7.046 1.00 86.38 505 VAL A CA 1
ATOM 3885 C C . VAL A 1 505 ? 6.888 -53.853 5.863 1.00 86.38 505 VAL A C 1
ATOM 3887 O O . VAL A 1 505 ? 6.795 -54.779 5.067 1.00 86.38 505 VAL A O 1
ATOM 3890 N N . MET A 1 506 ? 6.190 -52.724 5.750 1.00 82.50 506 MET A N 1
ATOM 3891 C CA . MET A 1 506 ? 5.294 -52.384 4.644 1.00 82.50 506 MET A CA 1
ATOM 3892 C C . MET A 1 506 ? 5.527 -50.917 4.288 1.00 82.50 506 MET A C 1
ATOM 3894 O O . MET A 1 506 ? 5.280 -50.029 5.111 1.00 82.50 506 MET A O 1
ATOM 3898 N N . ASN A 1 507 ? 6.059 -50.678 3.089 1.00 83.88 507 ASN A N 1
ATOM 3899 C CA . ASN A 1 507 ? 6.536 -49.357 2.671 1.00 83.88 507 ASN A CA 1
ATOM 3900 C C . ASN A 1 507 ? 5.396 -48.446 2.174 1.00 83.88 507 ASN A C 1
ATOM 3902 O O . ASN A 1 507 ? 4.244 -48.872 2.058 1.00 83.88 507 ASN A O 1
ATOM 3906 N N . GLY A 1 508 ? 5.694 -47.179 1.869 1.00 85.75 508 GLY A N 1
ATOM 3907 C CA . GLY A 1 508 ? 4.673 -46.206 1.468 1.00 85.75 508 GLY A CA 1
ATOM 3908 C C . GLY A 1 508 ? 3.958 -46.550 0.159 1.00 85.75 508 GLY A C 1
ATOM 3909 O O . GLY A 1 508 ? 2.765 -46.286 0.031 1.00 85.75 508 GLY A O 1
ATOM 3910 N N . VAL A 1 509 ? 4.639 -47.210 -0.783 1.00 89.06 509 VAL A N 1
ATOM 3911 C CA . VAL A 1 509 ? 4.047 -47.645 -2.061 1.00 89.06 509 VAL A CA 1
ATOM 3912 C C . VAL A 1 509 ? 3.050 -48.782 -1.827 1.00 89.06 509 VAL A C 1
ATOM 3914 O O . VAL A 1 509 ? 1.923 -48.737 -2.316 1.00 89.06 509 VAL A O 1
ATOM 3917 N N . GLU A 1 510 ? 3.433 -49.788 -1.038 1.00 88.56 510 GLU A N 1
ATOM 3918 C CA . GLU A 1 510 ? 2.561 -50.905 -0.657 1.00 88.56 510 GLU A CA 1
ATOM 3919 C C . GLU A 1 510 ? 1.356 -50.426 0.159 1.00 88.56 510 GLU A C 1
ATOM 3921 O O . GLU A 1 510 ? 0.237 -50.902 -0.038 1.00 88.56 510 GLU A O 1
ATOM 3926 N N . THR A 1 511 ? 1.573 -49.448 1.040 1.00 89.12 511 THR A N 1
ATOM 3927 C CA . THR A 1 511 ? 0.520 -48.850 1.873 1.00 89.12 511 THR A CA 1
ATOM 3928 C C . THR A 1 511 ? -0.441 -48.002 1.048 1.00 89.12 511 THR A C 1
ATOM 3930 O O . THR A 1 511 ? -1.652 -48.116 1.223 1.00 89.12 511 THR A O 1
ATOM 3933 N N . SER A 1 512 ? 0.070 -47.209 0.100 1.00 90.81 512 SER A N 1
ATOM 3934 C CA . SER A 1 512 ? -0.761 -46.445 -0.838 1.00 90.81 512 SER A CA 1
ATOM 3935 C C . SER A 1 512 ? -1.612 -47.367 -1.708 1.00 90.81 512 SER A C 1
ATOM 3937 O O . SER A 1 512 ? -2.785 -47.079 -1.924 1.00 90.81 512 SER A O 1
ATOM 3939 N N . ARG A 1 513 ? -1.063 -48.507 -2.154 1.00 92.44 513 ARG A N 1
ATOM 3940 C CA . ARG A 1 513 ? -1.827 -49.517 -2.900 1.00 92.44 513 ARG A CA 1
ATOM 3941 C C . ARG A 1 513 ? -2.967 -50.097 -2.065 1.00 92.44 513 ARG A C 1
ATOM 3943 O O . ARG A 1 513 ? -4.099 -50.129 -2.525 1.00 92.44 513 ARG A O 1
ATOM 3950 N N . TYR A 1 514 ? -2.684 -50.494 -0.824 1.00 91.38 514 TYR A N 1
ATOM 3951 C CA . TYR A 1 514 ? -3.717 -50.977 0.096 1.00 91.38 514 TYR A CA 1
ATOM 3952 C C . TYR A 1 514 ? -4.832 -49.942 0.313 1.00 91.38 514 TYR A C 1
ATOM 3954 O O . TYR A 1 514 ? -6.007 -50.286 0.223 1.00 91.38 514 TYR A O 1
ATOM 3962 N N . LEU A 1 515 ? -4.475 -48.675 0.550 1.00 88.50 515 LEU A N 1
ATOM 3963 C CA . LEU A 1 515 ? -5.448 -47.590 0.694 1.00 88.50 515 LEU A CA 1
ATOM 3964 C C . LEU A 1 515 ? -6.274 -47.390 -0.576 1.00 88.50 515 LEU A C 1
ATOM 3966 O O . LEU A 1 515 ? -7.484 -47.238 -0.499 1.00 88.50 515 LEU A O 1
ATOM 3970 N N . LYS A 1 516 ? -5.640 -47.433 -1.746 1.00 89.75 516 LYS A N 1
ATOM 3971 C CA . LYS A 1 516 ? -6.324 -47.309 -3.034 1.00 89.75 516 LYS A CA 1
ATOM 3972 C C . LYS A 1 516 ? -7.349 -48.424 -3.266 1.00 89.75 516 LYS A C 1
ATOM 3974 O O . LYS A 1 516 ? -8.404 -48.141 -3.830 1.00 89.75 516 LYS A O 1
ATOM 3979 N N . ASP A 1 517 ? -7.043 -49.649 -2.844 1.00 90.56 517 ASP A N 1
ATOM 3980 C CA . ASP A 1 517 ? -7.899 -50.817 -3.065 1.00 90.56 517 ASP A CA 1
ATOM 3981 C C . ASP A 1 517 ? -9.037 -50.915 -2.030 1.00 90.56 517 ASP A C 1
ATOM 3983 O O . ASP A 1 517 ? -10.187 -51.140 -2.402 1.00 90.56 517 ASP A O 1
ATOM 3987 N N . GLU A 1 518 ? -8.744 -50.704 -0.742 1.00 88.69 518 GLU A N 1
ATOM 3988 C CA . GLU A 1 518 ? -9.696 -50.945 0.359 1.00 88.69 518 GLU A CA 1
ATOM 3989 C C . GLU A 1 518 ? -10.357 -49.660 0.896 1.00 88.69 518 GLU A C 1
ATOM 3991 O O . GLU A 1 518 ? -11.463 -49.703 1.434 1.00 88.69 518 GLU A O 1
ATOM 3996 N N . HIS A 1 519 ? -9.713 -48.499 0.737 1.00 85.44 519 HIS A N 1
ATOM 3997 C CA . HIS A 1 519 ? -10.180 -47.207 1.258 1.00 85.44 519 HIS A CA 1
ATOM 3998 C C . HIS A 1 519 ? -9.960 -46.047 0.260 1.00 85.44 519 HIS A C 1
ATOM 4000 O O . HIS A 1 519 ? -9.273 -45.072 0.577 1.00 85.44 519 HIS A O 1
ATOM 4006 N N . PRO A 1 520 ? -10.550 -46.095 -0.951 1.00 86.25 520 PRO A N 1
ATOM 4007 C CA . PRO A 1 520 ? -10.247 -45.158 -2.041 1.00 86.25 520 PRO A CA 1
ATOM 4008 C C . PRO A 1 520 ? -10.616 -43.691 -1.760 1.00 86.25 520 PRO A C 1
ATOM 4010 O O . PRO A 1 520 ? -10.207 -42.803 -2.508 1.00 86.25 520 PRO A O 1
ATOM 4013 N N . SER A 1 521 ? -11.405 -43.422 -0.714 1.00 82.12 521 SER A N 1
ATOM 4014 C CA . SER A 1 521 ? -11.721 -42.068 -0.244 1.00 82.12 521 SER A CA 1
ATOM 4015 C C . SER A 1 521 ? -10.554 -41.395 0.486 1.00 82.12 521 SER A C 1
ATOM 4017 O O . SER A 1 521 ? -10.515 -40.167 0.553 1.00 82.12 521 SER A O 1
ATOM 4019 N N . VAL A 1 522 ? -9.607 -42.179 1.008 1.00 84.19 522 VAL A N 1
ATOM 4020 C CA . VAL A 1 522 ? -8.440 -41.695 1.751 1.00 84.19 522 VAL A CA 1
ATOM 4021 C C . VAL A 1 522 ? -7.428 -41.101 0.775 1.00 84.19 522 VAL A C 1
ATOM 4023 O O . VAL A 1 522 ? -6.978 -41.762 -0.163 1.00 84.19 522 VAL A O 1
ATOM 4026 N N . LYS A 1 523 ? -7.021 -39.851 0.999 1.00 86.00 523 LYS A N 1
ATOM 4027 C CA . LYS A 1 523 ? -6.083 -39.150 0.114 1.00 86.00 523 LYS A CA 1
ATOM 4028 C C . LYS A 1 523 ? -4.651 -39.272 0.626 1.00 86.00 523 LYS A C 1
ATOM 4030 O O . LYS A 1 523 ? -4.385 -39.007 1.790 1.00 86.00 523 LYS A O 1
ATOM 4035 N N . VAL A 1 524 ? -3.705 -39.625 -0.242 1.00 89.81 524 VAL A N 1
ATOM 4036 C CA . VAL A 1 524 ? -2.305 -39.859 0.159 1.00 89.81 524 VAL A CA 1
ATOM 4037 C C . VAL A 1 524 ? -1.396 -38.709 -0.281 1.00 89.81 524 VAL A C 1
ATOM 4039 O O . VAL A 1 524 ? -1.395 -38.327 -1.454 1.00 89.81 524 VAL A O 1
ATOM 4042 N N . ILE A 1 525 ? -0.583 -38.197 0.646 1.00 89.12 525 ILE A N 1
ATOM 4043 C CA . ILE A 1 525 ? 0.520 -37.265 0.384 1.00 89.12 525 ILE A CA 1
ATOM 4044 C C . ILE A 1 525 ? 1.833 -37.974 0.703 1.00 89.12 525 ILE A C 1
ATOM 4046 O O . ILE A 1 525 ? 2.096 -38.302 1.856 1.00 89.12 525 ILE A O 1
ATOM 4050 N N . ALA A 1 526 ? 2.668 -38.204 -0.306 1.00 88.31 526 ALA A N 1
ATOM 4051 C CA . ALA A 1 526 ? 3.962 -38.851 -0.134 1.00 88.31 526 ALA A CA 1
ATOM 4052 C C . ALA A 1 526 ? 5.018 -37.879 0.421 1.00 88.31 526 ALA A C 1
ATOM 4054 O O . ALA A 1 526 ? 5.126 -36.744 -0.044 1.00 88.31 526 ALA A O 1
ATOM 4055 N N . LEU A 1 527 ? 5.829 -38.353 1.365 1.00 84.44 527 LEU A N 1
ATOM 4056 C CA . LEU A 1 527 ? 6.942 -37.650 1.992 1.00 84.44 527 LEU A CA 1
ATOM 4057 C C . LEU A 1 527 ? 8.245 -38.417 1.745 1.00 84.44 527 LEU A C 1
ATOM 4059 O O . LEU A 1 527 ? 8.370 -39.589 2.104 1.00 84.44 527 LEU A O 1
ATOM 4063 N N . THR A 1 528 ? 9.243 -37.749 1.170 1.00 79.00 528 THR A N 1
ATOM 4064 C CA . THR A 1 528 ? 10.544 -38.348 0.816 1.00 79.00 528 THR A CA 1
ATOM 4065 C C . THR A 1 528 ? 11.715 -37.455 1.220 1.00 79.00 528 THR A C 1
ATOM 4067 O O . THR A 1 528 ? 11.550 -36.256 1.387 1.00 79.00 528 THR A O 1
ATOM 4070 N N . MET A 1 529 ? 12.911 -38.016 1.380 1.00 70.62 529 MET A N 1
ATOM 4071 C CA . MET A 1 529 ? 14.139 -37.231 1.584 1.00 70.62 529 MET A CA 1
ATOM 4072 C C . MET A 1 529 ? 14.771 -36.758 0.264 1.00 70.62 529 MET A C 1
ATOM 4074 O O . MET A 1 529 ? 15.526 -35.795 0.270 1.00 70.62 529 MET A O 1
ATOM 4078 N N . GLU A 1 530 ? 14.480 -37.435 -0.851 1.00 69.50 530 GLU A N 1
ATOM 4079 C CA . GLU A 1 530 ? 15.114 -37.206 -2.158 1.00 69.50 530 GLU A CA 1
ATOM 4080 C C . GLU A 1 530 ? 14.070 -37.210 -3.287 1.00 69.50 530 GLU A C 1
ATOM 4082 O O . GLU A 1 530 ? 13.030 -37.872 -3.199 1.00 69.50 530 GLU A O 1
ATOM 4087 N N . ASP A 1 531 ? 14.353 -36.502 -4.378 1.00 65.94 531 ASP A N 1
ATOM 4088 C CA . ASP A 1 531 ? 13.503 -36.347 -5.565 1.00 65.94 531 ASP A CA 1
ATOM 4089 C C . ASP A 1 531 ? 13.691 -37.472 -6.604 1.00 65.94 531 ASP A C 1
ATOM 4091 O O . ASP A 1 531 ? 13.642 -37.255 -7.816 1.00 65.94 531 ASP A O 1
ATOM 4095 N N . ASN A 1 532 ? 13.860 -38.711 -6.134 1.00 79.62 532 ASN A N 1
ATOM 4096 C CA . ASN A 1 532 ? 14.042 -39.881 -6.991 1.00 79.62 532 ASN A CA 1
ATOM 4097 C C . ASN A 1 532 ? 12.833 -40.106 -7.921 1.00 79.62 532 ASN A C 1
ATOM 4099 O O . ASN A 1 532 ? 11.734 -40.451 -7.477 1.00 79.62 532 ASN A O 1
ATOM 4103 N N . GLU A 1 533 ? 13.055 -39.990 -9.237 1.00 82.06 533 GLU A N 1
ATOM 4104 C CA . GLU A 1 533 ? 12.005 -40.152 -10.251 1.00 82.06 533 GLU A CA 1
ATOM 4105 C C . GLU A 1 533 ? 11.267 -41.498 -10.142 1.00 82.06 533 GLU A C 1
ATOM 4107 O O . GLU A 1 533 ? 10.061 -41.546 -10.382 1.00 82.06 533 GLU A O 1
ATOM 4112 N N . LYS A 1 534 ? 11.943 -42.598 -9.774 1.00 82.38 534 LYS A N 1
ATOM 4113 C CA . LYS A 1 534 ? 11.296 -43.921 -9.673 1.00 82.38 534 LYS A CA 1
ATOM 4114 C C . LYS A 1 534 ? 10.266 -43.974 -8.547 1.00 82.38 534 LYS A C 1
ATOM 4116 O O . LYS A 1 534 ? 9.196 -44.553 -8.740 1.00 82.38 534 LYS A O 1
ATOM 4121 N N . ASP A 1 535 ? 10.571 -43.343 -7.420 1.00 83.00 535 ASP A N 1
ATOM 4122 C CA . ASP A 1 535 ? 9.709 -43.327 -6.237 1.00 83.00 535 ASP A CA 1
ATOM 4123 C C . ASP A 1 535 ? 8.511 -42.396 -6.457 1.00 83.00 535 ASP A C 1
ATOM 4125 O O . ASP A 1 535 ? 7.372 -42.764 -6.160 1.00 83.00 535 ASP A O 1
ATOM 4129 N N . ILE A 1 536 ? 8.743 -41.248 -7.110 1.00 85.38 536 ILE A N 1
ATOM 4130 C CA . ILE A 1 536 ? 7.686 -40.339 -7.579 1.00 85.38 536 ILE A CA 1
ATOM 4131 C C . ILE A 1 536 ? 6.701 -41.089 -8.482 1.00 85.38 536 ILE A C 1
ATOM 4133 O O . ILE A 1 536 ? 5.489 -41.066 -8.254 1.00 85.38 536 ILE A O 1
ATOM 4137 N N . GLN A 1 537 ? 7.212 -41.791 -9.498 1.00 86.38 537 GLN A N 1
ATOM 4138 C CA . GLN A 1 537 ? 6.371 -42.552 -10.420 1.00 86.38 537 GLN A CA 1
ATOM 4139 C C . GLN A 1 537 ? 5.588 -43.662 -9.713 1.00 86.38 537 GLN A C 1
ATOM 4141 O O . GLN A 1 537 ? 4.422 -43.884 -10.044 1.00 86.38 537 GLN A O 1
ATOM 4146 N N . ALA A 1 538 ? 6.215 -44.372 -8.772 1.00 87.50 538 ALA A N 1
ATOM 4147 C CA . ALA A 1 538 ? 5.569 -45.440 -8.020 1.00 87.50 538 ALA A CA 1
ATOM 4148 C C . ALA A 1 538 ? 4.407 -44.902 -7.172 1.00 87.50 538 ALA A C 1
ATOM 4150 O O . ALA A 1 538 ? 3.285 -45.378 -7.322 1.00 87.50 538 ALA A O 1
ATOM 4151 N N . MET A 1 539 ? 4.635 -43.860 -6.367 1.00 90.88 539 MET A N 1
ATOM 4152 C CA . MET A 1 539 ? 3.600 -43.280 -5.501 1.00 90.88 539 MET A CA 1
ATOM 4153 C C . MET A 1 539 ? 2.415 -42.717 -6.292 1.00 90.88 539 MET A C 1
ATOM 4155 O O . MET A 1 539 ? 1.262 -42.952 -5.935 1.00 90.88 539 MET A O 1
ATOM 4159 N N . ILE A 1 540 ? 2.676 -42.021 -7.403 1.00 89.19 540 ILE A N 1
ATOM 4160 C CA . ILE A 1 540 ? 1.608 -41.448 -8.235 1.00 89.19 540 ILE A CA 1
ATOM 4161 C C . ILE A 1 540 ? 0.764 -42.551 -8.894 1.00 89.19 540 ILE A C 1
ATOM 4163 O O . ILE A 1 540 ? -0.463 -42.445 -8.929 1.00 89.19 540 ILE A O 1
ATOM 4167 N N . ARG A 1 541 ? 1.378 -43.645 -9.378 1.00 87.94 541 ARG A N 1
ATOM 4168 C CA . ARG A 1 541 ? 0.628 -44.800 -9.922 1.00 87.94 541 ARG A CA 1
ATOM 4169 C C . ARG A 1 541 ? -0.265 -45.456 -8.866 1.00 87.94 541 ARG A C 1
ATOM 4171 O O . ARG A 1 541 ? -1.384 -45.880 -9.179 1.00 87.94 541 ARG A O 1
ATOM 4178 N N . GLU A 1 542 ? 0.199 -45.495 -7.621 1.00 92.25 542 GLU A N 1
ATOM 4179 C CA . GLU A 1 542 ? -0.566 -45.997 -6.474 1.00 92.25 542 GLU A CA 1
ATOM 4180 C C . GLU A 1 542 ? -1.541 -44.965 -5.883 1.00 92.25 542 GLU A C 1
ATOM 4182 O O . GLU A 1 542 ? -2.135 -45.209 -4.837 1.00 92.25 542 GLU A O 1
ATOM 4187 N N . GLY A 1 543 ? -1.784 -43.849 -6.579 1.00 86.31 543 GLY A N 1
ATOM 4188 C CA . GLY A 1 543 ? -2.888 -42.937 -6.282 1.00 86.31 543 GLY A CA 1
ATOM 4189 C C . GLY A 1 543 ? -2.552 -41.775 -5.350 1.00 86.31 543 GLY A C 1
ATOM 4190 O O . GLY A 1 543 ? -3.473 -41.048 -4.972 1.00 86.31 543 GLY A O 1
ATOM 4191 N N . ALA A 1 544 ? -1.275 -41.554 -5.020 1.00 90.31 544 ALA A N 1
ATOM 4192 C CA . ALA A 1 544 ? -0.865 -40.380 -4.256 1.00 90.31 544 ALA A CA 1
ATOM 4193 C C . ALA A 1 544 ? -1.295 -39.084 -4.963 1.00 90.31 544 ALA A C 1
ATOM 4195 O O . ALA A 1 544 ? -1.079 -38.912 -6.163 1.00 90.31 544 ALA A O 1
ATOM 4196 N N . LYS A 1 545 ? -1.921 -38.185 -4.201 1.00 89.62 545 LYS A N 1
ATOM 4197 C CA . LYS A 1 545 ? -2.459 -36.889 -4.646 1.00 89.62 545 LYS A CA 1
ATOM 4198 C C . LYS A 1 545 ? -1.533 -35.727 -4.305 1.00 89.62 545 LYS A C 1
ATOM 4200 O O . LYS A 1 545 ? -1.644 -34.657 -4.896 1.00 89.62 545 LYS A O 1
ATOM 4205 N N . GLY A 1 546 ? -0.613 -35.936 -3.368 1.00 89.31 546 GLY A N 1
ATOM 4206 C CA . GLY A 1 546 ? 0.435 -34.986 -3.023 1.00 89.31 546 GLY A CA 1
ATOM 4207 C C . GLY A 1 546 ? 1.805 -35.651 -2.976 1.00 89.31 546 GLY A C 1
ATOM 4208 O O . GLY A 1 546 ? 1.908 -36.851 -2.717 1.00 89.31 546 GLY A O 1
ATOM 4209 N N . TYR A 1 547 ? 2.857 -34.872 -3.216 1.00 88.00 547 TYR A N 1
ATOM 4210 C CA . TYR A 1 547 ? 4.237 -35.337 -3.082 1.00 88.00 547 TYR A CA 1
ATOM 4211 C C . TYR A 1 547 ? 5.139 -34.197 -2.595 1.00 88.00 547 TYR A C 1
ATOM 4213 O O . TYR A 1 547 ? 5.147 -33.122 -3.192 1.00 88.00 547 TYR A O 1
ATOM 4221 N N . LEU A 1 548 ? 5.895 -34.430 -1.522 1.00 85.38 548 LEU A N 1
ATOM 4222 C CA . LEU A 1 548 ? 6.701 -33.422 -0.831 1.00 85.38 548 LEU A CA 1
ATOM 4223 C C . LEU A 1 548 ? 8.041 -33.991 -0.344 1.00 85.38 548 LEU A C 1
ATOM 4225 O O . LEU A 1 548 ? 8.141 -35.164 0.024 1.00 85.38 548 LEU A O 1
ATOM 4229 N N . LEU A 1 549 ? 9.068 -33.138 -0.300 1.00 80.75 549 LEU A N 1
ATOM 4230 C CA . LEU A 1 549 ? 10.326 -33.446 0.385 1.00 80.75 549 LEU A CA 1
ATOM 4231 C C . LEU A 1 549 ? 10.177 -33.197 1.897 1.00 80.75 549 LEU A C 1
ATOM 4233 O O . LEU A 1 549 ? 9.505 -32.252 2.305 1.00 80.75 549 LEU A O 1
ATOM 4237 N N . LYS A 1 550 ? 10.802 -34.016 2.744 1.00 74.06 550 LYS A N 1
ATOM 4238 C CA . LYS A 1 550 ? 10.706 -33.933 4.213 1.00 74.06 550 LYS A CA 1
ATOM 4239 C C . LYS A 1 550 ? 11.396 -32.704 4.809 1.00 74.06 550 LYS A C 1
ATOM 4241 O O . LYS A 1 550 ? 11.100 -32.349 5.944 1.00 74.06 550 LYS A O 1
ATOM 4246 N N . ASP A 1 551 ? 12.288 -32.061 4.064 1.00 68.56 551 ASP A N 1
ATOM 4247 C CA . ASP A 1 551 ? 12.922 -30.786 4.414 1.00 68.56 551 ASP A CA 1
ATOM 4248 C C . ASP A 1 551 ? 12.130 -29.561 3.914 1.00 68.56 551 ASP A C 1
ATOM 4250 O O . ASP A 1 551 ? 12.551 -28.422 4.127 1.00 68.56 551 ASP A O 1
ATOM 4254 N N . SER A 1 552 ? 10.973 -29.778 3.273 1.00 68.19 552 SER A N 1
ATOM 4255 C CA . SER A 1 552 ? 10.091 -28.697 2.828 1.00 68.19 552 SER A CA 1
ATOM 4256 C C . SER A 1 552 ? 9.637 -27.850 4.014 1.00 68.19 552 SER A C 1
ATOM 4258 O O . SER A 1 552 ? 9.364 -28.357 5.104 1.00 68.19 552 SER A O 1
ATOM 4260 N N . HIS A 1 553 ? 9.504 -26.542 3.783 1.00 72.75 553 HIS A N 1
ATOM 4261 C CA . HIS A 1 553 ? 9.027 -25.613 4.803 1.00 72.75 553 HIS A CA 1
ATOM 4262 C C . HIS A 1 553 ? 7.659 -26.066 5.356 1.00 72.75 553 HIS A C 1
ATOM 4264 O O . HIS A 1 553 ? 6.795 -26.437 4.554 1.00 72.75 553 HIS A O 1
ATOM 4270 N N . PRO A 1 554 ? 7.408 -25.999 6.679 1.00 70.19 554 PRO A N 1
ATOM 4271 C CA . PRO A 1 554 ? 6.147 -26.447 7.276 1.00 70.19 554 PRO A CA 1
ATOM 4272 C C . PRO A 1 554 ? 4.886 -25.867 6.625 1.00 70.19 554 PRO A C 1
ATOM 4274 O O . PRO A 1 554 ? 3.888 -26.566 6.480 1.00 70.19 554 PRO A O 1
ATOM 4277 N N . ASP A 1 555 ? 4.935 -24.614 6.171 1.00 73.25 555 ASP A N 1
ATOM 4278 C CA . ASP A 1 555 ? 3.801 -23.978 5.487 1.00 73.25 555 ASP A CA 1
ATOM 4279 C C . ASP A 1 555 ? 3.451 -24.649 4.155 1.00 73.25 555 ASP A C 1
ATOM 4281 O O . ASP A 1 555 ? 2.278 -24.747 3.805 1.00 73.25 555 ASP A O 1
ATOM 4285 N N . MET A 1 556 ? 4.449 -25.173 3.437 1.00 73.31 556 MET A N 1
ATOM 4286 C CA . MET A 1 556 ? 4.229 -25.905 2.189 1.00 73.31 556 MET A CA 1
ATOM 4287 C C . MET A 1 556 ? 3.517 -27.235 2.450 1.00 73.31 556 MET A C 1
ATOM 4289 O O . MET A 1 556 ? 2.647 -27.634 1.680 1.00 73.31 556 MET A O 1
ATOM 4293 N N . LEU A 1 557 ? 3.840 -27.902 3.563 1.00 76.56 557 LEU A N 1
ATOM 4294 C CA . LEU A 1 557 ? 3.114 -29.092 4.001 1.00 76.56 557 LEU A CA 1
ATOM 4295 C C . LEU A 1 557 ? 1.653 -28.761 4.328 1.00 76.56 557 LEU A C 1
ATOM 4297 O O . LEU A 1 557 ? 0.754 -29.475 3.887 1.00 76.56 557 LEU A O 1
ATOM 4301 N N . LYS A 1 558 ? 1.405 -27.662 5.051 1.00 75.62 558 LYS A N 1
ATOM 4302 C CA . LYS A 1 558 ? 0.043 -27.206 5.378 1.00 75.62 558 LYS A CA 1
ATOM 4303 C C . LYS A 1 558 ? -0.770 -26.894 4.122 1.00 75.62 558 LYS A C 1
ATOM 4305 O O . LYS A 1 558 ? -1.926 -27.297 4.018 1.00 75.62 558 LYS A O 1
ATOM 4310 N N . GLU A 1 559 ? -0.172 -26.187 3.167 1.00 81.25 559 GLU A N 1
ATOM 4311 C CA . GLU A 1 559 ? -0.807 -25.867 1.887 1.00 81.25 559 GLU A CA 1
ATOM 4312 C C . GLU A 1 559 ? -1.134 -27.140 1.092 1.00 81.25 559 GLU A C 1
ATOM 4314 O O . GLU A 1 559 ? -2.251 -27.284 0.592 1.00 81.25 559 GLU A O 1
ATOM 4319 N N . ALA A 1 560 ? -0.205 -28.099 1.042 1.00 81.81 560 ALA A N 1
ATOM 4320 C CA . ALA A 1 560 ? -0.422 -29.375 0.371 1.00 81.81 560 ALA A CA 1
ATOM 4321 C C . ALA A 1 560 ? -1.577 -30.177 0.986 1.00 81.81 560 ALA A C 1
ATOM 4323 O O . ALA A 1 560 ? -2.383 -30.732 0.241 1.00 81.81 560 ALA A O 1
ATOM 4324 N N . ILE A 1 561 ? -1.689 -30.207 2.321 1.00 79.06 561 ILE A N 1
ATOM 4325 C CA . ILE A 1 561 ? -2.796 -30.870 3.026 1.00 79.06 561 ILE A CA 1
ATOM 4326 C C . ILE A 1 561 ? -4.133 -30.251 2.622 1.00 79.06 561 ILE A C 1
ATOM 4328 O O . ILE A 1 561 ? -5.010 -30.987 2.178 1.00 79.06 561 ILE A O 1
ATOM 4332 N N . LYS A 1 562 ? -4.272 -28.919 2.702 1.00 80.00 562 LYS A N 1
ATOM 4333 C CA . LYS A 1 562 ? -5.520 -28.215 2.347 1.00 80.00 562 LYS A CA 1
ATOM 4334 C C . LYS A 1 562 ? -5.923 -28.473 0.894 1.00 80.00 562 LYS A C 1
ATOM 4336 O O . LYS A 1 562 ? -7.052 -28.861 0.617 1.00 80.00 562 LYS A O 1
ATOM 4341 N N . ILE A 1 563 ? -4.975 -28.333 -0.036 1.00 80.69 563 ILE A N 1
ATOM 4342 C CA . ILE A 1 563 ? -5.230 -28.553 -1.467 1.00 80.69 563 ILE A CA 1
ATOM 4343 C C . ILE A 1 563 ? -5.673 -29.991 -1.734 1.00 80.69 563 ILE A C 1
ATOM 4345 O O . ILE A 1 563 ? -6.608 -30.211 -2.501 1.00 80.69 563 ILE A O 1
ATOM 4349 N N . VAL A 1 564 ? -5.003 -30.972 -1.130 1.00 82.19 564 VAL A N 1
ATOM 4350 C CA . VAL A 1 564 ? -5.348 -32.382 -1.321 1.00 82.19 564 VAL A CA 1
ATOM 4351 C C . VAL A 1 564 ? -6.691 -32.699 -0.667 1.00 82.19 564 VAL A C 1
ATOM 4353 O O . VAL A 1 564 ? -7.517 -33.352 -1.303 1.00 82.19 564 VAL A O 1
ATOM 4356 N N . PHE A 1 565 ? -6.955 -32.196 0.541 1.00 78.31 565 PHE A N 1
ATOM 4357 C CA . PHE A 1 565 ? -8.230 -32.363 1.240 1.00 78.31 565 PHE A CA 1
ATOM 4358 C C . PHE A 1 565 ? -9.419 -31.890 0.388 1.00 78.31 565 PHE A C 1
ATOM 4360 O O . PHE A 1 565 ? -10.357 -32.665 0.192 1.00 78.31 565 PHE A O 1
ATOM 4367 N N . ASP A 1 566 ? -9.309 -30.725 -0.257 1.00 76.31 566 ASP A N 1
ATOM 4368 C CA . ASP A 1 566 ? -10.312 -30.163 -1.181 1.00 76.31 566 ASP A CA 1
ATOM 4369 C C . ASP A 1 566 ? -10.438 -30.916 -2.533 1.00 76.31 566 ASP A C 1
ATOM 4371 O O . ASP A 1 566 ? -11.095 -30.450 -3.466 1.00 76.31 566 ASP A O 1
ATOM 4375 N N . ASN A 1 567 ? -9.847 -32.115 -2.653 1.00 74.69 567 ASN A N 1
ATOM 4376 C CA . ASN A 1 567 ? -9.760 -32.966 -3.853 1.00 74.69 567 ASN A CA 1
ATOM 4377 C C . ASN A 1 567 ? -8.823 -32.448 -4.962 1.00 74.69 567 ASN A C 1
ATOM 4379 O O . ASN A 1 567 ? -8.902 -32.902 -6.110 1.00 74.69 567 ASN A O 1
ATOM 4383 N N . GLY A 1 568 ? -7.916 -31.527 -4.639 1.00 79.50 568 GLY A N 1
ATOM 4384 C CA . GLY A 1 568 ? -6.833 -31.102 -5.522 1.00 79.50 568 GLY A CA 1
ATOM 4385 C C . GLY A 1 568 ? -5.661 -32.088 -5.561 1.00 79.50 568 GLY A C 1
ATOM 4386 O O . GLY A 1 568 ? -5.612 -33.077 -4.832 1.00 79.50 568 GLY A O 1
ATOM 4387 N N . ASN A 1 569 ? -4.685 -31.799 -6.427 1.00 88.38 569 ASN A N 1
ATOM 4388 C CA . ASN A 1 569 ? -3.377 -32.451 -6.392 1.00 88.38 569 ASN A CA 1
ATOM 4389 C C . ASN A 1 569 ? -2.305 -31.417 -6.045 1.00 88.38 569 ASN A C 1
ATOM 4391 O O . ASN A 1 569 ? -2.355 -30.294 -6.551 1.00 88.38 569 ASN A O 1
ATOM 4395 N N . PHE A 1 570 ? -1.305 -31.815 -5.264 1.00 87.94 570 PHE A N 1
ATOM 4396 C CA . PHE A 1 570 ? -0.168 -30.967 -4.923 1.00 87.94 570 PHE A CA 1
ATOM 4397 C C . PHE A 1 570 ? 1.140 -31.577 -5.435 1.00 87.94 570 PHE A C 1
ATOM 4399 O O . PHE A 1 570 ? 1.690 -32.504 -4.838 1.00 87.94 570 PHE A O 1
ATOM 4406 N N . TYR A 1 571 ? 1.645 -31.043 -6.548 1.00 88.44 571 TYR A N 1
ATOM 4407 C CA . TYR A 1 571 ? 2.893 -31.484 -7.167 1.00 88.44 571 TYR A CA 1
ATOM 4408 C C . TYR A 1 571 ? 3.834 -30.291 -7.359 1.00 88.44 571 TYR A C 1
ATOM 4410 O O . TYR A 1 571 ? 3.574 -29.443 -8.215 1.00 88.44 571 TYR A O 1
ATOM 4418 N N . PRO A 1 572 ? 4.941 -30.217 -6.602 1.00 80.69 572 PRO A N 1
ATOM 4419 C CA . PRO A 1 572 ? 6.001 -29.252 -6.856 1.00 80.69 572 PRO A CA 1
ATOM 4420 C C . PRO A 1 572 ? 6.577 -29.376 -8.276 1.00 80.69 572 PRO A C 1
ATOM 4422 O O . PRO A 1 572 ? 6.374 -30.372 -8.978 1.00 80.69 572 PRO A O 1
ATOM 4425 N N . GLU A 1 573 ? 7.340 -28.374 -8.708 1.00 78.56 573 GLU A N 1
ATOM 4426 C CA . GLU A 1 573 ? 7.875 -28.301 -10.075 1.00 78.56 573 GLU A CA 1
ATOM 4427 C C . GLU A 1 573 ? 8.702 -29.541 -10.467 1.00 78.56 573 GLU A C 1
ATOM 4429 O O . GLU A 1 573 ? 8.537 -30.070 -11.569 1.00 78.56 573 GLU A O 1
ATOM 4434 N N . TYR A 1 574 ? 9.520 -30.075 -9.549 1.00 79.50 574 TYR A N 1
ATOM 4435 C CA . TYR A 1 574 ? 10.318 -31.283 -9.795 1.00 79.50 574 TYR A CA 1
ATOM 4436 C C . TYR A 1 574 ? 9.440 -32.514 -10.084 1.00 79.50 574 TYR A C 1
ATOM 4438 O O . TYR A 1 574 ? 9.733 -33.272 -11.004 1.00 79.50 574 TYR A O 1
ATOM 4446 N N . VAL A 1 575 ? 8.304 -32.661 -9.394 1.00 82.19 575 VAL A N 1
ATOM 4447 C CA . VAL A 1 575 ? 7.323 -33.735 -9.634 1.00 82.19 575 VAL A CA 1
ATOM 4448 C C . VAL A 1 575 ? 6.584 -33.517 -10.952 1.00 82.19 575 VAL A C 1
ATOM 4450 O O . VAL A 1 575 ? 6.385 -34.454 -11.727 1.00 82.19 575 VAL A O 1
ATOM 4453 N N . THR A 1 576 ? 6.220 -32.268 -11.246 1.00 82.25 576 THR A N 1
ATOM 4454 C CA . THR A 1 576 ? 5.528 -31.894 -12.488 1.00 82.25 576 THR A CA 1
ATOM 4455 C C . THR A 1 576 ? 6.371 -32.235 -13.720 1.00 82.25 576 THR A C 1
ATOM 4457 O O . THR A 1 576 ? 5.850 -32.755 -14.708 1.00 82.25 576 THR A O 1
ATOM 4460 N N . ASN A 1 577 ? 7.691 -32.043 -13.651 1.00 79.50 577 ASN A N 1
ATOM 4461 C CA . ASN A 1 577 ? 8.614 -32.429 -14.720 1.00 79.50 577 ASN A CA 1
ATOM 4462 C C . ASN A 1 577 ? 8.646 -33.949 -14.964 1.00 79.50 577 ASN A C 1
ATOM 4464 O O . ASN A 1 577 ? 8.681 -34.382 -16.119 1.00 79.50 577 ASN A O 1
ATOM 4468 N N . VAL A 1 578 ? 8.576 -34.761 -13.904 1.00 81.19 578 VAL A N 1
ATOM 4469 C CA . VAL A 1 578 ? 8.482 -36.229 -14.011 1.00 81.19 578 VAL A CA 1
ATOM 4470 C C . VAL A 1 578 ? 7.149 -36.643 -14.636 1.00 81.19 578 VAL A C 1
ATOM 4472 O O . VAL A 1 578 ? 7.132 -37.459 -15.557 1.00 81.19 578 VAL A O 1
ATOM 4475 N N . LEU A 1 579 ? 6.040 -36.026 -14.220 1.00 79.81 579 LEU A N 1
ATOM 4476 C CA . LEU A 1 579 ? 4.702 -36.271 -14.775 1.00 79.81 579 LEU A CA 1
ATOM 4477 C C . LEU A 1 579 ? 4.618 -35.975 -16.279 1.00 79.81 579 LEU A C 1
ATOM 4479 O O . LEU A 1 579 ? 4.057 -36.761 -17.045 1.00 79.81 579 LEU A O 1
ATOM 4483 N N . VAL A 1 580 ? 5.220 -34.871 -16.732 1.00 79.12 580 VAL A N 1
ATOM 4484 C CA . VAL A 1 580 ? 5.284 -34.522 -18.162 1.00 79.12 580 VAL A CA 1
ATOM 4485 C C . VAL A 1 580 ? 6.059 -35.575 -18.964 1.00 79.12 580 VAL A C 1
ATOM 4487 O O . VAL A 1 580 ? 5.703 -35.853 -20.109 1.00 79.12 580 VAL A O 1
ATOM 4490 N N . ARG A 1 581 ? 7.098 -36.186 -18.378 1.00 76.19 581 ARG A N 1
ATOM 4491 C CA . ARG A 1 581 ? 7.861 -37.277 -19.009 1.00 76.19 581 ARG A CA 1
ATOM 4492 C C . ARG A 1 581 ? 7.086 -38.596 -19.027 1.00 76.19 581 ARG A C 1
ATOM 4494 O O . ARG A 1 581 ? 7.165 -39.306 -20.024 1.00 76.19 581 ARG A O 1
ATOM 4501 N N . MET A 1 582 ? 6.311 -38.901 -17.983 1.00 72.12 582 MET A N 1
ATOM 4502 C CA . MET A 1 582 ? 5.444 -40.091 -17.938 1.00 72.12 582 MET A CA 1
ATOM 4503 C C . MET A 1 582 ? 4.363 -40.070 -19.024 1.00 72.12 582 MET A C 1
ATOM 4505 O O . MET A 1 582 ? 4.088 -41.101 -19.622 1.00 72.12 582 MET A O 1
ATOM 4509 N N . ASN A 1 583 ? 3.785 -38.898 -19.307 1.00 63.47 583 ASN A N 1
ATOM 4510 C CA . ASN A 1 583 ? 2.726 -38.729 -20.311 1.00 63.47 583 ASN A CA 1
ATOM 4511 C C . ASN A 1 583 ? 3.235 -38.696 -21.768 1.00 63.47 583 ASN A C 1
ATOM 4513 O O . ASN A 1 583 ? 2.449 -38.472 -22.686 1.00 63.47 583 ASN A O 1
ATOM 4517 N N . ARG A 1 584 ? 4.546 -38.864 -21.992 1.00 51.59 584 ARG A N 1
ATOM 4518 C CA . ARG A 1 584 ? 5.178 -38.906 -23.324 1.00 51.59 584 ARG A CA 1
ATOM 4519 C C . ARG A 1 584 ? 5.493 -40.328 -23.814 1.00 51.59 584 ARG A C 1
ATOM 4521 O O . ARG A 1 584 ? 6.195 -40.454 -24.816 1.00 51.59 584 ARG A O 1
ATOM 4528 N N . VAL A 1 585 ? 4.999 -41.364 -23.131 1.00 40.72 585 VAL A N 1
ATOM 4529 C CA . VAL A 1 585 ? 5.187 -42.784 -23.487 1.00 40.72 585 VAL A CA 1
ATOM 4530 C C . VAL A 1 585 ? 3.884 -43.397 -23.970 1.00 40.72 585 VAL A C 1
ATOM 4532 O O . VAL A 1 585 ? 2.860 -43.186 -23.283 1.00 40.72 585 VAL A O 1
#

Sequence (585 aa):
MKDNLMILGGEEWCSLPDLQIPAVRARVDSGARTSAIHANNIREFTKNGERWVSFEIHPITENRRLVVINEAPCVDIRKVKNTGGVAERRYVIRTTLMIGEHSFEIELTLARRDSMGFRMLLGREAMNRRFMVNPAAKYLISQYENEDLKKLYAHGIEKKSNLKIALLASNPELYSNKRLIEAGEERGHEMIFMNMDYCYMKLDGTKPQVYYRGGQPVEDLDAVIPRIKPAITHYGSALLFASNGIPLPLSGFAKSIQDTKGLIEMVGGAPLIVKLLESAQGRGVVLAETNKAAESVINAFKALKANILVQEFIKESAGKDLRCFVVNNKVVAAMERVGAKGEFRANLHQGGEARLAKLTSEEKKIAVKAAKLLGLVVAGVDILRSDRGPLVLEVNSSPGLQGIEEATGKDVAAEIILAAEKVIGVDKKDATEKLGEDDRANQEELFCLDLAAMSPPGRALSKVLNEETSFNVLACYKNGLDFKTALIAGDPIPDVVLMDINMPVMNGVETSRYLKDEHPSVKVIALTMEDNEKDIQAMIREGAKGYLLKDSHPDMLKEAIKIVFDNGNFYPEYVTNVLVRMNRV

pLDDT: mean 77.16, std 16.28, range [26.23, 96.69]